Protein AF-A0A0J9SF03-F1 (afdb_monomer_lite)

Foldseek 3Di:
DCACPPLCPDPLFDNPFPLNVLLVLLVPVDPDDDVQLVLLVLQQQDEDDPDPPPPPDGDDDDPPSWRWYWDQDPVVRDTDIFTADPLCSVLLSSLLVCQLCLCVSPVVCPDLLLSLLSSVLSSLVSVVVSQVCPPPDDPPDPRAQAGDPSNQVSSQVSLVVSCPDPSRVVRHRDDGSDDGSVVSVLLVLLQSLLSRQVVLLVPQDPPDPSLQSSLSSLLVVLVSLVVVLQQQKAAAPVGDIDGNPVSRHDNRPVSHSLVSSVSSVHDPVSNDDDPVVSVVVSRPCNVVVVVVVPPQPPDLCRDPVSVVVVVVVVVVVVVVVVVVCVVPPPPVPCPVVVVVVVVVVVVVVVVVVVVVVVVVVVVVVVPVVPPPDDDDDDDDDDDDDDDDDYDDDDDDDDDDDDDDDDDDDDDDPPPPDDSPRDDDDD

Radius of gyration: 48.71 Å; chains: 1; bounding box: 95×118×120 Å

Secondary structure (DSSP, 8-state):
----TTTTT-TTS-TT-HHHHHHHHHHH------HHHHHHHHTTSS-B-SSTT-GGG-----TT---EEEEE-TTT--EEEEE--GGGHHHHHHHHHHHHHHHHHS-S---HHHHHHHHHHHHHHHHHHHTT--TTS-TT----SS--HHHHHHHHHHHHHHHTSTTTTTS-------S-HHHHHHHHHHHHHHHHHHHHHHT--TT-THHHHHHHHHHHHHHHHHHHHHHHEEE-TTS-EEESSTTT----GGG-HHHHHHHTT--TTT-PPP-HHHHHHSBTTHHHHHHHHS----SGGG-HHHHHHHHHHHHHHHHHHHHHHHHHS-GGGGHHHHHHHHHHHHHHHHHHHHHHHHHHHHHGGGTTTTTTS--------------------------PPPPPPPPPP-------------PPP-

Sequence (426 aa):
MNYLENLCDNNEYPNDLPSCEQYKELNDGLNSNTDNDNYCNGICCKDYSYNGENVNKLCKKDVTNTCRVNFYDIDTKEIHNATLTDKYKEPCKKICKKLIKLSTILDDVNNIRDRCSYYNYWALEQLWKTSGTNFDSSPNSNEKNSLTYSDIVILQAVIRGINCKDNVKDKPCCFYFDGTFNEWKKEKYMHDYFKNVDHLRSKHKVGNTENEKYCEYVSKIASLYKDYLSECCTYFFFGYYWDHCPNFFKCNSDLNPYKLLKELNCSDKWLTEYPESLLQSLAIDRDVILRSRIKGCRGLACDPFYMTVLFGFSVLGILLLFFFFYKFTPLGSKANRKERMKREMNHHFEEKAMNHHFEEKSMNRHFEEKEKNRHVGGKEKNRHVGGKEKNRHLEEKERYKPPPKKSPQSQASTSKKRIKIAYHPT

Organism: NCBI:txid1077284

pLDDT: mean 70.15, std 21.51, range [25.48, 95.44]

InterPro domains:
  IPR008780 Plasmodium vivax Vir [PF05795] (81-274)
  IPR008780 Plasmodium vivax Vir [PF05795] (310-372)

Structure (mmCIF, N/CA/C/O backbone):
data_AF-A0A0J9SF03-F1
#
_entry.id   AF-A0A0J9SF03-F1
#
loop_
_atom_site.group_PDB
_atom_site.id
_atom_site.type_symbol
_atom_site.label_atom_id
_atom_site.label_alt_id
_atom_site.label_comp_id
_atom_site.label_asym_id
_atom_site.label_entity_id
_atom_site.label_seq_id
_atom_site.pdbx_PDB_ins_code
_atom_site.Cartn_x
_atom_site.Cartn_y
_atom_site.Cartn_z
_atom_site.occupancy
_atom_site.B_iso_or_equiv
_atom_site.auth_seq_id
_atom_site.auth_comp_id
_atom_site.auth_asym_id
_atom_site.auth_atom_id
_atom_site.pdbx_PDB_model_num
ATOM 1 N N . MET A 1 1 ? 10.248 10.307 12.481 1.00 36.12 1 MET A N 1
ATOM 2 C CA . MET A 1 1 ? 9.916 9.107 13.281 1.00 36.12 1 MET A CA 1
ATOM 3 C C . MET A 1 1 ? 10.087 7.901 12.376 1.00 36.12 1 MET A C 1
ATOM 5 O O . MET A 1 1 ? 9.245 7.686 11.514 1.00 36.12 1 MET A O 1
ATOM 9 N N . ASN A 1 2 ? 11.225 7.211 12.479 1.00 45.84 2 ASN A N 1
ATOM 10 C CA . ASN A 1 2 ? 11.693 6.253 11.472 1.00 45.84 2 ASN A CA 1
ATOM 11 C C . ASN A 1 2 ? 11.526 4.804 11.973 1.00 45.84 2 ASN A C 1
ATOM 13 O O . ASN A 1 2 ? 12.496 4.149 12.321 1.00 45.84 2 ASN A O 1
ATOM 17 N N . TYR A 1 3 ? 10.278 4.346 12.145 1.00 52.41 3 TYR A N 1
ATOM 18 C CA . TYR A 1 3 ? 10.000 3.207 13.040 1.00 52.41 3 TYR A CA 1
ATOM 19 C C . TYR A 1 3 ? 9.856 1.820 12.404 1.00 52.41 3 TYR A C 1
ATOM 21 O O . TYR A 1 3 ? 9.902 0.850 13.148 1.00 52.41 3 TYR A O 1
ATOM 29 N N . LEU A 1 4 ? 9.666 1.690 11.090 1.00 57.53 4 LEU A N 1
ATOM 30 C CA . LEU A 1 4 ? 9.342 0.406 10.433 1.00 57.53 4 LEU A CA 1
ATOM 31 C C . LEU A 1 4 ? 10.281 0.079 9.254 1.00 57.53 4 LEU A C 1
ATOM 33 O O . LEU A 1 4 ? 9.902 -0.641 8.335 1.00 57.53 4 LEU A O 1
ATOM 37 N N . GLU A 1 5 ? 11.491 0.647 9.253 1.00 58.69 5 GLU A N 1
ATOM 38 C CA . GLU A 1 5 ? 12.478 0.469 8.179 1.00 58.69 5 GLU A CA 1
ATOM 39 C C . GLU A 1 5 ? 12.708 -1.017 7.874 1.00 58.69 5 GLU A C 1
ATOM 41 O O . GLU A 1 5 ? 13.071 -1.791 8.758 1.00 58.69 5 GLU A O 1
ATOM 46 N N . ASN A 1 6 ? 12.504 -1.387 6.608 1.00 60.72 6 ASN A N 1
ATOM 47 C CA . ASN A 1 6 ? 12.767 -2.711 6.047 1.00 60.72 6 ASN A CA 1
ATOM 48 C C . ASN A 1 6 ? 12.287 -3.890 6.917 1.00 60.72 6 ASN A C 1
ATOM 50 O O . ASN A 1 6 ? 13.089 -4.733 7.318 1.00 60.72 6 ASN A O 1
ATOM 54 N N . LEU A 1 7 ? 10.968 -3.986 7.129 1.00 67.69 7 LEU A N 1
ATOM 55 C CA . LEU A 1 7 ? 10.276 -5.086 7.830 1.00 67.69 7 LEU A CA 1
ATOM 56 C C . LEU A 1 7 ? 10.801 -6.503 7.501 1.00 67.69 7 LEU A C 1
ATOM 58 O O . LEU A 1 7 ? 10.734 -7.382 8.350 1.00 67.69 7 LEU A O 1
ATOM 62 N N . CYS A 1 8 ? 11.309 -6.703 6.280 1.00 73.12 8 CYS A N 1
ATOM 63 C CA . CYS A 1 8 ? 11.776 -7.984 5.749 1.00 73.12 8 CYS A CA 1
ATOM 64 C C . CYS A 1 8 ? 13.302 -8.092 5.555 1.00 73.12 8 CYS A C 1
ATOM 66 O O . CYS A 1 8 ? 13.782 -9.183 5.262 1.00 73.12 8 CYS A O 1
ATOM 68 N N . ASP A 1 9 ? 14.060 -6.993 5.702 1.00 61.03 9 ASP A N 1
ATOM 69 C CA . ASP A 1 9 ? 15.531 -7.003 5.570 1.00 61.03 9 ASP A CA 1
ATOM 70 C C . ASP A 1 9 ? 16.240 -6.877 6.942 1.00 61.03 9 ASP A C 1
ATOM 72 O O . ASP A 1 9 ? 17.436 -7.150 7.049 1.00 61.03 9 ASP A O 1
ATOM 76 N N . ASN A 1 10 ? 15.523 -6.460 7.999 1.00 58.88 10 ASN A N 1
ATOM 77 C CA . ASN A 1 10 ? 16.078 -6.142 9.319 1.00 58.88 10 ASN A CA 1
ATOM 78 C C . ASN A 1 10 ? 15.694 -7.171 10.402 1.00 58.88 10 ASN A C 1
ATOM 80 O O . ASN A 1 10 ? 14.543 -7.235 10.828 1.00 58.88 10 ASN A O 1
ATOM 84 N N . ASN A 1 11 ? 16.701 -7.844 10.980 1.00 56.94 11 ASN A N 1
ATOM 85 C CA . ASN A 1 11 ? 16.585 -8.810 12.097 1.00 56.94 11 ASN A CA 1
ATOM 86 C C . ASN A 1 11 ? 15.962 -8.256 13.404 1.00 56.94 11 ASN A C 1
ATOM 88 O O . ASN A 1 11 ? 15.808 -8.987 14.388 1.00 56.94 11 ASN A O 1
ATOM 92 N N . GLU A 1 12 ? 15.635 -6.965 13.450 1.00 59.75 12 GLU A N 1
ATOM 93 C CA . GLU A 1 12 ? 14.835 -6.340 14.507 1.00 59.75 12 GLU A CA 1
ATOM 94 C C . GLU A 1 12 ? 13.426 -6.960 14.549 1.00 59.75 12 GLU A C 1
ATOM 96 O O . GLU A 1 12 ? 12.943 -7.330 15.620 1.00 59.75 12 GLU A O 1
ATOM 101 N N . TYR A 1 13 ? 12.825 -7.212 13.383 1.00 66.19 13 TYR A N 1
ATOM 102 C CA . TYR A 1 13 ? 11.465 -7.735 13.239 1.00 66.19 13 TYR A CA 1
ATOM 103 C C . TYR A 1 13 ? 11.397 -9.273 13.126 1.00 66.19 13 TYR A C 1
ATOM 105 O O . TYR A 1 13 ? 12.434 -9.944 13.123 1.00 66.19 13 TYR A O 1
ATOM 113 N N . PRO A 1 14 ? 10.185 -9.865 13.141 1.00 65.62 14 PRO A N 1
ATOM 114 C CA . PRO A 1 14 ? 9.971 -11.268 12.792 1.00 65.62 14 PRO A CA 1
ATOM 115 C C . PRO A 1 14 ? 10.178 -11.484 11.283 1.00 65.62 14 PRO A C 1
ATOM 117 O O . PRO A 1 14 ? 9.471 -10.899 10.465 1.00 65.62 14 PRO A O 1
ATOM 120 N N . ASN A 1 15 ? 11.149 -12.322 10.911 1.00 66.19 15 ASN A N 1
ATOM 121 C CA . ASN A 1 15 ? 11.508 -12.593 9.508 1.00 66.19 15 ASN A CA 1
ATOM 122 C C . ASN A 1 15 ? 10.581 -13.631 8.827 1.00 66.19 15 ASN A C 1
ATOM 124 O O . ASN A 1 15 ? 10.773 -13.963 7.662 1.00 66.19 15 ASN A O 1
ATOM 128 N N . ASP A 1 16 ? 9.605 -14.172 9.556 1.00 79.62 16 ASP A N 1
ATOM 129 C CA . ASP A 1 16 ? 8.704 -15.271 9.182 1.00 79.62 16 ASP A CA 1
ATOM 130 C C . ASP A 1 16 ? 7.303 -14.803 8.733 1.00 79.62 16 ASP A C 1
ATOM 132 O O . ASP A 1 16 ? 6.373 -15.602 8.614 1.00 79.62 16 ASP A O 1
ATOM 136 N N . LEU A 1 17 ? 7.150 -13.502 8.472 1.00 87.94 17 LEU A N 1
ATOM 137 C CA . LEU A 1 17 ? 5.911 -12.884 8.004 1.00 87.94 17 LEU A CA 1
ATOM 138 C C . LEU A 1 17 ? 5.626 -13.224 6.521 1.00 87.94 17 LEU A C 1
ATOM 140 O O . LEU A 1 17 ? 6.503 -12.999 5.685 1.00 87.94 17 LEU A O 1
ATOM 144 N N . PRO A 1 18 ? 4.401 -13.658 6.149 1.00 92.00 18 PRO A N 1
ATOM 145 C CA . PRO A 1 18 ? 4.054 -14.027 4.769 1.00 92.00 18 PRO A CA 1
ATOM 146 C C . PRO A 1 18 ? 4.379 -12.973 3.703 1.00 92.00 18 PRO A C 1
ATOM 148 O O . PRO A 1 18 ? 4.826 -13.318 2.613 1.00 92.00 18 PRO A O 1
ATOM 151 N N . SER A 1 19 ? 4.222 -11.677 4.001 1.00 92.88 19 SER A N 1
ATOM 152 C CA . SER A 1 19 ? 4.590 -10.617 3.049 1.00 92.88 19 SER A CA 1
ATOM 153 C C . SER A 1 19 ? 6.082 -10.624 2.692 1.00 92.88 19 SER A C 1
ATOM 155 O O . SER A 1 19 ? 6.454 -10.218 1.596 1.00 92.88 19 SER A O 1
ATOM 157 N N . CYS A 1 20 ? 6.948 -11.071 3.603 1.00 91.00 20 CYS A N 1
ATOM 158 C CA . CYS A 1 20 ? 8.395 -11.059 3.414 1.00 91.00 20 CYS A CA 1
ATOM 159 C C . CYS A 1 20 ? 8.898 -12.199 2.523 1.00 91.00 20 CYS A C 1
ATOM 161 O O . CYS A 1 20 ? 9.840 -11.989 1.762 1.00 91.00 20 CYS A O 1
ATOM 163 N N . GLU A 1 21 ? 8.237 -13.356 2.543 1.00 91.25 21 GLU A N 1
ATOM 164 C CA . GLU A 1 21 ? 8.481 -14.459 1.603 1.00 91.25 21 GLU A CA 1
ATOM 165 C C . GLU A 1 21 ? 8.217 -14.006 0.155 1.00 91.25 21 GLU A C 1
ATOM 167 O O . GLU A 1 21 ? 9.089 -14.083 -0.709 1.00 91.25 21 GLU A O 1
ATOM 172 N N . GLN A 1 22 ? 7.078 -13.348 -0.053 1.00 93.44 22 GLN A N 1
ATOM 173 C CA . GLN A 1 22 ? 6.644 -12.784 -1.334 1.00 93.44 22 GLN A CA 1
ATOM 174 C C . GLN A 1 22 ? 7.595 -11.687 -1.853 1.00 93.44 22 GLN A C 1
ATOM 176 O O . GLN A 1 22 ? 7.932 -11.627 -3.039 1.00 93.44 22 GLN A O 1
ATOM 181 N N . TYR A 1 23 ? 8.092 -10.816 -0.964 1.00 92.25 23 TYR A N 1
ATOM 182 C CA . TYR A 1 23 ? 9.116 -9.828 -1.328 1.00 92.25 23 TYR A CA 1
ATOM 183 C C . TYR A 1 23 ? 10.484 -10.453 -1.615 1.00 92.25 23 TYR A C 1
ATOM 185 O O . TYR A 1 23 ? 11.217 -9.938 -2.464 1.00 92.25 23 TYR A O 1
ATOM 193 N N . LYS A 1 24 ? 10.825 -11.565 -0.957 1.00 90.62 24 LYS A N 1
ATOM 194 C CA . LYS A 1 24 ? 12.050 -12.317 -1.228 1.00 90.62 24 LYS A CA 1
ATOM 195 C C . LYS A 1 24 ? 12.008 -12.954 -2.618 1.00 90.62 24 LYS A C 1
ATOM 197 O O . LYS A 1 24 ? 12.958 -12.774 -3.368 1.00 90.62 24 LYS A O 1
ATOM 202 N N . GLU A 1 25 ? 10.911 -13.587 -3.024 1.00 91.56 25 GLU A N 1
ATOM 203 C CA . GLU A 1 25 ? 10.752 -14.133 -4.386 1.00 91.56 25 GLU A CA 1
ATOM 204 C C . GLU A 1 25 ? 10.805 -13.029 -5.458 1.00 91.56 25 GLU A C 1
ATOM 206 O O . GLU A 1 25 ? 11.525 -13.131 -6.465 1.00 91.56 25 GLU A O 1
ATOM 211 N N . LEU A 1 26 ? 10.140 -11.896 -5.191 1.00 91.50 26 LEU A N 1
ATOM 212 C CA . LEU A 1 26 ? 10.244 -10.686 -6.011 1.00 91.50 26 LEU A CA 1
ATOM 213 C C . LEU A 1 26 ? 11.665 -10.112 -6.079 1.00 91.50 26 LEU A C 1
ATOM 215 O O . LEU A 1 26 ? 11.984 -9.470 -7.079 1.00 91.50 26 LEU A O 1
ATOM 219 N N . ASN A 1 27 ? 12.553 -10.388 -5.124 1.00 88.56 27 ASN A N 1
ATOM 220 C CA . ASN A 1 27 ? 13.984 -10.104 -5.245 1.00 88.56 27 ASN A CA 1
ATOM 221 C C . ASN A 1 27 ? 14.705 -11.219 -6.034 1.00 88.56 27 ASN A C 1
ATOM 223 O O . ASN A 1 27 ? 15.179 -10.965 -7.148 1.00 88.56 27 ASN A O 1
ATOM 227 N N . ASP A 1 28 ? 14.696 -12.449 -5.520 1.00 85.19 28 ASP A N 1
ATOM 228 C CA . ASP A 1 28 ? 15.527 -13.592 -5.932 1.00 85.19 28 ASP A CA 1
ATOM 229 C C . ASP A 1 28 ? 15.270 -14.086 -7.369 1.00 85.19 28 ASP A C 1
ATOM 231 O O . ASP A 1 28 ? 16.199 -14.533 -8.047 1.00 85.19 28 ASP A O 1
ATOM 235 N N . GLY A 1 29 ? 14.037 -13.976 -7.885 1.00 70.44 29 GLY A N 1
ATOM 236 C CA . GLY A 1 29 ? 13.656 -14.455 -9.224 1.00 70.44 29 GLY A CA 1
ATOM 237 C C . GLY A 1 29 ? 14.235 -13.623 -10.381 1.00 70.44 29 GLY A C 1
ATOM 238 O O . GLY A 1 29 ? 13.490 -12.903 -11.051 1.00 70.44 29 GLY A O 1
ATOM 239 N N . LEU A 1 30 ? 15.561 -13.612 -10.568 1.00 61.56 30 LEU A N 1
ATOM 240 C CA . LEU A 1 30 ? 16.274 -12.647 -11.425 1.00 61.56 30 LEU A CA 1
ATOM 241 C C . LEU A 1 30 ? 17.503 -13.236 -12.161 1.00 61.56 30 LEU A C 1
ATOM 243 O O . LEU A 1 30 ? 18.511 -12.556 -12.318 1.00 61.56 30 LEU A O 1
ATOM 247 N N . ASN A 1 31 ? 17.427 -14.490 -12.633 1.00 53.47 31 ASN A N 1
ATOM 248 C CA . ASN A 1 31 ? 18.585 -15.216 -13.200 1.00 53.47 31 ASN A CA 1
ATOM 249 C C . ASN A 1 31 ? 18.369 -15.915 -14.566 1.00 53.47 31 ASN A C 1
ATOM 251 O O . ASN A 1 31 ? 19.133 -16.805 -14.931 1.00 53.47 31 ASN A O 1
ATOM 255 N N . SER A 1 32 ? 17.377 -15.510 -15.367 1.00 50.91 32 SER A N 1
ATOM 256 C CA . SER A 1 32 ? 17.239 -15.978 -16.761 1.00 50.91 32 SER A CA 1
ATOM 257 C C . SER A 1 32 ? 17.041 -14.817 -17.738 1.00 50.91 32 SER A C 1
ATOM 259 O O . SER A 1 32 ? 16.157 -13.982 -17.543 1.00 50.91 32 SER A O 1
ATOM 261 N N . ASN A 1 33 ? 17.865 -14.775 -18.792 1.00 50.16 33 ASN A N 1
ATOM 262 C CA . ASN A 1 33 ? 17.684 -13.885 -19.940 1.00 50.16 33 ASN A CA 1
ATOM 263 C C . ASN A 1 33 ? 16.804 -14.590 -20.980 1.00 50.16 33 ASN A C 1
ATOM 265 O O . ASN A 1 33 ? 17.191 -15.631 -21.506 1.00 50.16 33 ASN A O 1
ATOM 269 N N . THR A 1 34 ? 15.648 -14.014 -21.294 1.00 55.84 34 THR A N 1
ATOM 270 C CA . THR A 1 34 ? 14.765 -14.443 -22.390 1.00 55.84 34 THR A CA 1
ATOM 271 C C . THR A 1 34 ? 14.487 -13.267 -23.328 1.00 55.84 34 THR A C 1
ATOM 273 O O . THR A 1 34 ? 14.828 -12.125 -23.017 1.00 55.84 34 THR A O 1
ATOM 276 N N . ASP A 1 35 ? 13.827 -13.489 -24.468 1.00 50.31 35 ASP A N 1
ATOM 277 C CA . ASP A 1 35 ? 13.491 -12.400 -25.405 1.00 50.31 35 ASP A CA 1
ATOM 278 C C . ASP A 1 35 ? 12.638 -11.288 -24.779 1.00 50.31 35 ASP A C 1
ATOM 280 O O . ASP A 1 35 ? 12.660 -10.135 -25.211 1.00 50.31 35 ASP A O 1
ATOM 284 N N . ASN A 1 36 ? 11.935 -11.599 -23.692 1.00 53.91 36 ASN A N 1
ATOM 285 C CA . ASN A 1 36 ? 11.199 -10.613 -22.918 1.00 53.91 36 ASN A CA 1
ATOM 286 C C . ASN A 1 36 ? 12.112 -9.635 -22.153 1.00 53.91 36 ASN A C 1
ATOM 288 O O . ASN A 1 36 ? 11.736 -8.473 -21.975 1.00 53.91 36 ASN A O 1
ATOM 292 N N . ASP A 1 37 ? 13.329 -10.043 -21.780 1.00 58.69 37 ASP A N 1
ATOM 293 C CA . ASP A 1 37 ? 14.342 -9.127 -21.253 1.00 58.69 37 ASP A CA 1
ATOM 294 C C . ASP A 1 37 ? 14.852 -8.165 -22.329 1.00 58.69 37 ASP A C 1
ATOM 296 O O . ASP A 1 37 ? 15.180 -7.035 -21.981 1.00 58.69 37 ASP A O 1
ATOM 300 N N . ASN A 1 38 ? 14.855 -8.537 -23.618 1.00 64.88 38 ASN A N 1
ATOM 301 C CA . ASN A 1 38 ? 15.257 -7.629 -24.703 1.00 64.88 38 ASN A CA 1
ATOM 302 C C . ASN A 1 38 ? 14.346 -6.395 -24.787 1.00 64.88 38 ASN A C 1
ATOM 304 O O . ASN A 1 38 ? 14.843 -5.295 -25.013 1.00 64.88 38 ASN A O 1
ATOM 308 N N . TYR A 1 39 ? 13.045 -6.535 -24.502 1.00 69.50 39 TYR A N 1
ATOM 309 C CA . TYR A 1 39 ? 12.138 -5.387 -24.371 1.00 69.50 39 TYR A CA 1
ATOM 310 C C . TYR A 1 39 ? 12.528 -4.489 -23.185 1.00 69.50 39 TYR A C 1
ATOM 312 O O . TYR A 1 39 ? 12.686 -3.285 -23.359 1.00 69.50 39 TYR A O 1
ATOM 320 N N . CYS A 1 40 ? 12.759 -5.053 -21.993 1.00 74.44 40 CYS A N 1
ATOM 321 C CA . CYS A 1 40 ? 13.161 -4.253 -20.827 1.00 74.44 40 CYS A CA 1
ATOM 322 C C . CYS A 1 40 ? 14.573 -3.656 -20.953 1.00 74.44 40 CYS A C 1
ATOM 324 O O . CYS A 1 40 ? 14.842 -2.604 -20.383 1.00 74.44 40 CYS A O 1
ATOM 326 N N . ASN A 1 41 ? 15.469 -4.305 -21.698 1.00 67.56 41 ASN A N 1
ATOM 327 C CA . ASN A 1 41 ? 16.791 -3.788 -22.053 1.00 67.56 41 ASN A CA 1
ATOM 328 C C . ASN A 1 41 ? 16.695 -2.683 -23.130 1.00 67.56 41 ASN A C 1
ATOM 330 O O . ASN A 1 41 ? 17.560 -1.813 -23.176 1.00 67.56 41 ASN A O 1
ATOM 334 N N . GLY A 1 42 ? 15.661 -2.728 -23.982 1.00 58.69 42 GLY A N 1
ATOM 335 C CA . GLY A 1 42 ? 15.333 -1.726 -25.003 1.00 58.69 42 GLY A CA 1
ATOM 336 C C . GLY A 1 42 ? 14.538 -0.523 -24.482 1.00 58.69 42 GLY A C 1
ATOM 337 O O . GLY A 1 42 ? 14.473 0.505 -25.156 1.00 58.69 42 GLY A O 1
ATOM 338 N N . ILE A 1 43 ? 13.996 -0.578 -23.259 1.00 61.88 43 ILE A N 1
ATOM 339 C CA . ILE A 1 43 ? 13.587 0.640 -22.548 1.00 61.88 43 ILE A CA 1
ATOM 340 C C . ILE A 1 43 ? 14.813 1.559 -22.471 1.00 61.88 43 ILE A C 1
ATOM 342 O O . ILE A 1 43 ? 15.905 1.129 -22.104 1.00 61.88 43 ILE A O 1
ATOM 346 N N . CYS A 1 44 ? 14.609 2.830 -22.827 1.00 54.53 44 CYS A N 1
ATOM 347 C CA . CYS A 1 44 ? 15.641 3.843 -23.081 1.00 54.53 44 CYS A CA 1
ATOM 348 C C . CYS A 1 44 ? 16.313 3.827 -24.472 1.00 54.53 44 CYS A C 1
ATOM 350 O O . CYS A 1 44 ? 17.231 4.615 -24.690 1.00 54.53 44 CYS A O 1
ATOM 352 N N . CYS A 1 45 ? 15.848 3.023 -25.438 1.00 45.56 45 CYS A N 1
ATOM 353 C CA . CYS A 1 45 ? 16.320 3.042 -26.832 1.00 45.56 45 CYS A CA 1
ATOM 354 C C . CYS A 1 45 ? 15.284 3.629 -27.816 1.00 45.56 45 CYS A C 1
ATOM 356 O O . CYS A 1 45 ? 14.690 2.903 -28.607 1.00 45.56 45 CYS A O 1
ATOM 358 N N . LYS A 1 46 ? 15.198 4.970 -27.823 1.00 40.16 46 LYS A N 1
ATOM 359 C CA . LYS A 1 46 ? 14.424 5.855 -28.728 1.00 40.16 46 LYS A CA 1
ATOM 360 C C . LYS A 1 46 ? 12.900 5.941 -28.537 1.00 40.16 46 LYS A C 1
ATOM 362 O O . LYS A 1 46 ? 12.186 4.950 -28.498 1.00 40.16 46 LYS A O 1
ATOM 367 N N . ASP A 1 47 ? 12.462 7.198 -28.478 1.00 40.06 47 ASP A N 1
ATOM 368 C CA . ASP A 1 47 ? 11.177 7.802 -28.850 1.00 40.06 47 ASP A CA 1
ATOM 369 C C . ASP A 1 47 ? 9.933 6.903 -28.834 1.00 40.06 47 ASP A C 1
ATOM 371 O O . ASP A 1 47 ? 9.385 6.527 -29.872 1.00 40.06 47 ASP A O 1
ATOM 375 N N . TYR A 1 48 ? 9.405 6.656 -27.634 1.00 44.00 48 TYR A N 1
ATOM 376 C CA . TYR A 1 48 ? 8.020 6.210 -27.493 1.00 44.00 48 TYR A CA 1
ATOM 377 C C . TYR A 1 48 ? 7.069 7.330 -27.949 1.00 44.00 48 TYR A C 1
ATOM 379 O O . TYR A 1 48 ? 7.086 8.432 -27.393 1.00 44.00 48 TYR A O 1
ATOM 387 N N . SER A 1 49 ? 6.232 7.024 -28.943 1.00 41.41 49 SER A N 1
ATOM 388 C CA . SER A 1 49 ? 5.124 7.863 -29.414 1.00 41.41 49 SER A CA 1
ATOM 389 C C . SER A 1 49 ? 3.790 7.258 -28.973 1.00 41.41 49 SER A C 1
ATOM 391 O O . SER A 1 49 ? 3.660 6.040 -28.857 1.00 41.41 49 SER A O 1
ATOM 393 N N . TYR A 1 50 ? 2.791 8.100 -28.708 1.00 39.97 50 TYR A N 1
ATOM 394 C CA . TYR A 1 50 ? 1.590 7.722 -27.947 1.00 39.97 50 TYR A CA 1
ATOM 395 C C . TYR A 1 50 ? 0.539 6.890 -28.718 1.00 39.97 50 TYR A C 1
ATOM 397 O O . TYR A 1 50 ? -0.498 6.536 -28.151 1.00 39.97 50 TYR A O 1
ATOM 405 N N . ASN A 1 51 ? 0.803 6.544 -29.984 1.00 39.78 51 ASN A N 1
ATOM 406 C CA . ASN A 1 51 ? -0.112 5.795 -30.853 1.00 39.78 51 ASN A CA 1
ATOM 407 C C . ASN A 1 51 ? 0.248 4.297 -30.870 1.00 39.78 51 ASN A C 1
ATOM 409 O O . ASN A 1 51 ? 1.331 3.908 -31.309 1.00 39.78 51 ASN A O 1
ATOM 413 N N . GLY A 1 52 ? -0.677 3.452 -30.406 1.00 41.03 52 GLY A N 1
ATOM 414 C CA . GLY A 1 52 ? -0.427 2.063 -29.983 1.00 41.03 52 GLY A CA 1
ATOM 415 C C . GLY A 1 52 ? -0.095 1.009 -31.052 1.00 41.03 52 GLY A C 1
ATOM 416 O O . GLY A 1 52 ? -0.170 -0.173 -30.741 1.00 41.03 52 GLY A O 1
ATOM 417 N N . GLU A 1 53 ? 0.272 1.386 -32.279 1.00 36.12 53 GLU A N 1
ATOM 418 C CA . GLU A 1 53 ? 0.454 0.443 -33.402 1.00 36.12 53 GLU A CA 1
ATOM 419 C C . GLU A 1 53 ? 1.921 0.128 -33.762 1.00 36.12 53 GLU A C 1
ATOM 421 O O . GLU A 1 53 ? 2.172 -0.726 -34.608 1.00 36.12 53 GLU A O 1
ATOM 426 N N . ASN A 1 54 ? 2.919 0.782 -33.147 1.00 38.91 54 ASN A N 1
ATOM 427 C CA . ASN A 1 54 ? 4.335 0.630 -33.540 1.00 38.91 54 ASN A CA 1
ATOM 428 C C . ASN A 1 54 ? 5.312 0.272 -32.401 1.00 38.91 54 ASN A C 1
ATOM 430 O O . ASN A 1 54 ? 6.478 0.663 -32.419 1.00 38.91 54 ASN A O 1
ATOM 434 N N . VAL A 1 55 ? 4.884 -0.574 -31.456 1.00 42.38 55 VAL A N 1
ATOM 435 C CA . VAL A 1 55 ? 5.792 -1.192 -30.459 1.00 42.38 55 VAL A CA 1
ATOM 436 C C . VAL A 1 55 ? 6.898 -2.032 -31.136 1.00 42.38 55 VAL A C 1
ATOM 438 O O . VAL A 1 55 ? 8.019 -2.116 -30.643 1.00 42.38 55 VAL A O 1
ATOM 441 N N . ASN A 1 56 ? 6.626 -2.594 -32.319 1.00 33.16 56 ASN A N 1
ATOM 442 C CA . ASN A 1 56 ? 7.485 -3.568 -33.006 1.00 33.16 56 ASN A CA 1
ATOM 443 C C . ASN A 1 56 ? 8.700 -2.992 -33.778 1.00 33.16 56 ASN A C 1
ATOM 445 O O . ASN A 1 56 ? 9.288 -3.720 -34.580 1.00 33.16 56 ASN A O 1
ATOM 449 N N . LYS A 1 57 ? 9.088 -1.712 -33.616 1.00 38.44 57 LYS A N 1
ATOM 450 C CA . LYS A 1 57 ? 10.108 -1.087 -34.498 1.00 38.44 57 LYS A CA 1
ATOM 451 C C . LYS A 1 57 ? 11.178 -0.186 -33.861 1.00 38.44 57 LYS A C 1
ATOM 453 O O . LYS A 1 57 ? 11.914 0.475 -34.595 1.00 38.44 57 LYS A O 1
ATOM 458 N N . LEU A 1 58 ? 11.342 -0.196 -32.536 1.00 37.59 58 LEU A N 1
ATOM 459 C CA . LEU A 1 58 ? 12.272 0.698 -31.824 1.00 37.59 58 LEU A CA 1
ATOM 460 C C . LEU A 1 58 ? 13.383 -0.049 -31.066 1.00 37.59 58 LEU A C 1
ATOM 462 O O . LEU A 1 58 ? 13.385 -0.136 -29.846 1.00 37.59 58 LEU A O 1
ATOM 466 N N . CYS A 1 59 ? 14.364 -0.574 -31.811 1.00 32.34 59 CYS A N 1
ATOM 467 C CA . CYS A 1 59 ? 15.630 -1.051 -31.236 1.00 32.34 59 CYS A CA 1
ATOM 468 C C . CYS A 1 59 ? 16.822 -0.873 -32.202 1.00 32.34 59 CYS A C 1
ATOM 470 O O . CYS A 1 59 ? 17.520 -1.820 -32.561 1.00 32.34 59 CYS A O 1
ATOM 472 N N . LYS A 1 60 ? 17.088 0.369 -32.633 1.00 33.62 60 LYS A N 1
ATOM 473 C CA . LYS A 1 60 ? 18.394 0.749 -33.208 1.00 33.62 60 LYS A CA 1
ATOM 474 C C . LYS A 1 60 ? 19.204 1.476 -32.141 1.00 33.62 60 LYS A C 1
ATOM 476 O O . LYS A 1 60 ? 18.808 2.578 -31.760 1.00 33.62 60 LYS A O 1
ATOM 481 N N . LYS A 1 61 ? 20.321 0.866 -31.704 1.00 35.94 61 LYS A N 1
ATOM 482 C CA . LYS A 1 61 ? 21.285 1.440 -30.742 1.00 35.94 61 LYS A CA 1
ATOM 483 C C . LYS A 1 61 ? 21.455 2.937 -30.995 1.00 35.94 61 LYS A C 1
ATOM 485 O O . LYS A 1 61 ? 21.869 3.330 -32.084 1.00 35.94 61 LYS A O 1
ATOM 490 N N . ASP A 1 62 ? 21.152 3.742 -29.986 1.00 38.38 62 ASP A N 1
ATOM 491 C CA . ASP A 1 62 ? 21.524 5.148 -29.957 1.00 38.38 62 ASP A CA 1
ATOM 492 C C . ASP A 1 62 ? 22.590 5.342 -28.886 1.00 38.38 62 ASP A C 1
ATOM 494 O O . ASP A 1 62 ? 22.496 4.773 -27.799 1.00 38.38 62 ASP A O 1
ATOM 498 N N . VAL A 1 63 ? 23.629 6.111 -29.203 1.00 43.19 63 VAL A N 1
ATOM 499 C CA . VAL A 1 63 ? 24.844 6.219 -28.369 1.00 43.19 63 VAL A CA 1
ATOM 500 C C . VAL A 1 63 ? 24.587 7.030 -27.081 1.00 43.19 63 VAL A C 1
ATOM 502 O O . VAL A 1 63 ? 25.425 7.093 -26.190 1.00 43.19 63 VAL A O 1
ATOM 505 N N . THR A 1 64 ? 23.403 7.633 -26.969 1.00 46.44 64 THR A N 1
ATOM 506 C CA . THR A 1 64 ? 23.003 8.629 -25.966 1.00 46.44 64 THR A CA 1
ATOM 507 C C . THR A 1 64 ? 22.502 8.047 -24.639 1.00 46.44 64 THR A C 1
ATOM 509 O O . THR A 1 64 ? 22.563 8.737 -23.625 1.00 46.44 64 THR A O 1
ATOM 512 N N . ASN A 1 65 ? 22.002 6.802 -24.607 1.00 53.88 65 ASN A N 1
ATOM 513 C CA . ASN A 1 65 ? 21.469 6.145 -23.396 1.00 53.88 65 ASN A CA 1
ATOM 514 C C . ASN A 1 65 ? 20.354 6.937 -22.647 1.00 53.88 65 ASN A C 1
ATOM 516 O O . ASN A 1 65 ? 20.100 6.717 -21.454 1.00 53.88 65 ASN A O 1
ATOM 520 N N . THR A 1 66 ? 19.676 7.882 -23.312 1.00 56.31 66 THR A N 1
ATOM 521 C CA . THR A 1 66 ? 18.623 8.725 -22.715 1.00 56.31 66 THR A CA 1
ATOM 522 C C . THR A 1 66 ? 17.234 8.120 -22.889 1.00 56.31 66 THR A C 1
ATOM 524 O O . THR A 1 66 ? 16.720 8.060 -24.005 1.00 56.31 66 THR A O 1
ATOM 527 N N . CYS A 1 67 ? 16.572 7.759 -21.787 1.00 66.94 67 CYS A N 1
ATOM 528 C CA . CYS A 1 67 ? 15.161 7.375 -21.818 1.00 66.94 67 CYS A CA 1
ATOM 529 C C . CYS A 1 67 ? 14.302 8.618 -22.035 1.00 66.94 67 CYS A C 1
ATOM 531 O O . CYS A 1 67 ? 14.244 9.476 -21.151 1.00 66.94 67 CYS A O 1
ATOM 533 N N . ARG A 1 68 ? 13.652 8.703 -23.197 1.00 67.25 68 ARG A N 1
ATOM 534 C CA . ARG A 1 68 ? 12.749 9.795 -23.561 1.00 67.25 68 ARG A CA 1
ATOM 535 C C . ARG A 1 68 ? 11.425 9.266 -24.089 1.00 67.25 68 ARG A C 1
ATOM 537 O O . ARG A 1 68 ? 11.378 8.210 -24.719 1.00 67.25 68 ARG A O 1
ATOM 544 N N . VAL A 1 69 ? 10.366 10.010 -23.797 1.00 68.25 69 VAL A N 1
ATOM 545 C CA . VAL A 1 69 ? 8.996 9.756 -24.254 1.00 68.25 69 VAL A CA 1
ATOM 546 C C . VAL A 1 69 ? 8.402 11.094 -24.660 1.00 68.25 69 VAL A C 1
ATOM 548 O O . VAL A 1 69 ? 8.462 12.050 -23.883 1.00 68.25 69 VAL A O 1
ATOM 551 N N . ASN A 1 70 ? 7.807 11.144 -25.848 1.00 69.69 70 ASN A N 1
ATOM 552 C CA . ASN A 1 70 ? 7.095 12.325 -26.313 1.00 69.69 70 ASN A CA 1
ATOM 553 C C . ASN A 1 70 ? 5.617 12.121 -25.969 1.00 69.69 70 ASN A C 1
ATOM 555 O O . ASN A 1 70 ? 4.999 11.153 -26.421 1.00 69.69 70 ASN A O 1
ATOM 559 N N . PHE A 1 71 ? 5.056 13.002 -25.145 1.00 67.88 71 PHE A N 1
ATOM 560 C CA . PHE A 1 71 ? 3.659 12.935 -24.724 1.00 67.88 71 PHE A CA 1
ATOM 561 C C . PHE A 1 71 ? 2.924 14.210 -25.132 1.00 67.88 71 PHE A C 1
ATOM 563 O O . PHE A 1 71 ? 3.503 15.293 -25.162 1.00 67.88 71 PHE A O 1
ATOM 570 N N . TYR A 1 72 ? 1.647 14.067 -25.473 1.00 71.06 72 TYR A N 1
ATOM 571 C CA . TYR A 1 72 ? 0.772 15.198 -25.748 1.00 71.06 72 TYR A CA 1
ATOM 572 C C . TYR A 1 72 ? 0.116 15.637 -24.439 1.00 71.06 72 TYR A C 1
ATOM 574 O O . TYR A 1 72 ? -0.587 14.849 -23.802 1.00 71.06 72 TYR A O 1
ATOM 582 N N . ASP A 1 73 ? 0.366 16.874 -24.034 1.00 70.19 73 ASP A N 1
ATOM 583 C CA . ASP A 1 73 ? -0.278 17.483 -22.879 1.00 70.19 73 ASP A CA 1
ATOM 584 C C . ASP A 1 73 ? -1.665 17.996 -23.301 1.00 70.19 73 ASP A C 1
ATOM 586 O O . ASP A 1 73 ? -1.808 18.752 -24.262 1.00 70.19 73 ASP A O 1
ATOM 590 N N . ILE A 1 74 ? -2.708 17.532 -22.611 1.00 73.56 74 ILE A N 1
ATOM 591 C CA . ILE A 1 74 ? -4.108 17.799 -22.976 1.00 73.56 74 ILE A CA 1
ATOM 592 C C . ILE A 1 74 ? -4.520 19.237 -22.617 1.00 73.56 74 ILE A C 1
ATOM 594 O O . ILE A 1 74 ? -5.366 19.813 -23.308 1.00 73.56 74 ILE A O 1
ATOM 598 N N . ASP A 1 75 ? -3.906 19.820 -21.585 1.00 76.81 75 ASP A N 1
ATOM 599 C CA . ASP A 1 75 ? -4.242 21.143 -21.060 1.00 76.81 75 ASP A CA 1
ATOM 600 C C . ASP A 1 75 ? -3.544 22.254 -21.868 1.00 76.81 75 ASP A C 1
ATOM 602 O O . ASP A 1 75 ? -4.176 23.253 -22.217 1.00 76.81 75 ASP A O 1
ATOM 606 N N . THR A 1 76 ? -2.268 22.066 -22.234 1.00 83.94 76 THR A N 1
ATOM 607 C CA . THR A 1 76 ? -1.502 23.005 -23.088 1.00 83.94 76 THR A CA 1
ATOM 608 C C . THR A 1 76 ? -1.696 22.762 -24.588 1.00 83.94 76 THR A C 1
ATOM 610 O O . THR A 1 76 ? -1.569 23.700 -25.372 1.00 83.94 76 THR A O 1
ATOM 613 N N . LYS A 1 77 ? -2.070 21.536 -24.990 1.00 83.06 77 LYS A N 1
ATOM 614 C CA . LYS A 1 77 ? -2.179 21.058 -26.387 1.00 83.06 77 LYS A CA 1
ATOM 615 C C . LYS A 1 77 ? -0.848 20.973 -27.142 1.00 83.06 77 LYS A C 1
ATOM 617 O O . LYS A 1 77 ? -0.819 21.017 -28.373 1.00 83.06 77 LYS A O 1
ATOM 622 N N . GLU A 1 78 ? 0.250 20.823 -26.412 1.00 81.62 78 GLU A N 1
ATOM 623 C CA . GLU A 1 78 ? 1.610 20.753 -26.949 1.00 81.62 78 GLU A CA 1
ATOM 624 C C . GLU A 1 78 ? 2.211 19.346 -26.795 1.00 81.62 78 GLU A C 1
ATOM 626 O O . GLU A 1 78 ? 1.773 18.540 -25.970 1.00 81.62 78 GLU A O 1
ATOM 631 N N . ILE A 1 79 ? 3.243 19.043 -27.589 1.00 76.25 79 ILE A N 1
ATOM 632 C CA . ILE A 1 79 ? 4.046 17.825 -27.426 1.00 76.25 79 ILE A CA 1
ATOM 633 C C . ILE A 1 79 ? 5.239 18.153 -26.529 1.00 76.25 79 ILE A C 1
ATOM 635 O O . ILE A 1 79 ? 6.097 18.955 -26.896 1.00 76.25 79 ILE A O 1
ATOM 639 N N . HIS A 1 80 ? 5.306 17.492 -25.378 1.00 75.69 80 HIS A N 1
ATOM 640 C CA . HIS A 1 80 ? 6.364 17.649 -24.386 1.00 75.69 80 HIS A CA 1
ATOM 641 C C . HIS A 1 80 ? 7.275 16.419 -24.357 1.00 75.69 80 HIS A C 1
ATOM 643 O O . HIS A 1 80 ? 6.833 15.278 -24.513 1.00 75.69 80 HIS A O 1
ATOM 649 N N . ASN A 1 81 ? 8.566 16.651 -24.114 1.00 77.38 81 ASN A N 1
ATOM 650 C CA . ASN A 1 81 ? 9.589 15.606 -24.109 1.00 77.38 81 ASN A CA 1
ATOM 651 C C . ASN A 1 81 ? 9.964 15.243 -22.664 1.00 77.38 81 ASN A C 1
ATOM 653 O O . ASN A 1 81 ? 10.804 15.903 -22.045 1.00 77.38 81 ASN A O 1
ATOM 657 N N . ALA A 1 82 ? 9.385 14.170 -22.125 1.00 80.00 82 ALA A N 1
ATOM 658 C CA . ALA A 1 82 ? 9.824 13.626 -20.843 1.00 80.00 82 ALA A CA 1
ATOM 659 C C . ALA A 1 82 ? 11.227 13.006 -20.982 1.00 80.00 82 ALA A C 1
ATOM 661 O O . ALA A 1 82 ? 11.541 12.367 -21.987 1.00 80.00 82 ALA A O 1
ATOM 662 N N . THR A 1 83 ? 12.070 13.146 -19.954 1.00 82.19 83 THR A N 1
ATOM 663 C CA . THR A 1 83 ? 13.330 12.393 -19.799 1.00 82.19 83 THR A CA 1
ATOM 664 C C . THR A 1 83 ? 13.366 11.765 -18.406 1.00 82.19 83 THR A C 1
ATOM 666 O O . THR A 1 83 ? 13.047 12.446 -17.435 1.00 82.19 83 THR A O 1
ATOM 669 N N . LEU A 1 84 ? 13.744 10.486 -18.304 1.00 85.56 84 LEU A N 1
ATOM 670 C CA . LEU A 1 84 ? 13.847 9.776 -17.020 1.00 85.56 84 LEU A CA 1
ATOM 671 C C . LEU A 1 84 ? 15.168 10.137 -16.337 1.00 85.56 84 LEU A C 1
ATOM 673 O O . LEU A 1 84 ? 16.232 9.998 -16.949 1.00 85.56 84 LEU A O 1
ATOM 677 N N . THR A 1 85 ? 15.103 10.551 -15.073 1.00 87.50 85 THR A N 1
ATOM 678 C CA . THR A 1 85 ? 16.278 10.873 -14.254 1.00 87.50 85 THR A CA 1
ATOM 679 C C . THR A 1 85 ? 17.214 9.665 -14.177 1.00 87.50 85 THR A C 1
ATOM 681 O O . THR A 1 85 ? 16.764 8.553 -13.899 1.00 87.50 85 THR A O 1
ATOM 684 N N . ASP A 1 86 ? 18.522 9.868 -14.379 1.00 83.44 86 ASP A N 1
ATOM 685 C CA . ASP A 1 86 ? 19.506 8.782 -14.519 1.00 83.44 86 ASP A CA 1
ATOM 686 C C . ASP A 1 86 ? 19.450 7.729 -13.402 1.00 83.44 86 ASP A C 1
ATOM 688 O O . ASP A 1 86 ? 19.496 6.532 -13.691 1.00 83.44 86 ASP A O 1
ATOM 692 N N . LYS A 1 87 ? 19.247 8.148 -12.144 1.00 87.25 87 LYS A N 1
ATOM 693 C CA . LYS A 1 87 ? 19.151 7.219 -11.005 1.00 87.25 87 LYS A CA 1
ATOM 694 C C . LYS A 1 87 ? 17.975 6.238 -11.095 1.00 87.25 87 LYS A C 1
ATOM 696 O O . LYS A 1 87 ? 18.087 5.122 -10.604 1.00 87.25 87 LYS A O 1
ATOM 701 N N . TYR A 1 88 ? 16.879 6.590 -11.770 1.00 88.12 88 TYR A N 1
ATOM 702 C CA . TYR A 1 88 ? 15.707 5.716 -11.910 1.00 88.12 88 TYR A CA 1
ATOM 703 C C . TYR A 1 88 ? 15.760 4.787 -13.136 1.00 88.12 88 TYR A C 1
ATOM 705 O O . TYR A 1 88 ? 14.860 3.964 -13.305 1.00 88.12 88 TYR A O 1
ATOM 713 N N . LYS A 1 89 ? 16.816 4.844 -13.963 1.00 84.62 89 LYS A N 1
ATOM 714 C CA . LYS A 1 89 ? 16.953 3.990 -15.159 1.00 84.62 89 LYS A CA 1
ATOM 715 C C . LYS A 1 89 ? 17.044 2.500 -14.818 1.00 84.62 89 LYS A C 1
ATOM 717 O O . LYS A 1 89 ? 16.294 1.702 -15.376 1.00 84.62 89 LYS A O 1
ATOM 722 N N . GLU A 1 90 ? 17.907 2.118 -13.876 1.00 84.69 90 GLU A N 1
ATOM 723 C CA . GLU A 1 90 ? 18.031 0.715 -13.452 1.00 84.69 90 GLU A CA 1
ATOM 724 C C . GLU A 1 90 ? 16.823 0.215 -12.633 1.00 84.69 90 GLU A C 1
ATOM 726 O O . GLU A 1 90 ? 16.333 -0.876 -12.938 1.00 84.69 90 GLU A O 1
ATOM 731 N N . PRO A 1 91 ? 16.244 0.987 -11.688 1.00 88.94 91 PRO A N 1
ATOM 732 C CA . PRO A 1 91 ? 14.935 0.675 -11.112 1.00 88.94 91 PRO A CA 1
ATOM 733 C C . PRO A 1 91 ? 13.855 0.423 -12.169 1.00 88.94 91 PRO A C 1
ATOM 735 O O . PRO A 1 91 ? 13.204 -0.613 -12.118 1.00 88.94 91 PRO A O 1
ATOM 738 N N . CYS A 1 92 ? 13.714 1.290 -13.177 1.00 88.31 92 CYS A N 1
ATOM 739 C CA . CYS A 1 92 ? 12.740 1.121 -14.262 1.00 88.31 92 CYS A CA 1
ATOM 740 C C . CYS A 1 92 ? 12.932 -0.208 -15.024 1.00 88.31 92 CYS A C 1
ATOM 742 O O . CYS A 1 92 ? 11.968 -0.944 -15.252 1.00 88.31 92 CYS A O 1
ATOM 744 N N . LYS A 1 93 ? 14.181 -0.586 -15.335 1.00 83.94 93 LYS A N 1
ATOM 745 C CA . LYS A 1 93 ? 14.499 -1.890 -15.949 1.00 83.94 93 LYS A CA 1
ATOM 746 C C . LYS A 1 93 ? 14.145 -3.071 -15.040 1.00 83.94 93 LYS A C 1
ATOM 748 O O . LYS A 1 93 ? 13.559 -4.040 -15.524 1.00 83.94 93 LYS A O 1
ATOM 753 N N . LYS A 1 94 ? 14.457 -3.005 -13.738 1.00 88.00 94 LYS A N 1
ATOM 754 C CA . LYS A 1 94 ? 14.081 -4.041 -12.752 1.00 88.00 94 LYS A CA 1
ATOM 755 C C . LYS A 1 94 ? 12.558 -4.197 -12.660 1.00 88.00 94 LYS A C 1
ATOM 757 O O . LYS A 1 94 ? 12.048 -5.309 -1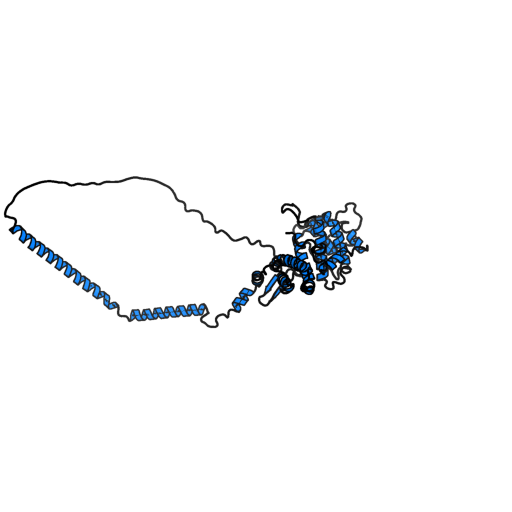2.778 1.00 88.00 94 LYS A O 1
ATOM 762 N N . ILE A 1 95 ? 11.850 -3.076 -12.513 1.00 91.31 95 ILE A N 1
ATOM 763 C CA . ILE A 1 95 ? 10.385 -2.963 -12.462 1.00 91.31 95 ILE A CA 1
ATOM 764 C C . ILE A 1 95 ? 9.751 -3.606 -13.701 1.00 91.31 95 ILE A C 1
ATOM 766 O O . ILE A 1 95 ? 8.841 -4.425 -13.557 1.00 91.31 95 ILE A O 1
ATOM 770 N N . CYS A 1 96 ? 10.285 -3.324 -14.895 1.00 88.31 96 CYS A N 1
ATOM 771 C CA . CYS A 1 96 ? 9.855 -3.960 -16.140 1.00 88.31 96 CYS A CA 1
ATOM 772 C C . CYS A 1 96 ? 10.047 -5.483 -16.126 1.00 88.31 96 CYS A C 1
ATOM 774 O O . CYS A 1 96 ? 9.102 -6.231 -16.386 1.00 88.31 96 CYS A O 1
ATOM 776 N N . LYS A 1 97 ? 11.260 -5.955 -15.802 1.00 86.12 97 LYS A N 1
ATOM 777 C CA . LYS A 1 97 ? 11.602 -7.386 -15.855 1.00 86.12 97 LYS A CA 1
ATOM 778 C C . LYS A 1 97 ? 10.766 -8.218 -14.889 1.00 86.12 97 LYS A C 1
ATOM 780 O O . LYS A 1 97 ? 10.362 -9.323 -15.246 1.00 86.12 97 LYS A O 1
ATOM 785 N N . LYS A 1 98 ? 10.476 -7.680 -13.700 1.00 90.38 98 LYS A N 1
ATOM 786 C CA . LYS A 1 98 ? 9.615 -8.347 -12.720 1.00 90.38 98 LYS A CA 1
ATOM 787 C C . LYS A 1 98 ? 8.151 -8.370 -13.156 1.00 90.38 98 LYS A C 1
ATOM 789 O O . LYS A 1 98 ? 7.565 -9.435 -13.056 1.00 90.38 98 LYS A O 1
ATOM 794 N N . LEU A 1 99 ? 7.586 -7.298 -13.732 1.00 90.62 99 LEU A N 1
ATOM 795 C CA . LEU A 1 99 ? 6.189 -7.323 -14.207 1.00 90.62 99 LEU A CA 1
ATOM 796 C C . LEU A 1 99 ? 5.952 -8.382 -15.290 1.00 90.62 99 LEU A C 1
ATOM 798 O O . LEU A 1 99 ? 4.992 -9.139 -15.207 1.00 90.62 99 LEU A O 1
ATOM 802 N N . ILE A 1 100 ? 6.847 -8.483 -16.280 1.00 87.38 100 ILE A N 1
ATOM 803 C CA . ILE A 1 100 ? 6.699 -9.465 -17.369 1.00 87.38 100 ILE A CA 1
ATOM 804 C C . ILE A 1 100 ? 6.748 -10.914 -16.852 1.00 87.38 100 ILE A C 1
ATOM 806 O O . ILE A 1 100 ? 6.133 -11.796 -17.448 1.00 87.38 100 ILE A O 1
ATOM 810 N N . LYS A 1 101 ? 7.480 -11.160 -15.758 1.00 88.94 101 LYS A N 1
ATOM 811 C CA . LYS A 1 101 ? 7.666 -12.483 -15.139 1.00 88.94 101 LYS A CA 1
ATOM 812 C C . LYS A 1 101 ? 6.785 -12.687 -13.893 1.00 88.94 101 LYS A C 1
ATOM 814 O O . LYS A 1 101 ? 6.873 -13.729 -13.254 1.00 88.94 101 LYS A O 1
ATOM 819 N N . LEU A 1 102 ? 5.926 -11.727 -13.540 1.00 91.50 102 LEU A N 1
ATOM 820 C CA . LEU A 1 102 ? 5.230 -11.670 -12.248 1.00 91.50 102 LEU A CA 1
ATOM 821 C C . LEU A 1 102 ? 4.310 -12.872 -12.003 1.00 91.50 102 LEU A C 1
ATOM 823 O O . LEU A 1 102 ? 4.290 -13.418 -10.907 1.00 91.50 102 LEU A O 1
ATOM 827 N N . SER A 1 103 ? 3.596 -13.315 -13.037 1.00 89.50 103 SER A N 1
ATOM 828 C CA . SER A 1 103 ? 2.731 -14.503 -13.014 1.00 89.50 103 SER A CA 1
ATOM 829 C C . SER A 1 103 ? 3.482 -15.838 -12.905 1.00 89.50 103 SER A C 1
ATOM 831 O O . SER A 1 103 ? 2.831 -16.871 -12.790 1.00 89.50 103 SER A O 1
ATOM 833 N N . THR A 1 104 ? 4.817 -15.819 -12.964 1.00 90.12 104 THR A N 1
ATOM 834 C CA . THR A 1 104 ? 5.718 -16.973 -12.787 1.00 90.12 104 THR A CA 1
ATOM 835 C C . THR A 1 104 ? 6.606 -16.830 -11.547 1.00 90.12 104 THR A C 1
ATOM 837 O O . THR A 1 104 ? 7.154 -17.818 -11.082 1.00 90.12 104 THR A O 1
ATOM 840 N N . ILE A 1 105 ? 6.788 -15.609 -11.030 1.00 91.69 105 ILE A N 1
ATOM 841 C CA . ILE A 1 105 ? 7.529 -15.354 -9.785 1.00 91.69 105 ILE A CA 1
ATOM 842 C C . ILE A 1 105 ? 6.625 -15.562 -8.568 1.00 91.69 105 ILE A C 1
ATOM 844 O O . ILE A 1 105 ? 7.098 -16.106 -7.586 1.00 91.69 105 ILE A O 1
ATOM 848 N N . LEU A 1 106 ? 5.358 -15.138 -8.654 1.00 92.88 106 LEU A N 1
ATOM 849 C CA . LEU A 1 106 ? 4.330 -15.337 -7.628 1.00 92.88 106 LEU A CA 1
ATOM 850 C C . LEU A 1 106 ? 3.173 -16.145 -8.247 1.00 92.88 106 LEU A C 1
ATOM 852 O O . LEU A 1 106 ? 2.118 -15.593 -8.586 1.00 92.88 106 LEU A O 1
ATOM 856 N N . ASP A 1 107 ? 3.393 -17.423 -8.552 1.00 90.19 107 ASP A N 1
ATOM 857 C CA . ASP A 1 107 ? 2.363 -18.296 -9.138 1.00 90.19 107 ASP A CA 1
ATOM 858 C C . ASP A 1 107 ? 1.424 -18.899 -8.072 1.00 90.19 107 ASP A C 1
ATOM 860 O O . ASP A 1 107 ? 0.223 -19.043 -8.323 1.00 90.19 107 ASP A O 1
ATOM 864 N N . ASP A 1 108 ? 1.938 -19.102 -6.859 1.00 90.56 108 ASP A N 1
ATOM 865 C CA . ASP A 1 108 ? 1.225 -19.400 -5.610 1.00 90.56 108 ASP A CA 1
ATOM 866 C C . ASP A 1 108 ? 0.100 -18.390 -5.280 1.00 90.56 108 ASP A C 1
ATOM 868 O O . ASP A 1 108 ? -0.985 -18.775 -4.817 1.00 90.56 108 ASP A O 1
ATOM 872 N N . VAL A 1 109 ? 0.309 -17.095 -5.564 1.00 91.75 109 VAL A N 1
ATOM 873 C CA . VAL A 1 109 ? -0.672 -16.034 -5.303 1.00 91.75 109 VAL A CA 1
ATOM 874 C C . VAL A 1 109 ? -1.799 -16.091 -6.328 1.00 91.75 109 VAL A C 1
ATOM 876 O O . VAL A 1 109 ? -1.857 -15.381 -7.338 1.00 91.75 109 VAL A O 1
ATOM 879 N N . ASN A 1 110 ? -2.761 -16.951 -6.020 1.00 87.25 110 ASN A N 1
ATOM 880 C CA . ASN A 1 110 ? -3.961 -17.186 -6.810 1.00 87.25 110 ASN A CA 1
ATOM 881 C C . ASN A 1 110 ? -4.777 -15.898 -7.044 1.00 87.25 110 ASN A C 1
ATOM 883 O O . ASN A 1 110 ? -5.283 -15.671 -8.146 1.00 87.25 110 ASN A O 1
ATOM 887 N N . ASN A 1 111 ? -4.877 -15.017 -6.041 1.00 90.75 111 ASN A N 1
ATOM 888 C CA . ASN A 1 111 ? -5.602 -13.753 -6.167 1.00 90.75 111 ASN A CA 1
ATOM 889 C C . ASN A 1 111 ? -4.775 -12.713 -6.946 1.00 90.75 111 ASN A C 1
ATOM 891 O O . ASN A 1 111 ? -3.786 -12.174 -6.449 1.00 90.75 111 ASN A O 1
ATOM 895 N N . ILE A 1 112 ? -5.223 -12.378 -8.160 1.00 90.25 112 ILE A N 1
ATOM 896 C CA . ILE A 1 112 ? -4.560 -11.395 -9.029 1.00 90.25 112 ILE A CA 1
ATOM 897 C C . ILE A 1 112 ? -4.352 -10.032 -8.355 1.00 90.25 112 ILE A C 1
ATOM 899 O O . ILE A 1 112 ? -3.279 -9.454 -8.514 1.00 90.25 112 ILE A O 1
ATOM 903 N N . ARG A 1 113 ? -5.318 -9.542 -7.564 1.00 90.06 113 ARG A N 1
ATOM 904 C CA . ARG A 1 113 ? -5.200 -8.252 -6.869 1.00 90.06 113 ARG A CA 1
ATOM 905 C C . ARG A 1 113 ? -4.028 -8.257 -5.895 1.00 90.06 113 ARG A C 1
ATOM 907 O O . ARG A 1 113 ? -3.286 -7.283 -5.832 1.00 90.06 113 ARG A O 1
ATOM 914 N N . ASP A 1 114 ? -3.867 -9.363 -5.180 1.00 91.88 114 ASP A N 1
ATOM 915 C CA . ASP A 1 114 ? -2.862 -9.528 -4.137 1.00 91.88 114 ASP A CA 1
ATOM 916 C C . ASP A 1 114 ? -1.460 -9.662 -4.735 1.00 91.88 114 ASP A C 1
ATOM 918 O O . ASP A 1 114 ? -0.534 -8.990 -4.287 1.00 91.88 114 ASP A O 1
ATOM 922 N N . ARG A 1 115 ? -1.318 -10.427 -5.826 1.00 93.19 115 ARG A N 1
ATOM 923 C CA . ARG A 1 115 ? -0.068 -10.478 -6.600 1.00 93.19 115 ARG A CA 1
ATOM 924 C C . ARG A 1 115 ? 0.322 -9.098 -7.120 1.00 93.19 115 ARG A C 1
ATOM 926 O O . ARG A 1 115 ? 1.487 -8.710 -7.032 1.00 93.19 115 ARG A O 1
ATOM 933 N N . CYS A 1 116 ? -0.648 -8.350 -7.645 1.00 94.25 116 CYS A N 1
ATOM 934 C CA . CYS A 1 116 ? -0.402 -6.985 -8.080 1.00 94.25 116 CYS A CA 1
ATOM 935 C C . CYS A 1 116 ? -0.031 -6.075 -6.902 1.00 94.25 116 CYS A C 1
ATOM 937 O O . CYS A 1 116 ? 0.894 -5.290 -7.051 1.00 94.25 116 CYS A O 1
ATOM 939 N N . SER A 1 117 ? -0.668 -6.171 -5.728 1.00 94.31 117 SER A N 1
ATOM 940 C CA . SER A 1 117 ? -0.342 -5.292 -4.596 1.00 94.31 117 SER A CA 1
ATOM 941 C C . SER A 1 117 ? 1.053 -5.562 -4.016 1.00 94.31 117 SER A C 1
ATOM 943 O O . SER A 1 117 ? 1.779 -4.598 -3.764 1.00 94.31 117 SER A O 1
ATOM 945 N N . TYR A 1 118 ? 1.490 -6.827 -3.922 1.00 94.94 118 TYR A N 1
ATOM 946 C CA . TYR A 1 118 ? 2.890 -7.160 -3.616 1.00 94.94 118 TYR A CA 1
ATOM 947 C C . TYR A 1 118 ? 3.847 -6.518 -4.630 1.00 94.94 118 TYR A C 1
ATOM 949 O O . TYR A 1 118 ? 4.728 -5.745 -4.250 1.00 94.94 118 TYR A O 1
ATOM 957 N N . TYR A 1 119 ? 3.642 -6.768 -5.927 1.00 95.25 119 TYR A N 1
ATOM 958 C CA . TYR A 1 119 ? 4.491 -6.208 -6.979 1.00 95.25 119 TYR A CA 1
ATOM 959 C C . TYR A 1 119 ? 4.515 -4.671 -6.985 1.00 95.25 119 TYR A C 1
ATOM 961 O O . TYR A 1 119 ? 5.588 -4.085 -7.119 1.00 95.25 119 TYR A O 1
ATOM 969 N N . ASN A 1 120 ? 3.367 -4.015 -6.798 1.00 95.12 120 ASN A N 1
ATOM 970 C CA . ASN A 1 120 ? 3.253 -2.559 -6.777 1.00 95.12 120 ASN A CA 1
ATOM 971 C C . ASN A 1 120 ? 4.128 -1.966 -5.664 1.00 95.12 120 ASN A C 1
ATOM 973 O O . ASN A 1 120 ? 4.984 -1.127 -5.941 1.00 95.12 120 ASN A O 1
ATOM 977 N N . TYR A 1 121 ? 3.974 -2.426 -4.416 1.00 94.62 121 TYR A N 1
ATOM 978 C CA . TYR A 1 121 ? 4.756 -1.881 -3.301 1.00 94.62 121 TYR A CA 1
ATOM 979 C C . TYR A 1 121 ? 6.243 -2.255 -3.379 1.00 94.62 121 TYR A C 1
ATOM 981 O O . TYR A 1 121 ? 7.079 -1.433 -3.010 1.00 94.62 121 TYR A O 1
ATOM 989 N N . TRP A 1 122 ? 6.596 -3.409 -3.957 1.00 94.62 122 TRP A N 1
ATOM 990 C CA . TRP A 1 122 ? 7.987 -3.738 -4.299 1.00 94.62 122 TRP A CA 1
ATOM 991 C C . TRP A 1 122 ? 8.566 -2.803 -5.379 1.00 94.62 122 TRP A C 1
ATOM 993 O O . TRP A 1 122 ? 9.713 -2.364 -5.283 1.00 94.62 122 TRP A O 1
ATOM 1003 N N . ALA A 1 123 ? 7.783 -2.460 -6.407 1.00 95.06 123 ALA A N 1
ATOM 1004 C CA . ALA A 1 123 ? 8.212 -1.593 -7.503 1.00 95.06 123 ALA A CA 1
ATOM 1005 C C . ALA A 1 123 ? 8.405 -0.140 -7.043 1.00 95.06 123 ALA A C 1
ATOM 1007 O O . ALA A 1 123 ? 9.403 0.492 -7.395 1.00 95.06 123 ALA A O 1
ATOM 1008 N N . LEU A 1 124 ? 7.492 0.372 -6.211 1.00 93.94 124 LEU A N 1
ATOM 1009 C CA . LEU A 1 124 ? 7.632 1.674 -5.552 1.00 93.94 124 LEU A CA 1
ATOM 1010 C C . LEU A 1 124 ? 8.860 1.692 -4.618 1.00 93.94 124 LEU A C 1
ATOM 1012 O O . LEU A 1 124 ? 9.602 2.677 -4.593 1.00 93.94 124 LEU A O 1
ATOM 1016 N N . GLU A 1 125 ? 9.142 0.581 -3.931 1.00 91.94 125 GLU A N 1
ATOM 1017 C CA . GLU A 1 125 ? 10.319 0.422 -3.072 1.00 91.94 125 GLU A CA 1
ATOM 1018 C C . GLU A 1 125 ? 11.648 0.489 -3.836 1.00 91.94 125 GLU A C 1
ATOM 1020 O O . GLU A 1 125 ? 12.583 1.142 -3.365 1.00 91.94 125 GLU A O 1
ATOM 1025 N N . GLN A 1 126 ? 11.736 -0.083 -5.045 1.00 91.19 126 GLN A N 1
ATOM 1026 C CA . GLN A 1 126 ? 12.931 0.073 -5.889 1.00 91.19 126 GLN A CA 1
ATOM 1027 C C . GLN A 1 126 ? 13.220 1.547 -6.228 1.00 91.19 126 GLN A C 1
ATOM 1029 O O . GLN A 1 126 ? 14.379 1.908 -6.450 1.00 91.19 126 GLN A O 1
ATOM 1034 N N . LEU A 1 127 ? 12.195 2.407 -6.267 1.00 92.62 127 LEU A N 1
ATOM 1035 C CA . LEU A 1 127 ? 12.345 3.837 -6.542 1.00 92.62 127 LEU A CA 1
ATOM 1036 C C . LEU A 1 127 ? 12.805 4.605 -5.295 1.00 92.62 127 LEU A C 1
ATOM 1038 O O . LEU A 1 127 ? 13.802 5.322 -5.388 1.00 92.62 127 LEU A O 1
ATOM 1042 N N . TRP A 1 128 ? 12.163 4.420 -4.131 1.00 89.56 128 TRP A N 1
ATOM 1043 C CA . TRP A 1 128 ? 12.549 5.160 -2.916 1.00 89.56 128 TRP A CA 1
ATOM 1044 C C . TRP A 1 128 ? 13.849 4.661 -2.269 1.00 89.56 128 TRP A C 1
ATOM 1046 O O . TRP A 1 128 ? 14.597 5.460 -1.710 1.00 89.56 128 TRP A O 1
ATOM 1056 N N . LYS A 1 129 ? 14.195 3.368 -2.374 1.00 86.38 129 LYS A N 1
ATOM 1057 C CA . LYS A 1 129 ? 15.536 2.901 -1.962 1.00 86.38 129 LYS A CA 1
ATOM 1058 C C . LYS A 1 129 ? 16.628 3.499 -2.866 1.00 86.38 129 LYS A C 1
ATOM 1060 O O . LYS A 1 129 ? 17.738 3.747 -2.407 1.00 86.38 129 LYS A O 1
ATOM 1065 N N . THR A 1 130 ? 16.303 3.825 -4.122 1.00 84.75 130 THR A N 1
ATOM 1066 C CA . THR A 1 130 ? 17.234 4.465 -5.073 1.00 84.75 130 THR A CA 1
ATOM 1067 C C . THR A 1 130 ? 17.250 5.999 -4.984 1.00 84.75 130 THR A C 1
ATOM 1069 O O . THR A 1 130 ? 18.140 6.632 -5.556 1.00 84.75 130 THR A O 1
ATOM 1072 N N . SER A 1 131 ? 16.332 6.651 -4.256 1.00 77.88 131 SER A N 1
ATOM 1073 C CA . SER A 1 131 ? 16.413 8.108 -4.092 1.00 77.88 131 SER A CA 1
ATOM 1074 C C . SER A 1 131 ? 17.583 8.564 -3.217 1.00 77.88 131 SER A C 1
ATOM 1076 O O . SER A 1 131 ? 17.986 9.710 -3.403 1.00 77.88 131 SER A O 1
ATOM 1078 N N . GLY A 1 132 ? 18.156 7.688 -2.376 1.00 62.88 132 GLY A N 1
ATOM 1079 C CA . GLY A 1 132 ? 19.226 8.003 -1.408 1.00 62.88 132 GLY A CA 1
ATOM 1080 C C . GLY A 1 132 ? 18.710 8.484 -0.044 1.00 62.88 132 GLY A C 1
ATOM 1081 O O . GLY A 1 132 ? 19.491 8.752 0.863 1.00 62.88 132 GLY A O 1
ATOM 1082 N N . THR A 1 133 ? 17.387 8.560 0.097 1.00 55.41 133 THR A N 1
ATOM 1083 C CA . THR A 1 133 ? 16.647 9.175 1.202 1.00 55.41 133 THR A CA 1
ATOM 1084 C C . THR A 1 133 ? 16.612 8.294 2.458 1.00 55.41 133 THR A C 1
ATOM 1086 O O . THR A 1 133 ? 15.547 7.820 2.863 1.00 55.41 133 THR A O 1
ATOM 1089 N N . ASN A 1 134 ? 17.772 8.089 3.087 1.00 48.94 134 ASN A N 1
ATOM 1090 C CA . ASN A 1 134 ? 17.862 7.596 4.463 1.00 48.94 134 ASN A CA 1
ATOM 1091 C C . ASN A 1 134 ? 17.319 8.695 5.391 1.00 48.94 134 ASN A C 1
ATOM 1093 O O . ASN A 1 134 ? 17.941 9.742 5.566 1.00 48.94 134 ASN A O 1
ATOM 1097 N N . PHE A 1 135 ? 16.128 8.488 5.952 1.00 50.84 135 PHE A N 1
ATOM 1098 C CA . PHE A 1 135 ? 15.312 9.550 6.566 1.00 50.84 135 PHE A CA 1
ATOM 1099 C C . PHE A 1 135 ? 15.742 9.948 7.998 1.00 50.84 135 PHE A C 1
ATOM 1101 O O . PHE A 1 135 ? 14.972 10.573 8.732 1.00 50.84 135 PHE A O 1
ATOM 1108 N N . ASP A 1 136 ? 16.953 9.571 8.414 1.00 47.75 136 ASP A N 1
ATOM 1109 C CA . ASP A 1 136 ? 17.396 9.576 9.814 1.00 47.75 136 ASP A CA 1
ATOM 1110 C C . ASP A 1 136 ? 17.781 10.945 10.383 1.00 47.75 136 ASP A C 1
ATOM 1112 O O . ASP A 1 136 ? 17.877 11.089 11.602 1.00 47.75 136 ASP A O 1
ATOM 1116 N N . SER A 1 137 ? 18.009 11.971 9.556 1.00 42.91 137 SER A N 1
ATOM 1117 C CA . SER A 1 137 ? 18.390 13.287 10.086 1.00 42.91 137 SER A CA 1
ATOM 1118 C C . SER A 1 137 ? 17.975 14.489 9.232 1.00 42.91 137 SER A C 1
ATOM 1120 O O . SER A 1 137 ? 18.102 14.504 8.014 1.00 42.91 137 SER A O 1
ATOM 1122 N N . SER A 1 138 ? 17.565 15.543 9.952 1.00 38.28 138 SER A N 1
ATOM 1123 C CA . SER A 1 138 ? 17.226 16.897 9.484 1.00 38.28 138 SER A CA 1
ATOM 1124 C C . SER A 1 138 ? 15.892 17.075 8.730 1.00 38.28 138 SER A C 1
ATOM 1126 O O . SER A 1 138 ? 15.711 16.535 7.645 1.00 38.28 138 SER A O 1
ATOM 1128 N N . PRO A 1 139 ? 14.993 17.961 9.214 1.00 42.41 139 PRO A N 1
ATOM 1129 C CA . PRO A 1 139 ? 13.883 18.505 8.421 1.00 42.41 139 PRO A CA 1
ATOM 1130 C C . PRO A 1 139 ? 14.314 19.410 7.248 1.00 42.41 139 PRO A C 1
ATOM 1132 O O . PRO A 1 139 ? 13.455 19.874 6.504 1.00 42.41 139 PRO A O 1
ATOM 1135 N N . ASN A 1 140 ? 15.616 19.702 7.112 1.00 40.12 140 ASN A N 1
ATOM 1136 C CA . ASN A 1 140 ? 16.155 20.737 6.223 1.00 40.12 140 ASN A CA 1
ATOM 1137 C C . ASN A 1 140 ? 17.014 20.181 5.064 1.00 40.12 140 ASN A C 1
ATOM 1139 O O . ASN A 1 140 ? 17.797 20.932 4.479 1.00 40.12 140 ASN A O 1
ATOM 1143 N N . SER A 1 141 ? 16.923 18.890 4.722 1.00 46.62 141 SER A N 1
ATOM 1144 C CA . SER A 1 141 ? 17.480 18.409 3.451 1.00 46.62 141 SER A CA 1
ATOM 1145 C C . SER A 1 141 ? 16.557 18.823 2.298 1.00 46.62 141 SER A C 1
ATOM 1147 O O . SER A 1 141 ? 15.359 18.556 2.305 1.00 46.62 141 SER A O 1
ATOM 1149 N N . ASN A 1 142 ? 17.107 19.475 1.270 1.00 50.03 142 ASN A N 1
ATOM 1150 C CA . ASN A 1 142 ? 16.345 19.918 0.090 1.00 50.03 142 ASN A CA 1
ATOM 1151 C C . ASN A 1 142 ? 16.034 18.762 -0.892 1.00 50.03 142 ASN A C 1
ATOM 1153 O O . ASN A 1 142 ? 15.907 18.976 -2.100 1.00 50.03 142 ASN A O 1
ATOM 1157 N N . GLU A 1 143 ? 15.960 17.522 -0.401 1.00 56.22 143 GLU A N 1
ATOM 1158 C CA . GLU A 1 143 ? 15.686 16.354 -1.231 1.00 56.22 143 GLU A CA 1
ATOM 1159 C C . GLU A 1 143 ? 14.201 16.261 -1.585 1.00 56.22 143 GLU A C 1
ATOM 1161 O O . GLU A 1 143 ? 13.309 16.351 -0.740 1.00 56.22 143 GLU A O 1
ATOM 1166 N N . LYS A 1 144 ? 13.920 16.039 -2.871 1.00 62.88 144 LYS A N 1
ATOM 1167 C CA . LYS A 1 144 ? 12.555 15.814 -3.343 1.00 62.88 144 LYS A CA 1
ATOM 1168 C C . LYS A 1 144 ? 12.091 14.430 -2.889 1.00 62.88 144 LYS A C 1
ATOM 1170 O O . LYS A 1 144 ? 12.500 13.422 -3.457 1.00 62.88 144 LYS A O 1
ATOM 1175 N N . ASN A 1 145 ? 11.184 14.402 -1.913 1.00 76.38 145 ASN A N 1
ATOM 1176 C CA . ASN A 1 145 ? 10.465 13.218 -1.415 1.00 76.38 145 ASN A CA 1
ATOM 1177 C C . ASN A 1 145 ? 9.454 12.643 -2.446 1.00 76.38 145 ASN A C 1
ATOM 1179 O O . ASN A 1 145 ? 8.393 12.134 -2.091 1.00 76.38 145 ASN A O 1
ATOM 1183 N N . SER A 1 146 ? 9.733 12.786 -3.741 1.00 83.69 146 SER A N 1
ATOM 1184 C CA . SER A 1 146 ? 8.887 12.337 -4.843 1.00 83.69 146 SER A CA 1
ATOM 1185 C C . SER A 1 146 ? 9.707 12.158 -6.119 1.00 83.69 146 SER A C 1
ATOM 1187 O O . SER A 1 146 ? 10.803 12.703 -6.282 1.00 83.69 146 SER A O 1
ATOM 1189 N N . LEU A 1 147 ? 9.116 11.454 -7.079 1.00 90.31 147 LEU A N 1
ATOM 1190 C CA . LEU A 1 147 ? 9.511 11.528 -8.481 1.00 90.31 147 LEU A CA 1
ATOM 1191 C C . LEU A 1 147 ? 9.304 12.943 -9.057 1.00 90.31 147 LEU A C 1
ATOM 1193 O O . LEU A 1 147 ? 8.565 13.759 -8.494 1.00 90.31 147 LEU A O 1
ATOM 1197 N N . THR A 1 148 ? 9.918 13.229 -10.208 1.00 90.88 148 THR A N 1
ATOM 1198 C CA . THR A 1 148 ? 9.479 14.331 -11.078 1.00 90.88 148 THR A CA 1
ATOM 1199 C C . THR A 1 148 ? 8.321 13.879 -11.971 1.00 90.88 148 THR A C 1
ATOM 1201 O O . THR A 1 148 ? 8.130 12.685 -12.203 1.00 90.88 148 THR A O 1
ATOM 1204 N N . TYR A 1 149 ? 7.569 14.832 -12.528 1.00 87.25 149 TYR A N 1
ATOM 1205 C CA . TYR A 1 149 ? 6.502 14.537 -13.490 1.00 87.25 149 TYR A CA 1
ATOM 1206 C C . TYR A 1 149 ? 7.009 13.732 -14.704 1.00 87.25 149 TYR A C 1
ATOM 1208 O O . TYR A 1 149 ? 6.377 12.758 -15.103 1.00 87.25 149 TYR A O 1
ATOM 1216 N N . SER A 1 150 ? 8.199 14.059 -15.223 1.00 85.50 150 SER A N 1
ATOM 1217 C CA . SER A 1 150 ? 8.841 13.316 -16.316 1.00 85.50 150 SER A CA 1
ATOM 1218 C C . SER A 1 150 ? 9.154 11.862 -15.954 1.00 85.50 150 SER A C 1
ATOM 1220 O O . SER A 1 150 ? 8.977 10.979 -16.792 1.00 85.50 150 SER A O 1
ATOM 1222 N N . ASP A 1 151 ? 9.585 11.590 -14.716 1.00 88.81 151 ASP A N 1
ATOM 1223 C CA . ASP A 1 151 ? 9.814 10.213 -14.264 1.00 88.81 151 ASP A CA 1
ATOM 1224 C C . ASP A 1 151 ? 8.484 9.444 -14.179 1.00 88.81 151 ASP A C 1
ATOM 1226 O O . ASP A 1 151 ? 8.399 8.320 -14.670 1.00 88.81 151 ASP A O 1
ATOM 1230 N N . ILE A 1 152 ? 7.440 10.069 -13.610 1.00 89.88 152 ILE A N 1
ATOM 1231 C CA . ILE A 1 152 ? 6.087 9.498 -13.482 1.00 89.88 152 ILE A CA 1
ATOM 1232 C C . ILE A 1 152 ? 5.527 9.124 -14.856 1.00 89.88 152 ILE A C 1
ATOM 1234 O O . ILE A 1 152 ? 5.117 7.982 -15.048 1.00 89.88 152 ILE A O 1
ATOM 1238 N N . VAL A 1 153 ? 5.553 10.043 -15.829 1.00 83.94 153 VAL A N 1
ATOM 1239 C CA . VAL A 1 153 ? 5.042 9.805 -17.192 1.00 83.94 153 VAL A CA 1
ATOM 1240 C C . VAL A 1 153 ? 5.745 8.615 -17.855 1.00 83.94 153 VAL A C 1
ATOM 1242 O O . VAL A 1 153 ? 5.086 7.766 -18.456 1.00 83.94 153 VAL A O 1
ATOM 1245 N N . ILE A 1 154 ? 7.071 8.506 -17.718 1.00 83.94 154 ILE A N 1
ATOM 1246 C CA . ILE A 1 154 ? 7.846 7.426 -18.345 1.00 83.94 154 ILE A CA 1
ATOM 1247 C C . ILE A 1 154 ? 7.610 6.085 -17.646 1.00 83.94 154 ILE A C 1
ATOM 1249 O O . ILE A 1 154 ? 7.394 5.077 -18.320 1.00 83.94 154 ILE A O 1
ATOM 1253 N N . LEU A 1 155 ? 7.605 6.056 -16.311 1.00 88.38 155 LEU A N 1
ATOM 1254 C CA . LEU A 1 155 ? 7.306 4.845 -15.545 1.00 88.38 155 LEU A CA 1
ATOM 1255 C C . LEU A 1 155 ? 5.876 4.356 -15.830 1.00 88.38 155 LEU A C 1
ATOM 1257 O O . LEU A 1 155 ? 5.671 3.168 -16.081 1.00 88.38 155 LEU A O 1
ATOM 1261 N N . GLN A 1 156 ? 4.900 5.265 -15.909 1.00 87.62 156 GLN A N 1
ATOM 1262 C CA . GLN A 1 156 ? 3.518 4.941 -16.268 1.00 87.62 156 GLN A CA 1
ATOM 1263 C C . GLN A 1 156 ? 3.401 4.380 -17.694 1.00 87.62 156 GLN A C 1
ATOM 1265 O O . GLN A 1 156 ? 2.682 3.402 -17.915 1.00 87.62 156 GLN A O 1
ATOM 1270 N N . ALA A 1 157 ? 4.126 4.959 -18.659 1.00 81.62 157 ALA A N 1
ATOM 1271 C CA . ALA A 1 157 ? 4.174 4.469 -20.036 1.00 81.62 157 ALA A CA 1
ATOM 1272 C C . ALA A 1 157 ? 4.790 3.061 -20.127 1.00 81.62 157 ALA A C 1
ATOM 1274 O O . ALA A 1 157 ? 4.264 2.212 -20.848 1.00 81.62 157 ALA A O 1
ATOM 1275 N N . VAL A 1 158 ? 5.845 2.782 -19.352 1.00 83.19 158 VAL A N 1
ATOM 1276 C CA . VAL A 1 158 ? 6.470 1.452 -19.258 1.00 83.19 158 VAL A CA 1
ATOM 1277 C C . VAL A 1 158 ? 5.498 0.417 -18.687 1.00 83.19 158 VAL A C 1
ATOM 1279 O O . VAL A 1 158 ? 5.287 -0.616 -19.324 1.00 83.19 158 VAL A O 1
ATOM 1282 N N . ILE A 1 159 ? 4.857 0.698 -17.545 1.00 86.50 159 ILE A N 1
ATOM 1283 C CA . ILE A 1 159 ? 3.865 -0.206 -16.932 1.00 86.50 159 ILE A CA 1
ATOM 1284 C C . ILE A 1 159 ? 2.695 -0.469 -17.891 1.00 86.50 159 ILE A C 1
ATOM 1286 O O . ILE A 1 159 ? 2.316 -1.623 -18.100 1.00 86.50 159 ILE A O 1
ATOM 1290 N N . ARG A 1 160 ? 2.161 0.573 -18.544 1.00 83.19 160 ARG A N 1
ATOM 1291 C CA . ARG A 1 160 ? 1.099 0.431 -19.554 1.00 83.19 160 ARG A CA 1
ATOM 1292 C C . ARG A 1 160 ? 1.545 -0.440 -20.732 1.00 83.19 160 ARG A C 1
ATOM 1294 O O . ARG A 1 160 ? 0.825 -1.361 -21.098 1.00 83.19 160 ARG A O 1
ATOM 1301 N N . GLY A 1 161 ? 2.723 -0.177 -21.302 1.00 79.31 161 GLY A N 1
ATOM 1302 C CA . GLY A 1 161 ? 3.252 -0.925 -22.447 1.00 79.31 161 GLY A CA 1
ATOM 1303 C C . GLY A 1 161 ? 3.465 -2.412 -22.152 1.00 79.31 161 GLY A C 1
ATOM 1304 O O . GLY A 1 161 ? 3.202 -3.248 -23.011 1.00 79.31 161 GLY A O 1
ATOM 1305 N N . ILE A 1 162 ? 3.869 -2.753 -20.924 1.00 82.62 162 ILE A N 1
ATOM 1306 C CA . ILE A 1 162 ? 4.002 -4.148 -20.485 1.00 82.62 162 ILE A CA 1
ATOM 1307 C C . ILE A 1 162 ? 2.633 -4.813 -20.321 1.00 82.62 162 ILE A C 1
ATOM 1309 O O . ILE A 1 162 ? 2.437 -5.913 -20.828 1.00 82.62 162 ILE A O 1
ATOM 1313 N N . ASN A 1 163 ? 1.680 -4.152 -19.659 1.00 83.62 163 ASN A N 1
ATOM 1314 C CA . ASN A 1 163 ? 0.335 -4.695 -19.441 1.00 83.62 163 ASN A CA 1
ATOM 1315 C C . ASN A 1 163 ? -0.459 -4.912 -20.745 1.00 83.62 163 ASN A C 1
ATOM 1317 O O . ASN A 1 163 ? -1.445 -5.641 -20.737 1.00 83.62 163 ASN A O 1
ATOM 1321 N N . CYS A 1 164 ? -0.024 -4.333 -21.870 1.00 82.44 164 CYS A N 1
ATOM 1322 C CA . CYS A 1 164 ? -0.577 -4.601 -23.201 1.00 82.44 164 CYS A CA 1
ATOM 1323 C C . CYS A 1 164 ? 0.087 -5.779 -23.952 1.00 82.44 164 CYS A C 1
ATOM 1325 O O . CYS A 1 164 ? -0.359 -6.103 -25.051 1.00 82.44 164 CYS A O 1
ATOM 1327 N N . LYS A 1 165 ? 1.139 -6.421 -23.417 1.00 77.88 165 LYS A N 1
ATOM 1328 C CA . LYS A 1 165 ? 1.808 -7.567 -24.066 1.00 77.88 165 LYS A CA 1
ATOM 1329 C C . LYS A 1 165 ? 0.980 -8.847 -23.998 1.00 77.88 165 LYS A C 1
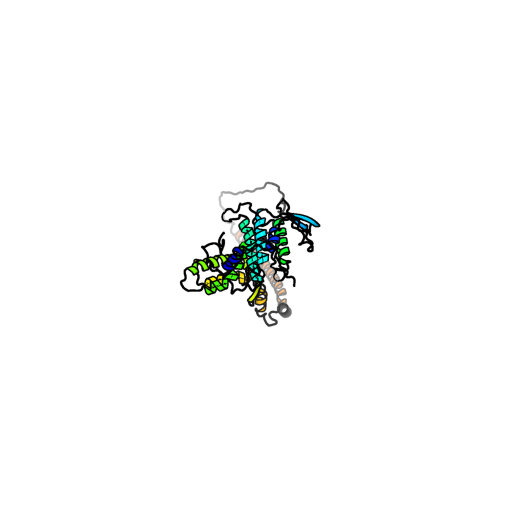ATOM 1331 O O . LYS A 1 165 ? 0.372 -9.132 -22.971 1.00 77.88 165 LYS A O 1
ATOM 1336 N N . ASP A 1 166 ? 1.079 -9.694 -25.022 1.00 75.50 166 ASP A N 1
ATOM 1337 C CA . ASP A 1 166 ? 0.335 -10.960 -25.106 1.00 75.50 166 ASP A CA 1
ATOM 1338 C C . ASP A 1 166 ? 0.512 -11.900 -23.907 1.00 75.50 166 ASP A C 1
ATOM 1340 O O . ASP A 1 166 ? -0.443 -12.561 -23.523 1.00 75.50 166 ASP A O 1
ATOM 1344 N N . ASN A 1 167 ? 1.690 -11.925 -23.275 1.00 76.31 167 ASN A N 1
ATOM 1345 C CA . ASN A 1 167 ? 1.960 -12.777 -22.113 1.00 76.31 167 ASN A CA 1
ATOM 1346 C C . ASN A 1 167 ? 1.609 -12.136 -20.750 1.00 76.31 167 ASN A C 1
ATOM 1348 O O . ASN A 1 167 ? 1.940 -12.710 -19.713 1.00 76.31 167 ASN A O 1
ATOM 1352 N N . VAL A 1 168 ? 0.998 -10.943 -20.744 1.00 81.44 168 VAL A N 1
ATOM 1353 C CA . VAL A 1 168 ? 0.634 -10.174 -19.533 1.00 81.44 168 VAL A CA 1
ATOM 1354 C C . VAL A 1 168 ? -0.820 -9.678 -19.577 1.00 81.44 168 VAL A C 1
ATOM 1356 O O . VAL A 1 168 ? -1.472 -9.630 -18.538 1.00 81.44 168 VAL A O 1
ATOM 1359 N N . LYS A 1 169 ? -1.356 -9.362 -20.765 1.00 79.06 169 LYS A N 1
ATOM 1360 C CA . LYS A 1 169 ? -2.687 -8.761 -20.997 1.00 79.06 169 LYS A CA 1
ATOM 1361 C C . LYS A 1 169 ? -3.866 -9.512 -20.368 1.00 79.06 169 LYS A C 1
ATOM 1363 O O . LYS A 1 169 ? -4.870 -8.886 -20.051 1.00 79.06 169 LYS A O 1
ATOM 1368 N N . ASP A 1 170 ? -3.737 -10.825 -20.169 1.00 82.56 170 ASP A N 1
ATOM 1369 C CA . ASP A 1 170 ? -4.781 -11.668 -19.573 1.00 82.56 170 ASP A CA 1
ATOM 1370 C C . ASP A 1 170 ? -4.813 -11.553 -18.034 1.00 82.56 170 ASP A C 1
ATOM 1372 O O . ASP A 1 170 ? -5.807 -11.904 -17.398 1.00 82.56 170 ASP A O 1
ATOM 1376 N N . LYS A 1 171 ? -3.716 -11.082 -17.417 1.00 84.69 171 LYS A N 1
ATOM 1377 C CA . LYS A 1 171 ? -3.559 -10.870 -15.965 1.00 84.69 171 LYS A CA 1
ATOM 1378 C C . LYS A 1 171 ? -2.709 -9.610 -15.660 1.00 84.69 171 LYS A C 1
ATOM 1380 O O . LYS A 1 171 ? -1.660 -9.734 -15.024 1.00 84.69 171 LYS A O 1
ATOM 1385 N N . PRO A 1 172 ? -3.120 -8.407 -16.107 1.00 87.50 172 PRO A N 1
ATOM 1386 C CA . PRO A 1 172 ? -2.306 -7.198 -16.012 1.00 87.50 172 PRO A CA 1
ATOM 1387 C C . PRO A 1 172 ? -2.291 -6.618 -14.591 1.00 87.50 172 PRO A C 1
ATOM 1389 O O . PRO A 1 172 ? -3.300 -6.647 -13.886 1.00 87.50 172 PRO A O 1
ATOM 1392 N N . CYS A 1 173 ? -1.173 -6.001 -14.202 1.00 90.69 173 CYS A N 1
ATOM 1393 C CA . CYS A 1 173 ? -1.052 -5.246 -12.952 1.00 90.69 173 CYS A CA 1
ATOM 1394 C C . CYS A 1 173 ? -0.890 -3.753 -13.245 1.00 90.69 173 CYS A C 1
ATOM 1396 O O . CYS A 1 173 ? 0.216 -3.231 -13.406 1.00 90.69 173 CYS A O 1
ATOM 1398 N N . CYS A 1 174 ? -2.023 -3.059 -13.345 1.00 85.50 174 CYS A N 1
ATOM 1399 C CA . CYS A 1 174 ? -2.078 -1.610 -13.508 1.00 85.50 174 CYS A CA 1
ATOM 1400 C C . CYS A 1 174 ? -2.019 -0.910 -12.143 1.00 85.50 174 CYS A C 1
ATOM 1402 O O . CYS A 1 174 ? -2.824 -1.195 -11.258 1.00 85.50 174 CYS A O 1
ATOM 1404 N N . PHE A 1 175 ? -1.100 0.041 -11.996 1.00 88.38 175 PHE A N 1
ATOM 1405 C CA . PHE A 1 175 ? -1.005 0.940 -10.844 1.00 88.38 175 PHE A CA 1
ATOM 1406 C C . PHE A 1 175 ? -0.468 2.307 -11.280 1.00 88.38 175 PHE A C 1
ATOM 1408 O O . PHE A 1 175 ? -0.105 2.481 -12.447 1.00 88.38 175 PHE A O 1
ATOM 1415 N N . TYR A 1 176 ? -0.450 3.269 -10.358 1.00 88.12 176 TYR A N 1
ATOM 1416 C CA . TYR A 1 176 ? -0.049 4.651 -10.611 1.00 88.12 176 TYR A CA 1
ATOM 1417 C C . TYR A 1 176 ? 1.069 5.083 -9.663 1.00 88.12 176 TYR A C 1
ATOM 1419 O O . TYR A 1 176 ? 1.052 4.736 -8.482 1.00 88.12 176 TYR A O 1
ATOM 1427 N N . PHE A 1 177 ? 2.014 5.880 -10.164 1.00 90.25 177 PHE A N 1
ATOM 1428 C CA . PHE A 1 177 ? 3.107 6.463 -9.372 1.00 90.25 177 PHE A CA 1
ATOM 1429 C C . PHE A 1 177 ? 2.649 7.752 -8.673 1.00 90.25 177 PHE A C 1
ATOM 1431 O O . PHE A 1 177 ? 3.207 8.832 -8.865 1.00 90.25 177 PHE A O 1
ATOM 1438 N N . ASP A 1 178 ? 1.584 7.625 -7.885 1.00 87.06 178 ASP A N 1
ATOM 1439 C CA . ASP A 1 178 ? 0.795 8.732 -7.350 1.00 87.06 178 ASP A CA 1
ATOM 1440 C C . ASP A 1 178 ? 1.165 9.009 -5.881 1.00 87.06 178 ASP A C 1
ATOM 1442 O O . ASP A 1 178 ? 0.909 8.180 -5.014 1.00 87.06 178 ASP A O 1
ATOM 1446 N N . GLY A 1 179 ? 1.747 10.175 -5.578 1.00 88.06 179 GLY A N 1
ATOM 1447 C CA . GLY A 1 179 ? 2.107 10.585 -4.207 1.00 88.06 179 GLY A CA 1
ATOM 1448 C C . GLY A 1 179 ? 3.614 10.703 -3.942 1.00 88.06 179 GLY A C 1
ATOM 1449 O O . GLY A 1 179 ? 4.421 10.832 -4.863 1.00 88.06 179 GLY A O 1
ATOM 1450 N N . THR A 1 180 ? 3.980 10.725 -2.660 1.00 90.94 180 THR A N 1
ATOM 1451 C CA . THR A 1 180 ? 5.359 10.853 -2.155 1.00 90.94 180 THR A CA 1
ATOM 1452 C C . THR A 1 180 ? 5.938 9.515 -1.696 1.00 90.94 180 THR A C 1
ATOM 1454 O O . THR A 1 180 ? 5.206 8.599 -1.325 1.00 90.94 180 THR A O 1
ATOM 1457 N N . PHE A 1 181 ? 7.269 9.408 -1.628 1.00 90.19 181 PHE A N 1
ATOM 1458 C CA . PHE A 1 181 ? 7.931 8.184 -1.154 1.00 90.19 181 PHE A CA 1
ATOM 1459 C C . PHE A 1 181 ? 7.542 7.827 0.289 1.00 90.19 181 PHE A C 1
ATOM 1461 O O . PHE A 1 181 ? 7.367 6.656 0.617 1.00 90.19 181 PHE A O 1
ATOM 1468 N N . ASN A 1 182 ? 7.347 8.835 1.145 1.00 87.38 182 ASN A N 1
ATOM 1469 C CA . ASN A 1 182 ? 6.850 8.647 2.508 1.00 87.38 182 ASN A CA 1
ATOM 1470 C C . ASN A 1 182 ? 5.402 8.117 2.560 1.00 87.38 182 ASN A C 1
ATOM 1472 O O . ASN A 1 182 ? 5.084 7.323 3.442 1.00 87.38 182 ASN A O 1
ATOM 1476 N N . GLU A 1 183 ? 4.530 8.527 1.633 1.00 90.56 183 GLU A N 1
ATOM 1477 C CA . GLU A 1 183 ? 3.176 7.966 1.519 1.00 90.56 183 GLU A CA 1
ATOM 1478 C C . GLU A 1 183 ? 3.239 6.507 1.050 1.00 90.56 183 GLU A C 1
ATOM 1480 O O . GLU A 1 183 ? 2.685 5.645 1.724 1.00 90.56 183 GLU A O 1
ATOM 1485 N N . TRP A 1 184 ? 4.010 6.185 0.005 1.00 92.19 184 TRP A N 1
ATOM 1486 C CA . TRP A 1 184 ? 4.165 4.801 -0.476 1.00 92.19 184 TRP A CA 1
ATOM 1487 C C . TRP A 1 184 ? 4.767 3.859 0.579 1.00 92.19 184 TRP A C 1
ATOM 1489 O O . TRP A 1 184 ? 4.327 2.719 0.721 1.00 92.19 184 TRP A O 1
ATOM 1499 N N . LYS A 1 185 ? 5.739 4.347 1.362 1.00 90.00 185 LYS A N 1
ATOM 1500 C CA . LYS A 1 185 ? 6.347 3.629 2.495 1.00 90.00 185 LYS A CA 1
ATOM 1501 C C . LYS A 1 185 ? 5.313 3.349 3.597 1.00 90.00 185 LYS A C 1
ATOM 1503 O O . LYS A 1 185 ? 5.250 2.231 4.100 1.00 90.00 185 LYS A O 1
ATOM 1508 N N . LYS A 1 186 ? 4.459 4.328 3.933 1.00 91.38 186 LYS A N 1
ATOM 1509 C CA . LYS A 1 186 ? 3.336 4.156 4.876 1.00 91.38 186 LYS A CA 1
ATOM 1510 C C . LYS A 1 186 ? 2.265 3.185 4.354 1.00 91.38 186 LYS A C 1
ATOM 1512 O O . LYS A 1 186 ? 1.807 2.335 5.117 1.00 91.38 186 LYS A O 1
ATOM 1517 N N . GLU A 1 187 ? 1.882 3.289 3.083 1.00 93.50 187 GLU A N 1
ATOM 1518 C CA . GLU A 1 187 ? 0.913 2.387 2.450 1.00 93.50 187 GLU A CA 1
ATOM 1519 C C . GLU A 1 187 ? 1.411 0.939 2.443 1.00 93.50 187 GLU A C 1
ATOM 1521 O O . GLU A 1 187 ? 0.654 0.047 2.825 1.00 93.50 187 GLU A O 1
ATOM 1526 N N . LYS A 1 188 ? 2.691 0.705 2.103 1.00 93.56 188 LYS A N 1
ATOM 1527 C CA . LYS A 1 188 ? 3.309 -0.627 2.174 1.00 93.56 188 LYS A CA 1
ATOM 1528 C C . LYS A 1 188 ? 3.149 -1.241 3.569 1.00 93.56 188 LYS A C 1
ATOM 1530 O O . LYS A 1 188 ? 2.710 -2.377 3.681 1.00 93.56 188 LYS A O 1
ATOM 1535 N N . TYR A 1 189 ? 3.417 -0.494 4.643 1.00 92.88 189 TYR A N 1
ATOM 1536 C CA . TYR A 1 189 ? 3.266 -1.026 6.006 1.00 92.88 189 TYR A CA 1
ATOM 1537 C C . TYR A 1 189 ? 1.823 -1.413 6.361 1.00 92.88 189 TYR A C 1
ATOM 1539 O O . TYR A 1 189 ? 1.618 -2.395 7.075 1.00 92.88 189 TYR A O 1
ATOM 1547 N N . MET A 1 190 ? 0.826 -0.672 5.865 1.00 95.00 190 MET A N 1
ATOM 1548 C CA . MET A 1 190 ? -0.584 -1.049 6.015 1.00 95.00 190 MET A CA 1
ATOM 1549 C C . MET A 1 190 ? -0.909 -2.303 5.201 1.00 95.00 190 MET A C 1
ATOM 1551 O O . MET A 1 190 ? -1.435 -3.264 5.760 1.00 95.00 190 MET A O 1
ATOM 1555 N N . HIS A 1 191 ? -0.528 -2.329 3.920 1.00 95.19 191 HIS A N 1
ATOM 1556 C CA . HIS A 1 191 ? -0.676 -3.490 3.045 1.00 95.19 191 HIS A CA 1
ATOM 1557 C C . HIS A 1 191 ? -0.109 -4.759 3.698 1.00 95.19 191 HIS A C 1
ATOM 1559 O O . HIS A 1 191 ? -0.839 -5.734 3.874 1.00 95.19 191 HIS A O 1
ATOM 1565 N N . ASP A 1 192 ? 1.155 -4.712 4.122 1.00 94.75 192 ASP A N 1
ATOM 1566 C CA . ASP A 1 192 ? 1.883 -5.839 4.704 1.00 94.75 192 ASP A CA 1
ATOM 1567 C C . ASP A 1 192 ? 1.208 -6.320 5.991 1.00 94.75 192 ASP A C 1
ATOM 1569 O O . ASP A 1 192 ? 0.975 -7.517 6.160 1.00 94.75 192 ASP A O 1
ATOM 1573 N N . TYR A 1 193 ? 0.770 -5.400 6.858 1.00 95.00 193 TYR A N 1
ATOM 1574 C CA . TYR A 1 193 ? -0.027 -5.756 8.032 1.00 95.00 193 TYR A CA 1
ATOM 1575 C C . TYR A 1 193 ? -1.297 -6.543 7.659 1.00 95.00 193 TYR A C 1
ATOM 1577 O O . TYR A 1 193 ? -1.553 -7.599 8.235 1.00 95.00 193 TYR A O 1
ATOM 1585 N N . PHE A 1 194 ? -2.068 -6.100 6.660 1.00 95.44 194 PHE A N 1
ATOM 1586 C CA . PHE A 1 194 ? -3.288 -6.800 6.230 1.00 95.44 194 PHE A CA 1
ATOM 1587 C C . PHE A 1 194 ? -3.047 -8.075 5.402 1.00 95.44 194 PHE A C 1
ATOM 1589 O O . PHE A 1 194 ? -4.031 -8.762 5.088 1.00 95.44 194 PHE A O 1
ATOM 1596 N N . LYS A 1 195 ? -1.792 -8.393 5.051 1.00 94.38 195 LYS A N 1
ATOM 1597 C CA . LYS A 1 195 ? -1.350 -9.719 4.575 1.00 94.38 195 LYS A CA 1
ATOM 1598 C C . LYS A 1 195 ? -0.904 -10.625 5.724 1.00 94.38 195 LYS A C 1
ATOM 1600 O O . LYS A 1 195 ? -1.144 -11.826 5.684 1.00 94.38 195 LYS A O 1
ATOM 1605 N N . ASN A 1 196 ? -0.316 -10.046 6.768 1.00 93.31 196 ASN A N 1
ATOM 1606 C CA . ASN A 1 196 ? 0.270 -10.781 7.888 1.00 93.31 196 ASN A CA 1
ATOM 1607 C C . ASN A 1 196 ? -0.705 -11.027 9.057 1.00 93.31 196 ASN A C 1
ATOM 1609 O O . ASN A 1 196 ? -0.466 -11.926 9.857 1.00 93.31 196 ASN A O 1
ATOM 1613 N N . VAL A 1 197 ? -1.800 -10.264 9.173 1.00 93.69 197 VAL A N 1
ATOM 1614 C CA . VAL A 1 197 ? -2.730 -10.260 10.327 1.00 93.69 197 VAL A CA 1
ATOM 1615 C C . VAL A 1 197 ? -3.193 -11.649 10.789 1.00 93.69 197 VAL A C 1
ATOM 1617 O O . VAL A 1 197 ? -3.167 -11.928 11.988 1.00 93.69 197 VAL A O 1
ATOM 1620 N N . ASP A 1 198 ? -3.545 -12.548 9.872 1.00 92.00 198 ASP A N 1
ATOM 1621 C CA . ASP A 1 198 ? -4.040 -13.883 10.234 1.00 92.00 198 ASP A CA 1
ATOM 1622 C C . ASP A 1 198 ? -2.900 -14.843 10.626 1.00 92.00 198 ASP A C 1
ATOM 1624 O O . ASP A 1 198 ? -3.062 -15.683 11.516 1.00 92.00 198 ASP A O 1
ATOM 1628 N N . HIS A 1 199 ? -1.699 -14.650 10.066 1.00 90.38 199 HIS A N 1
ATOM 1629 C CA . HIS A 1 199 ? -0.487 -15.336 10.520 1.00 90.38 199 HIS A CA 1
ATOM 1630 C C . HIS A 1 199 ? -0.115 -14.884 11.941 1.00 90.38 199 HIS A C 1
ATOM 1632 O O . HIS A 1 199 ? 0.099 -15.728 12.811 1.00 90.38 199 HIS A O 1
ATOM 1638 N N . LEU A 1 200 ? -0.120 -13.572 12.209 1.00 89.94 200 LEU A N 1
ATOM 1639 C CA . LEU A 1 200 ? 0.135 -12.993 13.536 1.00 89.94 200 LEU A CA 1
ATOM 1640 C C . LEU A 1 200 ? -0.816 -13.576 14.592 1.00 89.94 200 LEU A C 1
ATOM 1642 O O . LEU A 1 200 ? -0.373 -13.973 15.665 1.00 89.94 200 LEU A O 1
ATOM 1646 N N . ARG A 1 201 ? -2.108 -13.721 14.269 1.00 88.69 201 ARG A N 1
ATOM 1647 C CA . ARG A 1 201 ? -3.089 -14.392 15.140 1.00 88.69 201 ARG A CA 1
ATOM 1648 C C . ARG A 1 201 ? -2.719 -15.835 15.464 1.00 88.69 201 ARG A C 1
ATOM 1650 O O . ARG A 1 201 ? -2.796 -16.239 16.622 1.00 88.69 201 ARG A O 1
ATOM 1657 N N . SER A 1 202 ? -2.278 -16.608 14.471 1.00 86.12 202 SER A N 1
ATOM 1658 C CA . SER A 1 202 ? -1.880 -18.009 14.681 1.00 86.12 202 SER A CA 1
ATOM 1659 C C . SER A 1 202 ? -0.642 -18.174 15.581 1.00 86.12 202 SER A C 1
ATOM 1661 O O . SER A 1 202 ? -0.422 -19.250 16.140 1.00 86.12 202 SER A O 1
ATOM 1663 N N . LYS A 1 203 ? 0.146 -17.104 15.776 1.00 75.56 203 LYS A N 1
ATOM 1664 C CA . LYS A 1 203 ? 1.315 -17.071 16.671 1.00 75.56 203 LYS A CA 1
ATOM 1665 C C . LYS A 1 203 ? 0.960 -16.890 18.150 1.00 75.56 203 LYS A C 1
ATOM 1667 O O . LYS A 1 203 ? 1.876 -16.904 18.967 1.00 75.56 203 LYS A O 1
ATOM 1672 N N . HIS A 1 204 ? -0.324 -16.794 18.522 1.00 66.12 204 HIS A N 1
ATOM 1673 C CA . HIS A 1 204 ? -0.779 -16.741 19.918 1.00 66.12 204 HIS A CA 1
ATOM 1674 C C . HIS A 1 204 ? -0.337 -17.988 20.718 1.00 66.12 204 HIS A C 1
ATOM 1676 O O . HIS A 1 204 ? -1.074 -18.964 20.886 1.00 66.12 204 HIS A O 1
ATOM 1682 N N . LYS A 1 205 ? 0.869 -17.938 21.288 1.00 61.97 205 LYS A N 1
ATOM 1683 C CA . LYS A 1 205 ? 1.409 -18.923 22.231 1.00 61.97 205 LYS A CA 1
ATOM 1684 C C . LYS A 1 205 ? 1.837 -18.203 23.503 1.00 61.97 205 LYS A C 1
ATOM 1686 O O . LYS A 1 205 ? 2.631 -17.264 23.462 1.00 61.97 205 LYS A O 1
ATOM 1691 N N . VAL A 1 206 ? 1.284 -18.635 24.633 1.00 54.78 206 VAL A N 1
ATOM 1692 C CA . VAL A 1 206 ? 1.562 -18.049 25.951 1.00 54.78 206 VAL A CA 1
ATOM 1693 C C . VAL A 1 206 ? 3.043 -18.246 26.294 1.00 54.78 206 VAL A C 1
ATOM 1695 O O . VAL A 1 206 ? 3.549 -19.361 26.199 1.00 54.78 206 VAL A O 1
ATOM 1698 N N . GLY A 1 207 ? 3.730 -17.172 26.697 1.00 56.38 207 GLY A N 1
ATOM 1699 C CA . GLY A 1 207 ? 5.115 -17.225 27.186 1.00 56.38 207 GLY A CA 1
ATOM 1700 C C . GLY A 1 207 ? 6.228 -17.218 26.127 1.00 56.38 207 GLY A C 1
ATOM 1701 O O . GLY A 1 207 ? 7.381 -17.432 26.486 1.00 56.38 207 GLY A O 1
ATOM 1702 N N . ASN A 1 208 ? 5.927 -16.974 24.848 1.00 63.75 208 ASN A N 1
ATOM 1703 C CA . ASN A 1 208 ? 6.951 -16.848 23.803 1.00 63.75 208 ASN A CA 1
ATOM 1704 C C . ASN A 1 208 ? 7.572 -15.434 23.784 1.00 63.75 208 ASN A C 1
ATOM 1706 O O . ASN A 1 208 ? 6.844 -14.444 23.753 1.00 63.75 208 ASN A O 1
ATOM 1710 N N . THR A 1 209 ? 8.905 -15.326 23.749 1.00 65.00 209 THR A N 1
ATOM 1711 C CA . THR A 1 209 ? 9.622 -14.039 23.662 1.00 65.00 209 THR A CA 1
ATOM 1712 C C . THR A 1 209 ? 9.454 -13.344 22.310 1.00 65.00 209 THR A C 1
ATOM 1714 O O . THR A 1 209 ? 9.515 -12.118 22.243 1.00 65.00 209 THR A O 1
ATOM 1717 N N . GLU A 1 210 ? 9.150 -14.084 21.238 1.00 68.56 210 GLU A N 1
ATOM 1718 C CA . GLU A 1 210 ? 8.802 -13.496 19.935 1.00 68.56 210 GLU A CA 1
ATOM 1719 C C . GLU A 1 210 ? 7.560 -12.592 20.027 1.00 68.56 210 GLU A C 1
ATOM 1721 O O . GLU A 1 210 ? 7.443 -11.626 19.270 1.00 68.56 210 GLU A O 1
ATOM 1726 N N . ASN A 1 211 ? 6.661 -12.845 20.991 1.00 74.94 211 ASN A N 1
ATOM 1727 C CA . ASN A 1 211 ? 5.464 -12.031 21.204 1.00 74.94 211 ASN A CA 1
ATOM 1728 C C . ASN A 1 211 ? 5.818 -10.563 21.474 1.00 74.94 211 ASN A C 1
ATOM 1730 O O . ASN A 1 211 ? 5.084 -9.691 21.023 1.00 74.94 211 ASN A O 1
ATOM 1734 N N . GLU A 1 212 ? 6.943 -10.254 22.131 1.00 82.06 212 GLU A N 1
ATOM 1735 C CA . GLU A 1 212 ? 7.341 -8.858 22.360 1.00 82.06 212 GLU A CA 1
ATOM 1736 C C . GLU A 1 212 ? 7.663 -8.128 21.048 1.00 82.06 212 GLU A C 1
ATOM 1738 O O . GLU A 1 212 ? 7.216 -6.995 20.859 1.00 82.06 212 GLU A O 1
ATOM 1743 N N . LYS A 1 213 ? 8.341 -8.797 20.102 1.00 84.00 213 LYS A N 1
ATOM 1744 C CA . LYS A 1 213 ? 8.590 -8.261 18.752 1.00 84.00 213 LYS A CA 1
ATOM 1745 C C . LYS A 1 213 ? 7.292 -8.073 17.968 1.00 84.00 213 LYS A C 1
ATOM 1747 O O . LYS A 1 213 ? 7.113 -7.046 17.312 1.00 84.00 213 LYS A O 1
ATOM 1752 N N . TYR A 1 214 ? 6.377 -9.041 18.047 1.00 86.56 214 TYR A N 1
ATOM 1753 C CA . TYR A 1 214 ? 5.056 -8.933 17.426 1.00 86.56 214 TYR A CA 1
ATOM 1754 C C . TYR A 1 214 ? 4.248 -7.765 18.021 1.00 86.56 214 TYR A C 1
ATOM 1756 O O . TYR A 1 214 ? 3.682 -6.972 17.270 1.00 86.56 214 TYR A O 1
ATOM 1764 N N . CYS A 1 215 ? 4.251 -7.591 19.344 1.00 88.06 215 CYS A N 1
ATOM 1765 C CA . CYS A 1 215 ? 3.601 -6.472 20.027 1.00 88.06 215 CYS A CA 1
ATOM 1766 C C . CYS A 1 215 ? 4.203 -5.114 19.641 1.00 88.06 215 CYS A C 1
ATOM 1768 O O . CYS A 1 215 ? 3.458 -4.169 19.379 1.00 88.06 215 CYS A O 1
ATOM 1770 N N . GLU A 1 216 ? 5.531 -5.009 19.546 1.00 87.50 216 GLU A N 1
ATOM 1771 C CA . GLU A 1 216 ? 6.201 -3.787 19.099 1.00 87.50 216 GLU A CA 1
ATOM 1772 C C . GLU A 1 216 ? 5.825 -3.424 17.653 1.00 87.50 216 GLU A C 1
ATOM 1774 O O . GLU A 1 216 ? 5.417 -2.289 17.384 1.00 87.50 216 GLU A O 1
ATOM 1779 N N . TYR A 1 217 ? 5.887 -4.392 16.731 1.00 88.38 217 TYR A N 1
ATOM 1780 C CA . TYR A 1 217 ? 5.459 -4.211 15.342 1.00 88.38 217 TYR A CA 1
ATOM 1781 C C . TYR A 1 217 ? 3.991 -3.769 15.250 1.00 88.38 217 TYR A C 1
ATOM 1783 O O . TYR A 1 217 ? 3.689 -2.740 14.641 1.00 88.38 217 TYR A O 1
ATOM 1791 N N . VAL A 1 218 ? 3.072 -4.493 15.897 1.00 91.38 218 VAL A N 1
ATOM 1792 C CA . VAL A 1 218 ? 1.635 -4.193 15.825 1.00 91.38 218 VAL A CA 1
ATOM 1793 C C . VAL A 1 218 ? 1.301 -2.859 16.512 1.00 91.38 218 VAL A C 1
ATOM 1795 O O . VAL A 1 218 ? 0.396 -2.167 16.057 1.00 91.38 218 VAL A O 1
ATOM 1798 N N . SER A 1 219 ? 2.054 -2.416 17.527 1.00 90.75 219 SER A N 1
ATOM 1799 C CA . SER A 1 219 ? 1.861 -1.099 18.164 1.00 90.75 219 SER A CA 1
ATOM 1800 C C . SER A 1 219 ? 2.331 0.066 17.272 1.00 90.75 219 SER A C 1
ATOM 1802 O O . SER A 1 219 ? 1.635 1.083 17.132 1.00 90.75 219 SER A O 1
ATOM 1804 N N . LYS A 1 220 ? 3.455 -0.114 16.559 1.00 88.94 220 LYS A N 1
ATOM 1805 C CA . LYS A 1 220 ? 3.919 0.810 15.505 1.00 88.94 220 LYS A CA 1
ATOM 1806 C C . LYS A 1 220 ? 2.898 0.892 14.355 1.00 88.94 220 LYS A C 1
ATOM 1808 O O . LYS A 1 220 ? 2.575 1.988 13.895 1.00 88.94 220 LYS A O 1
ATOM 1813 N N . ILE A 1 221 ? 2.319 -0.243 13.954 1.00 92.38 221 ILE A N 1
ATOM 1814 C CA . ILE A 1 221 ? 1.228 -0.329 12.969 1.00 92.38 221 ILE A CA 1
ATOM 1815 C C . ILE A 1 221 ? -0.070 0.324 13.473 1.00 92.38 221 ILE A C 1
ATOM 1817 O O . ILE A 1 221 ? -0.685 1.073 12.721 1.00 92.38 221 ILE A O 1
ATOM 1821 N N . ALA A 1 222 ? -0.482 0.108 14.726 1.00 91.88 222 ALA A N 1
ATOM 1822 C CA . ALA A 1 222 ? -1.700 0.690 15.300 1.00 91.88 222 ALA A CA 1
ATOM 1823 C C . ALA A 1 222 ? -1.688 2.223 15.250 1.00 91.88 222 ALA A C 1
ATOM 1825 O O . ALA A 1 222 ? -2.671 2.849 14.846 1.00 91.88 222 ALA A O 1
ATOM 1826 N N . SER A 1 223 ? -0.532 2.812 15.559 1.00 87.75 223 SER A N 1
ATOM 1827 C CA . SER A 1 223 ? -0.300 4.255 15.451 1.00 87.75 223 SER A CA 1
ATOM 1828 C C . SER A 1 223 ? -0.531 4.781 14.026 1.00 87.75 223 SER A C 1
ATOM 1830 O O . SER A 1 223 ? -1.136 5.836 13.859 1.00 87.75 223 SER A O 1
ATOM 1832 N N . LEU A 1 224 ? -0.106 4.036 12.998 1.00 90.19 224 LEU A N 1
ATOM 1833 C CA . LEU A 1 224 ? -0.282 4.404 11.586 1.00 90.19 224 LEU A CA 1
ATOM 1834 C C . LEU A 1 224 ? -1.694 4.099 11.051 1.00 90.19 224 LEU A C 1
ATOM 1836 O O . LEU A 1 224 ? -2.230 4.856 10.244 1.00 90.19 224 LEU A O 1
ATOM 1840 N N . TYR A 1 225 ? -2.324 3.026 11.533 1.00 92.00 225 TYR A N 1
ATOM 1841 C CA . TYR A 1 225 ? -3.701 2.655 11.195 1.00 92.00 225 TYR A CA 1
ATOM 1842 C C . TYR A 1 225 ? -4.685 3.772 11.564 1.00 92.00 225 TYR A C 1
ATOM 1844 O O . TYR A 1 225 ? -5.631 4.028 10.823 1.00 92.00 225 TYR A O 1
ATOM 1852 N N . LYS A 1 226 ? -4.450 4.474 12.682 1.00 88.31 226 LYS A N 1
ATOM 1853 C CA . LYS A 1 226 ? -5.284 5.596 13.141 1.00 88.31 226 LYS A CA 1
ATOM 1854 C C . LYS A 1 226 ? -5.329 6.775 12.161 1.00 88.31 226 LYS A C 1
ATOM 1856 O O . LYS A 1 226 ? -6.393 7.380 12.038 1.00 88.31 226 LYS A O 1
ATOM 1861 N N . ASP A 1 227 ? -4.231 7.078 11.460 1.00 87.12 227 ASP A N 1
ATOM 1862 C CA . ASP A 1 227 ? -4.211 8.106 10.406 1.00 87.12 227 ASP A CA 1
ATOM 1863 C C . ASP A 1 227 ? -5.188 7.705 9.283 1.00 87.12 227 ASP A C 1
ATOM 1865 O O . ASP A 1 227 ? -6.175 8.394 8.997 1.00 87.12 227 ASP A O 1
ATOM 1869 N N . TYR A 1 228 ? -4.937 6.532 8.690 1.00 91.25 228 TYR A N 1
ATOM 1870 C CA . TYR A 1 228 ? -5.662 6.032 7.523 1.00 91.25 228 TYR A CA 1
ATOM 1871 C C . TYR A 1 228 ? -7.118 5.668 7.805 1.00 91.25 228 TYR A C 1
ATOM 1873 O O . TYR A 1 228 ? -7.941 5.818 6.909 1.00 91.25 228 TYR A O 1
ATOM 1881 N N . LEU A 1 229 ? -7.483 5.274 9.029 1.00 89.62 229 LEU A N 1
ATOM 1882 C CA . LEU A 1 229 ? -8.874 4.996 9.411 1.00 89.62 229 LEU A CA 1
ATOM 1883 C C . LEU A 1 229 ? -9.819 6.163 9.065 1.00 89.62 229 LEU A C 1
ATOM 1885 O O . LEU A 1 229 ? -10.975 5.932 8.726 1.00 89.62 229 LEU A O 1
ATOM 1889 N N . SER A 1 230 ? -9.327 7.406 9.118 1.00 83.12 230 SER A N 1
ATOM 1890 C CA . SER A 1 230 ? -10.114 8.602 8.788 1.00 83.12 230 SER A CA 1
ATOM 1891 C C . SER A 1 230 ? -10.147 8.964 7.296 1.00 83.12 230 SER A C 1
ATOM 1893 O O . SER A 1 230 ? -11.121 9.562 6.845 1.00 83.12 230 SER A O 1
ATOM 1895 N N . GLU A 1 231 ? -9.116 8.598 6.526 1.00 87.88 231 GLU A N 1
ATOM 1896 C CA . GLU A 1 231 ? -9.027 8.880 5.082 1.00 87.88 231 GLU A CA 1
ATOM 1897 C C . GLU A 1 231 ? -9.582 7.724 4.222 1.00 87.88 231 GLU A C 1
ATOM 1899 O O . GLU A 1 231 ? -10.072 7.955 3.119 1.00 87.88 231 GLU A O 1
ATOM 1904 N N . CYS A 1 232 ? -9.543 6.488 4.732 1.00 92.94 232 CYS A N 1
ATOM 1905 C CA . CYS A 1 232 ? -9.816 5.262 3.981 1.00 92.94 232 CYS A CA 1
ATOM 1906 C C . CYS A 1 232 ? -11.146 4.574 4.312 1.00 92.94 232 CYS A C 1
ATOM 1908 O O . CYS A 1 232 ? -11.495 3.629 3.606 1.00 92.94 232 CYS A O 1
ATOM 1910 N N . CYS A 1 233 ? -11.882 5.007 5.342 1.00 91.44 233 CYS A N 1
ATOM 1911 C CA . CYS A 1 233 ? -13.086 4.314 5.807 1.00 91.44 233 CYS A CA 1
ATOM 1912 C C . CYS A 1 233 ? -14.316 5.213 5.915 1.00 91.44 233 CYS A C 1
ATOM 1914 O O . CYS A 1 233 ? -14.256 6.385 6.281 1.00 91.44 233 CYS A O 1
ATOM 1916 N N . THR A 1 234 ? -15.478 4.620 5.664 1.00 89.56 234 THR A N 1
ATOM 1917 C CA . THR A 1 234 ? -16.779 5.172 6.054 1.00 89.56 234 THR A CA 1
ATOM 1918 C C . THR A 1 234 ? -17.587 4.060 6.694 1.00 89.56 234 THR A C 1
ATOM 1920 O O . THR A 1 234 ? -17.683 2.975 6.124 1.00 89.56 234 THR A O 1
ATOM 1923 N N . TYR A 1 235 ? -18.151 4.322 7.870 1.00 88.38 235 TYR A N 1
ATOM 1924 C CA . TYR A 1 235 ? -18.967 3.362 8.605 1.00 88.38 235 TYR A CA 1
ATOM 1925 C C . TYR A 1 235 ? -20.440 3.767 8.584 1.00 88.38 235 TYR A C 1
ATOM 1927 O O . TYR A 1 235 ? -20.795 4.931 8.386 1.00 88.38 235 TYR A O 1
ATOM 1935 N N . PHE A 1 236 ? -21.289 2.783 8.850 1.00 87.62 236 PHE A N 1
ATOM 1936 C CA . PHE A 1 236 ? -22.724 2.925 9.034 1.00 87.62 236 PHE A CA 1
ATOM 1937 C C . PHE A 1 236 ? -23.116 2.296 10.378 1.00 87.62 236 PHE A C 1
ATOM 1939 O O . PHE A 1 236 ? -22.521 1.311 10.818 1.00 87.62 236 PHE A O 1
ATOM 1946 N N . PHE A 1 237 ? -24.130 2.843 11.044 1.00 83.06 237 PHE A N 1
ATOM 1947 C CA . PHE A 1 237 ? -24.508 2.537 12.430 1.00 83.06 237 PHE A CA 1
ATOM 1948 C C . PHE A 1 237 ? -24.794 1.049 12.683 1.00 83.06 237 PHE A C 1
ATOM 1950 O O . PHE A 1 237 ? -24.618 0.553 13.794 1.00 83.06 237 PHE A O 1
ATOM 1957 N N . PHE A 1 238 ? -25.251 0.332 11.655 1.00 81.75 238 PHE A N 1
ATOM 1958 C CA . PHE A 1 238 ? -25.553 -1.099 11.707 1.00 81.75 238 PHE A CA 1
ATOM 1959 C C . PHE A 1 238 ? -24.344 -2.008 11.392 1.00 81.75 238 PHE A C 1
ATOM 1961 O O . PHE A 1 238 ? -24.526 -3.201 11.174 1.00 81.75 238 PHE A O 1
ATOM 1968 N N . GLY A 1 239 ? -23.117 -1.472 11.372 1.00 79.81 239 GLY A N 1
ATOM 1969 C CA . GLY A 1 239 ? -21.876 -2.239 11.188 1.00 79.81 239 GLY A CA 1
ATOM 1970 C C . GLY A 1 239 ? -21.448 -2.453 9.732 1.00 79.81 239 GLY A C 1
ATOM 1971 O O . GLY A 1 239 ? -20.404 -3.051 9.486 1.00 79.81 239 GLY A O 1
ATOM 1972 N N . TYR A 1 240 ? -22.214 -1.944 8.764 1.00 86.00 240 TYR A N 1
ATOM 1973 C CA . TYR A 1 240 ? -21.782 -1.871 7.367 1.00 86.00 240 TYR A CA 1
ATOM 1974 C C . TYR A 1 240 ? -20.685 -0.803 7.195 1.00 86.00 240 TYR A C 1
ATOM 1976 O O . TYR A 1 240 ? -20.622 0.158 7.967 1.00 86.00 240 TYR A O 1
ATOM 1984 N N . TYR A 1 241 ? -19.811 -0.968 6.203 1.00 90.12 241 TYR A N 1
ATOM 1985 C CA . TYR A 1 241 ? -18.679 -0.073 5.955 1.00 90.12 241 TYR A CA 1
ATOM 1986 C C . TYR A 1 241 ? -18.259 -0.071 4.478 1.00 90.12 241 TYR A C 1
ATOM 1988 O O . TYR A 1 241 ? -18.591 -0.991 3.728 1.00 90.12 241 TYR A O 1
ATOM 1996 N N . TRP A 1 242 ? -17.494 0.947 4.080 1.00 89.19 242 TRP A N 1
ATOM 1997 C CA . TRP A 1 242 ? -16.836 1.051 2.774 1.00 89.19 242 TRP A CA 1
ATOM 1998 C C . TRP A 1 242 ? -15.320 1.216 2.921 1.00 89.19 242 TRP A C 1
ATOM 2000 O O . TRP A 1 242 ? -14.862 2.066 3.687 1.00 89.19 242 TRP A O 1
ATOM 2010 N N . ASP A 1 243 ? -14.573 0.419 2.150 1.00 92.44 243 ASP A N 1
ATOM 2011 C CA . ASP A 1 243 ? -13.119 0.505 1.987 1.00 92.44 243 ASP A CA 1
ATOM 2012 C C . ASP A 1 243 ? -12.788 1.453 0.815 1.00 92.44 243 ASP A C 1
ATOM 2014 O O . ASP A 1 243 ? -12.931 1.071 -0.347 1.00 92.44 243 ASP A O 1
ATOM 2018 N N . HIS A 1 244 ? -12.320 2.675 1.092 1.00 91.56 244 HIS A N 1
ATOM 2019 C CA . HIS A 1 244 ? -11.908 3.651 0.061 1.00 91.56 244 HIS A CA 1
ATOM 2020 C C . HIS A 1 244 ? -10.450 3.486 -0.390 1.00 91.56 244 HIS A C 1
ATOM 2022 O O . HIS A 1 244 ? -10.088 3.925 -1.480 1.00 91.56 244 HIS A O 1
ATOM 2028 N N . CYS A 1 245 ? -9.622 2.795 0.404 1.00 92.44 245 CYS A N 1
ATOM 2029 C CA . CYS A 1 245 ? -8.229 2.453 0.074 1.00 92.44 245 CYS A CA 1
ATOM 2030 C C . CYS A 1 245 ? -7.988 0.930 -0.103 1.00 92.44 245 CYS A C 1
ATOM 2032 O O . CYS A 1 245 ? -7.013 0.400 0.441 1.00 92.44 245 CYS A O 1
ATOM 2034 N N . PRO A 1 246 ? -8.823 0.182 -0.854 1.00 87.38 246 PRO A N 1
ATOM 2035 C CA . PRO A 1 246 ? -8.892 -1.287 -0.797 1.00 87.38 246 PRO A CA 1
ATOM 2036 C C . PRO A 1 246 ? -7.675 -2.037 -1.384 1.00 87.38 246 PRO A C 1
ATOM 2038 O O . PRO A 1 246 ? -7.708 -3.259 -1.517 1.00 87.38 246 PRO A O 1
ATOM 2041 N N . ASN A 1 247 ? -6.606 -1.329 -1.762 1.00 85.00 247 ASN A N 1
ATOM 2042 C CA . ASN A 1 247 ? -5.324 -1.913 -2.175 1.00 85.00 247 ASN A CA 1
ATOM 2043 C C . ASN A 1 247 ? -4.341 -2.095 -1.004 1.00 85.00 247 ASN A C 1
ATOM 2045 O O . ASN A 1 247 ? -3.458 -2.945 -1.096 1.00 85.00 247 ASN A O 1
ATOM 2049 N N . PHE A 1 248 ? -4.489 -1.318 0.076 1.00 92.50 248 PHE A N 1
ATOM 2050 C CA . PHE A 1 248 ? -3.594 -1.355 1.240 1.00 92.50 248 PHE A CA 1
ATOM 2051 C C . PHE A 1 248 ? -4.302 -1.227 2.593 1.00 92.50 248 PHE A C 1
ATOM 2053 O O . PHE A 1 248 ? -3.660 -1.442 3.615 1.00 92.50 248 PHE A O 1
ATOM 2060 N N . PHE A 1 249 ? -5.595 -0.886 2.635 1.00 94.44 249 PHE A N 1
ATOM 2061 C CA . PHE A 1 249 ? -6.358 -0.746 3.877 1.00 94.44 249 PHE A CA 1
ATOM 2062 C C . PHE A 1 249 ? -7.631 -1.598 3.870 1.00 94.44 249 PHE A C 1
ATOM 2064 O O . PHE A 1 249 ? -8.253 -1.780 2.823 1.00 94.44 249 PHE A O 1
ATOM 2071 N N . LYS A 1 250 ? -8.026 -2.093 5.049 1.00 94.38 250 LYS A N 1
ATOM 2072 C CA . LYS A 1 250 ? -9.296 -2.793 5.290 1.00 94.38 250 LYS A CA 1
ATOM 2073 C C . LYS A 1 250 ? -9.978 -2.185 6.521 1.00 94.38 250 LYS A C 1
ATOM 2075 O O . LYS A 1 250 ? -9.394 -2.145 7.602 1.00 94.38 250 LYS A O 1
ATOM 2080 N N . CYS A 1 251 ? -11.222 -1.751 6.369 1.00 92.06 251 CYS A N 1
ATOM 2081 C CA . CYS A 1 251 ? -12.017 -1.086 7.401 1.00 92.06 251 CYS A CA 1
ATOM 2082 C C . CYS A 1 251 ? -12.771 -2.061 8.317 1.00 92.06 251 CYS A C 1
ATOM 2084 O O . CYS A 1 251 ? -13.384 -1.628 9.294 1.00 92.06 251 CYS A O 1
ATOM 2086 N N . ASN A 1 252 ? -12.708 -3.371 8.059 1.00 91.56 252 ASN A N 1
ATOM 2087 C CA . ASN A 1 252 ? -13.232 -4.377 8.982 1.00 91.56 252 ASN A CA 1
ATOM 2088 C C . ASN A 1 252 ? -12.588 -4.212 10.376 1.00 91.56 252 ASN A C 1
ATOM 2090 O O . ASN A 1 252 ? -11.373 -4.359 10.530 1.00 91.56 252 ASN A O 1
ATOM 2094 N N . SER A 1 253 ? -13.409 -3.939 11.392 1.00 86.06 253 SER A N 1
ATOM 2095 C CA . SER A 1 253 ? -12.983 -3.751 12.783 1.00 86.06 253 SER A CA 1
ATOM 2096 C C . SER A 1 253 ? -12.382 -5.012 13.416 1.00 86.06 253 SER A C 1
ATOM 2098 O O . SER A 1 253 ? -11.620 -4.901 14.376 1.00 86.06 253 SER A O 1
ATOM 2100 N N . ASP A 1 254 ? -12.639 -6.201 12.864 1.00 88.00 254 ASP A N 1
ATOM 2101 C CA . ASP A 1 254 ? -11.956 -7.428 13.275 1.00 88.00 254 ASP A CA 1
ATOM 2102 C C . ASP A 1 254 ? -10.503 -7.500 12.798 1.00 88.00 254 ASP A C 1
ATOM 2104 O O . ASP A 1 254 ? -9.712 -8.217 13.402 1.00 88.00 254 ASP A O 1
ATOM 2108 N N . LEU A 1 255 ? -10.110 -6.758 11.761 1.00 92.75 255 LEU A N 1
ATOM 2109 C CA . LEU A 1 255 ? -8.724 -6.695 11.272 1.00 92.75 255 LEU A CA 1
ATOM 2110 C C . LEU A 1 255 ? -7.957 -5.511 11.878 1.00 92.75 255 LEU A C 1
ATOM 2112 O O . LEU A 1 255 ? -7.027 -4.983 11.277 1.00 92.75 255 LEU A O 1
ATOM 2116 N N . ASN A 1 256 ? -8.389 -5.043 13.049 1.00 90.44 256 ASN A N 1
ATOM 2117 C CA . ASN A 1 256 ? -7.856 -3.850 13.680 1.00 90.44 256 ASN A CA 1
ATOM 2118 C C . ASN A 1 256 ? -6.627 -4.172 14.564 1.00 90.44 256 ASN A C 1
ATOM 2120 O O . ASN A 1 256 ? -6.718 -5.029 15.450 1.00 90.44 256 ASN A O 1
ATOM 2124 N N . PRO A 1 257 ? -5.491 -3.465 14.414 1.00 93.44 257 PRO A N 1
ATOM 2125 C CA . PRO A 1 257 ? -4.263 -3.764 15.154 1.00 93.44 257 PRO A CA 1
ATOM 2126 C C . PRO A 1 257 ? -4.388 -3.526 16.665 1.00 93.44 257 PRO A C 1
ATOM 2128 O O . PRO A 1 257 ? -3.787 -4.259 17.444 1.00 93.44 257 PRO A O 1
ATOM 2131 N N . TYR A 1 258 ? -5.229 -2.587 17.113 1.00 91.44 258 TYR A N 1
ATOM 2132 C CA . TYR A 1 258 ? -5.508 -2.392 18.541 1.00 91.44 258 TYR A CA 1
ATOM 2133 C C . TYR A 1 258 ? -6.282 -3.569 19.156 1.00 91.44 258 TYR A C 1
ATOM 2135 O O . TYR A 1 258 ? -6.149 -3.844 20.350 1.00 91.44 258 TYR A O 1
ATOM 2143 N N . LYS A 1 259 ? -7.091 -4.273 18.350 1.00 90.00 259 LYS A N 1
ATOM 2144 C CA . LYS A 1 259 ? -7.732 -5.532 18.746 1.00 90.00 259 LYS A CA 1
ATOM 2145 C C . LYS A 1 259 ? -6.685 -6.648 18.807 1.00 90.00 259 LYS A C 1
ATOM 2147 O O . LYS A 1 259 ? -6.602 -7.340 19.817 1.00 90.00 259 LYS A O 1
ATOM 2152 N N . LEU A 1 260 ? -5.827 -6.744 17.787 1.00 91.19 260 LEU A N 1
ATOM 2153 C CA . LEU A 1 260 ? -4.752 -7.738 17.718 1.00 91.19 260 LEU A CA 1
ATOM 2154 C C . LEU A 1 260 ? -3.756 -7.633 18.889 1.00 91.19 260 LEU A C 1
ATOM 2156 O O . LEU A 1 260 ? -3.361 -8.660 19.421 1.00 91.19 260 LEU A O 1
ATOM 2160 N N . LEU A 1 261 ? -3.392 -6.429 19.349 1.00 90.69 261 LEU A N 1
ATOM 2161 C CA . LEU A 1 261 ? -2.539 -6.255 20.540 1.00 90.69 261 LEU A CA 1
ATOM 2162 C C . LEU A 1 261 ? -3.136 -6.903 21.801 1.00 90.69 261 LEU A C 1
ATOM 2164 O O . LEU A 1 261 ? -2.410 -7.475 22.613 1.00 90.69 261 LEU A O 1
ATOM 2168 N N . LYS A 1 262 ? -4.462 -6.829 21.962 1.00 88.25 262 LYS A N 1
ATOM 2169 C CA . LYS A 1 262 ? -5.175 -7.465 23.079 1.00 88.25 262 LYS A CA 1
ATOM 2170 C C . LYS A 1 262 ? -5.276 -8.974 22.877 1.00 88.25 262 LYS A C 1
ATOM 2172 O O . LYS A 1 262 ? -5.036 -9.720 23.818 1.00 88.25 262 LYS A O 1
ATOM 2177 N N . GLU A 1 263 ? -5.571 -9.418 21.654 1.00 87.69 263 GLU A N 1
ATOM 2178 C CA . GLU A 1 263 ? -5.573 -10.840 21.287 1.00 87.69 263 GLU A CA 1
ATOM 2179 C C . GLU A 1 263 ? -4.194 -11.484 21.543 1.00 87.69 263 GLU A C 1
ATOM 2181 O O . GLU A 1 263 ? -4.131 -12.565 22.108 1.00 87.69 263 GLU A O 1
ATOM 2186 N N . LEU A 1 264 ? -3.084 -10.805 21.237 1.00 86.19 264 LEU A N 1
ATOM 2187 C CA . LEU A 1 264 ? -1.715 -11.286 21.484 1.00 86.19 264 LEU A CA 1
ATOM 2188 C C . LEU A 1 264 ? -1.269 -11.245 22.962 1.00 86.19 264 LEU A C 1
ATOM 2190 O O . LEU A 1 264 ? -0.159 -11.679 23.264 1.00 86.19 264 LEU A O 1
ATOM 2194 N N . ASN A 1 265 ? -2.110 -10.764 23.888 1.00 85.25 265 ASN A N 1
ATOM 2195 C CA . ASN A 1 265 ? -1.774 -10.538 25.303 1.00 85.25 265 ASN A CA 1
ATOM 2196 C C . ASN A 1 265 ? -0.544 -9.622 25.495 1.00 85.25 265 ASN A C 1
ATOM 2198 O O . ASN A 1 265 ? 0.307 -9.868 26.352 1.00 85.25 265 ASN A O 1
ATOM 2202 N N . CYS A 1 266 ? -0.436 -8.563 24.686 1.00 86.88 266 CYS A N 1
ATOM 2203 C CA . CYS A 1 266 ? 0.644 -7.588 24.802 1.00 86.88 266 CYS A CA 1
ATOM 2204 C C . CYS A 1 266 ? 0.601 -6.836 26.140 1.00 86.88 266 CYS A C 1
ATOM 2206 O O . CYS A 1 266 ? -0.465 -6.427 26.597 1.00 86.88 266 CYS A O 1
ATOM 2208 N N . SER A 1 267 ? 1.774 -6.603 26.736 1.00 85.38 267 SER A N 1
ATOM 2209 C CA . SER A 1 267 ? 1.912 -5.815 27.966 1.00 85.38 267 SER A CA 1
ATOM 2210 C C . SER A 1 267 ? 1.524 -4.344 27.765 1.00 85.38 267 SER A C 1
ATOM 2212 O O . SER A 1 267 ? 1.647 -3.801 26.664 1.00 85.38 267 SER A O 1
ATOM 2214 N N . ASP A 1 268 ? 1.101 -3.679 28.847 1.00 83.25 268 ASP A N 1
ATOM 2215 C CA . ASP A 1 268 ? 0.521 -2.323 28.823 1.00 83.25 268 ASP A CA 1
ATOM 2216 C C . ASP A 1 268 ? 1.401 -1.272 28.124 1.00 83.25 268 ASP A C 1
ATOM 2218 O O . ASP A 1 268 ? 0.883 -0.349 27.502 1.00 83.25 268 ASP A O 1
ATOM 2222 N N . LYS A 1 269 ? 2.732 -1.455 28.137 1.00 85.50 269 LYS A N 1
ATOM 2223 C CA . LYS A 1 269 ? 3.713 -0.655 27.375 1.00 85.50 269 LYS A CA 1
ATOM 2224 C C . LYS A 1 269 ? 3.333 -0.498 25.894 1.00 85.50 269 LYS A C 1
ATOM 2226 O O . LYS A 1 269 ? 3.595 0.546 25.301 1.00 85.50 269 LYS A O 1
ATOM 2231 N N . TRP A 1 270 ? 2.775 -1.545 25.291 1.00 82.75 270 TRP A N 1
ATOM 2232 C CA . TRP A 1 270 ? 2.442 -1.607 23.867 1.00 82.75 270 TRP A CA 1
ATOM 2233 C C . TRP A 1 270 ? 0.973 -1.277 23.576 1.00 82.75 270 TRP A C 1
ATOM 2235 O O . TRP A 1 270 ? 0.639 -0.992 22.421 1.00 82.75 270 TRP A O 1
ATOM 2245 N N . LEU A 1 271 ? 0.104 -1.308 24.593 1.00 80.50 271 LEU A N 1
ATOM 2246 C CA . LEU A 1 271 ? -1.329 -1.045 24.468 1.00 80.50 271 LEU A CA 1
ATOM 2247 C C . LEU A 1 271 ? -1.588 0.457 24.296 1.00 80.50 271 LEU A C 1
ATOM 2249 O O . LEU A 1 271 ? -1.705 1.217 25.254 1.00 80.50 271 LEU A O 1
ATOM 2253 N N . THR A 1 272 ? -1.710 0.889 23.044 1.00 72.50 272 THR A N 1
ATOM 2254 C CA . THR A 1 272 ? -2.117 2.257 22.708 1.00 72.50 272 THR A CA 1
ATOM 2255 C C . THR A 1 272 ? -3.630 2.440 22.869 1.00 72.50 272 THR A C 1
ATOM 2257 O O . THR A 1 272 ? -4.417 1.517 22.643 1.00 72.50 272 THR A O 1
ATOM 2260 N N . GLU A 1 273 ? -4.062 3.640 23.270 1.00 77.19 273 GLU A N 1
ATOM 2261 C CA . GLU A 1 273 ? -5.482 3.937 23.492 1.00 77.19 273 GLU A CA 1
ATOM 2262 C C . GLU A 1 273 ? -6.283 3.814 22.185 1.00 77.19 273 GLU A C 1
ATOM 2264 O O . GLU A 1 273 ? -5.967 4.452 21.173 1.00 77.19 273 GLU A O 1
ATOM 2269 N N . TYR A 1 274 ? -7.336 2.992 22.212 1.00 72.88 274 TYR A N 1
ATOM 2270 C CA . TYR A 1 274 ? -8.196 2.781 21.054 1.00 72.88 274 TYR A CA 1
ATOM 2271 C C . TYR A 1 274 ? -9.024 4.041 20.767 1.00 72.88 274 TYR A C 1
ATOM 2273 O O . TYR A 1 274 ? -9.742 4.498 21.657 1.00 72.88 274 TYR A O 1
ATOM 2281 N N . PRO A 1 275 ? -8.992 4.604 19.544 1.00 71.56 275 PRO A N 1
ATOM 2282 C CA . PRO A 1 275 ? -9.724 5.823 19.218 1.00 71.56 275 PRO A CA 1
ATOM 2283 C C . PRO A 1 275 ? -11.216 5.528 18.976 1.00 71.56 275 PRO A C 1
ATOM 2285 O O . PRO A 1 275 ? -11.737 5.715 17.878 1.00 71.56 275 PRO A O 1
ATOM 2288 N N . GLU A 1 276 ? -11.927 5.061 20.004 1.00 74.44 276 GLU A N 1
ATOM 2289 C CA . GLU A 1 276 ? -13.341 4.678 19.907 1.00 74.44 276 GLU A CA 1
ATOM 2290 C C . GLU A 1 276 ? -14.224 5.859 19.472 1.00 74.44 276 GLU A C 1
ATOM 2292 O O . GLU A 1 276 ? -15.117 5.708 18.640 1.00 74.44 276 GLU A O 1
ATOM 2297 N N . SER A 1 277 ? -13.911 7.064 19.955 1.00 75.12 277 SER A N 1
ATOM 2298 C CA . SER A 1 277 ? -14.562 8.315 19.550 1.00 75.12 277 SER A CA 1
ATOM 2299 C C . SER A 1 277 ? -14.406 8.631 18.056 1.00 75.12 277 SER A C 1
ATOM 2301 O O . SER A 1 277 ? -15.332 9.188 17.467 1.00 75.12 277 SER A O 1
ATOM 2303 N N . LEU A 1 278 ? -13.294 8.230 17.425 1.00 75.38 278 LEU A N 1
ATOM 2304 C CA . LEU A 1 278 ? -13.074 8.368 15.981 1.00 75.38 278 LEU A CA 1
ATOM 2305 C C . LEU A 1 278 ? -13.939 7.372 15.199 1.00 75.38 278 LEU A C 1
ATOM 2307 O O . LEU A 1 278 ? -14.616 7.759 14.250 1.00 75.38 278 LEU A O 1
ATOM 2311 N N . LEU A 1 279 ? -13.991 6.106 15.628 1.00 73.38 279 LEU A N 1
ATOM 2312 C CA . LEU A 1 279 ? -14.876 5.110 15.011 1.00 73.38 279 LEU A CA 1
ATOM 2313 C C . LEU A 1 279 ? -16.349 5.551 15.107 1.00 73.38 279 LEU A C 1
ATOM 2315 O O . LEU A 1 279 ? -17.097 5.479 14.134 1.00 73.38 279 LEU A O 1
ATOM 2319 N N . GLN A 1 280 ? -16.742 6.095 16.262 1.00 74.19 280 GLN A N 1
ATOM 2320 C CA . GLN A 1 280 ? -18.069 6.661 16.498 1.00 74.19 280 GLN A CA 1
ATOM 2321 C C . GLN A 1 280 ? -18.373 7.927 15.667 1.00 74.19 280 GLN A C 1
ATOM 2323 O O . GLN A 1 280 ? -19.552 8.219 15.455 1.00 74.19 280 GLN A O 1
ATOM 2328 N N . SER A 1 281 ? -17.363 8.682 15.210 1.00 75.94 281 SER A N 1
ATOM 2329 C CA . SER A 1 281 ? -17.543 9.865 14.348 1.00 75.94 281 SER A CA 1
ATOM 2330 C C . SER A 1 281 ? -17.518 9.549 12.850 1.00 75.94 281 SER A C 1
ATOM 2332 O O . SER A 1 281 ? -18.051 10.321 12.060 1.00 75.94 281 SER A O 1
ATOM 2334 N N . LEU A 1 282 ? -16.922 8.421 12.450 1.00 79.00 282 LEU A N 1
ATOM 2335 C CA . LEU A 1 282 ? -16.886 7.947 11.057 1.00 79.00 282 LEU A CA 1
ATOM 2336 C C . LEU A 1 282 ? -18.174 7.210 10.630 1.00 79.00 282 LEU A C 1
ATOM 2338 O O . LEU A 1 282 ? -18.308 6.829 9.466 1.00 79.00 282 LEU A O 1
ATOM 2342 N N . ALA A 1 283 ? -19.119 7.018 11.557 1.00 84.00 283 ALA A N 1
ATOM 2343 C CA . ALA A 1 283 ? -20.449 6.468 11.303 1.00 84.00 283 ALA A CA 1
ATOM 2344 C C . ALA A 1 283 ? -21.410 7.563 10.792 1.00 84.00 283 ALA A C 1
ATOM 2346 O O . ALA A 1 283 ? -22.080 8.233 11.580 1.00 84.00 283 ALA A O 1
ATOM 2347 N N . ILE A 1 284 ? -21.463 7.773 9.472 1.00 84.69 284 ILE A N 1
ATOM 2348 C CA . ILE A 1 284 ? -22.075 8.972 8.854 1.00 84.69 284 ILE A CA 1
ATOM 2349 C C . ILE A 1 284 ? -23.599 9.088 9.031 1.00 84.69 284 ILE A C 1
ATOM 2351 O O . ILE A 1 284 ? -24.158 10.181 8.974 1.00 84.69 284 ILE A O 1
ATOM 2355 N N . ASP A 1 285 ? -24.279 7.970 9.267 1.00 82.81 285 ASP A N 1
ATOM 2356 C CA . ASP A 1 285 ? -25.723 7.858 9.490 1.00 82.81 285 ASP A CA 1
ATOM 2357 C C . ASP A 1 285 ? -26.107 7.864 10.984 1.00 82.81 285 ASP A C 1
ATOM 2359 O O . ASP A 1 285 ? -27.297 7.889 11.317 1.00 82.81 285 ASP A O 1
ATOM 2363 N N . ARG A 1 286 ? -25.122 7.871 11.898 1.00 83.31 286 ARG A N 1
ATOM 2364 C CA . ARG A 1 286 ? -25.319 7.710 13.347 1.00 83.31 286 ARG A CA 1
ATOM 2365 C C . ARG A 1 286 ? -26.313 8.704 13.923 1.00 83.31 286 ARG A C 1
ATOM 2367 O O . ARG A 1 286 ? -27.244 8.300 14.614 1.00 83.31 286 ARG A O 1
ATOM 2374 N N . ASP A 1 287 ? -26.145 9.985 13.619 1.00 81.94 287 ASP A N 1
ATOM 2375 C CA . ASP A 1 287 ? -27.027 11.046 14.110 1.00 81.94 287 ASP A CA 1
ATOM 2376 C C . ASP A 1 287 ? -28.460 10.892 13.583 1.00 81.94 287 ASP A C 1
ATOM 2378 O O . ASP A 1 287 ? -29.422 11.111 14.318 1.00 81.94 287 ASP A O 1
ATOM 2382 N N . VAL A 1 288 ? -28.616 10.463 12.327 1.00 84.69 288 VAL A N 1
ATOM 2383 C CA . VAL A 1 288 ? -29.924 10.232 11.693 1.00 84.69 288 VAL A CA 1
ATOM 2384 C C . VAL A 1 288 ? -30.627 9.035 12.337 1.00 84.69 288 VAL A C 1
ATOM 2386 O O . VAL A 1 288 ? -31.815 9.108 12.651 1.00 84.69 288 VAL A O 1
ATOM 2389 N N . ILE A 1 289 ? -29.892 7.952 12.599 1.00 84.12 289 ILE A N 1
ATOM 2390 C CA . ILE A 1 289 ? -30.430 6.726 13.201 1.00 84.12 289 ILE A CA 1
ATOM 2391 C C . ILE A 1 289 ? -30.695 6.893 14.699 1.00 84.12 289 ILE A C 1
ATOM 2393 O O . ILE A 1 289 ? -31.691 6.376 15.200 1.00 84.12 289 ILE A O 1
ATOM 2397 N N . LEU A 1 290 ? -29.883 7.661 15.428 1.00 82.62 290 LEU A N 1
ATOM 2398 C CA . LEU A 1 290 ? -30.199 8.033 16.808 1.00 82.62 290 LEU A CA 1
ATOM 2399 C C . LEU A 1 290 ? -31.457 8.914 16.863 1.00 82.62 290 LEU A C 1
ATOM 2401 O O . LEU A 1 290 ? -32.345 8.641 17.669 1.00 82.62 290 LEU A O 1
ATOM 2405 N N . ARG A 1 291 ? -31.602 9.895 15.959 1.00 79.38 291 ARG A N 1
ATOM 2406 C CA . ARG A 1 291 ? -32.811 10.736 15.857 1.00 79.38 291 ARG A CA 1
ATOM 2407 C C . ARG A 1 291 ? -34.067 9.957 15.457 1.00 79.38 291 ARG A C 1
ATOM 2409 O O . ARG A 1 291 ? -35.139 10.309 15.932 1.00 79.38 291 ARG A O 1
ATOM 2416 N N . SER A 1 292 ? -33.961 8.903 14.643 1.00 74.88 292 SER A N 1
ATOM 2417 C CA . SER A 1 292 ? -35.109 8.048 14.290 1.00 74.88 292 SER A CA 1
ATOM 2418 C C . SER A 1 292 ? -35.432 6.980 15.347 1.00 74.88 292 SER A C 1
ATOM 2420 O O . SER A 1 292 ? -36.584 6.561 15.467 1.00 74.88 292 SER A O 1
ATOM 2422 N N . ARG A 1 293 ? -34.439 6.557 16.147 1.00 69.62 293 ARG A N 1
ATOM 2423 C CA . ARG A 1 293 ? -34.611 5.642 17.294 1.00 69.62 293 ARG A CA 1
ATOM 2424 C C . ARG A 1 293 ? -35.106 6.334 18.560 1.00 69.62 293 ARG A C 1
ATOM 2426 O O . ARG A 1 293 ? -35.772 5.682 19.367 1.00 69.62 293 ARG A O 1
ATOM 2433 N N . ILE A 1 294 ? -34.841 7.632 18.733 1.00 63.47 294 ILE A N 1
ATOM 2434 C CA . ILE A 1 294 ? -35.653 8.474 19.615 1.00 63.47 294 ILE A CA 1
ATOM 2435 C C . ILE A 1 294 ? -37.083 8.357 19.090 1.00 63.47 294 ILE A C 1
ATOM 2437 O O . ILE A 1 294 ? -37.410 8.876 18.025 1.00 63.47 294 ILE A O 1
ATOM 2441 N N . LYS A 1 295 ? -37.936 7.625 19.818 1.00 56.56 295 LYS A N 1
ATOM 2442 C CA . LYS A 1 295 ? -39.351 7.482 19.469 1.00 56.56 295 LYS A CA 1
ATOM 2443 C C . LYS A 1 295 ? -39.973 8.874 19.487 1.00 56.56 295 LYS A C 1
ATOM 2445 O O . LYS A 1 295 ? -40.307 9.371 20.562 1.00 56.56 295 LYS A O 1
ATOM 2450 N N . GLY A 1 296 ? -40.125 9.474 18.304 1.00 53.69 296 GLY A N 1
ATOM 2451 C CA . GLY A 1 296 ? -40.858 10.720 18.120 1.00 53.69 296 GLY A CA 1
ATOM 2452 C C . GLY A 1 296 ? -42.179 10.611 18.870 1.00 53.69 296 GLY A C 1
ATOM 2453 O O . GLY A 1 296 ? -42.931 9.657 18.656 1.00 53.69 296 GLY A O 1
ATOM 2454 N N . CYS A 1 297 ? -42.373 11.513 19.829 1.00 60.09 297 CYS A N 1
ATOM 2455 C CA . CYS A 1 297 ? -43.438 11.452 20.821 1.00 60.09 297 CYS A CA 1
ATOM 2456 C C . CYS A 1 297 ? -44.797 11.225 20.136 1.00 60.09 297 CYS A C 1
ATOM 2458 O O . CYS A 1 297 ? -45.287 12.070 19.388 1.00 60.09 297 CYS A O 1
ATOM 2460 N N . ARG A 1 298 ? -45.375 10.033 20.340 1.00 56.22 298 ARG A N 1
ATOM 2461 C CA . ARG A 1 298 ? -46.562 9.571 19.607 1.00 56.22 298 ARG A CA 1
ATOM 2462 C C . ARG A 1 298 ? -47.837 10.151 20.215 1.00 56.22 298 ARG A C 1
ATOM 2464 O O . ARG A 1 298 ? -48.520 9.486 20.986 1.00 56.22 298 ARG A O 1
ATOM 2471 N N . GLY A 1 299 ? -48.147 11.388 19.846 1.00 60.84 299 GLY A N 1
ATOM 2472 C CA . GLY A 1 299 ? -49.390 12.073 20.188 1.00 60.84 299 GLY A CA 1
ATOM 2473 C C . GLY A 1 299 ? -49.373 13.528 19.723 1.00 60.84 299 GLY A C 1
ATOM 2474 O O . GLY A 1 299 ? -48.308 14.090 19.475 1.00 60.84 299 GLY A O 1
ATOM 2475 N N . LEU A 1 300 ? -50.550 14.159 19.641 1.00 61.28 300 LEU A N 1
ATOM 2476 C CA . LEU A 1 300 ? -50.677 15.548 19.175 1.00 61.28 300 LEU A CA 1
ATOM 2477 C C . LEU A 1 300 ? -49.890 16.546 20.048 1.00 61.28 300 LEU A C 1
ATOM 2479 O O . LEU A 1 300 ? -49.466 17.588 19.564 1.00 61.28 300 LEU A O 1
ATOM 2483 N N . ALA A 1 301 ? -49.618 16.198 21.311 1.00 62.22 301 ALA A N 1
ATOM 2484 C CA . ALA A 1 301 ? -48.865 17.017 22.266 1.00 62.22 301 ALA A CA 1
ATOM 2485 C C . ALA A 1 301 ? -47.397 17.303 21.874 1.00 62.22 301 ALA A C 1
ATOM 2487 O O . ALA A 1 301 ? -46.705 18.023 22.588 1.00 62.22 301 ALA A O 1
ATOM 2488 N N . CYS A 1 302 ? -46.907 16.731 20.771 1.00 68.44 302 CYS A N 1
ATOM 2489 C CA . CYS A 1 302 ? -45.540 16.911 20.286 1.00 68.44 302 CYS A CA 1
ATOM 2490 C C . CYS A 1 302 ? -45.462 17.362 18.817 1.00 68.44 302 CYS A C 1
ATOM 2492 O O . CYS A 1 302 ? -44.372 17.410 18.249 1.00 68.44 302 CYS A O 1
ATOM 2494 N N . ASP A 1 303 ? -46.597 17.733 18.218 1.00 73.88 303 ASP A N 1
ATOM 2495 C CA . ASP A 1 303 ? -46.635 18.521 16.987 1.00 73.88 303 ASP A CA 1
ATOM 2496 C C . ASP A 1 303 ? -46.496 20.019 17.351 1.00 73.88 303 ASP A C 1
ATOM 2498 O O . ASP A 1 303 ? -47.339 20.546 18.092 1.00 73.88 303 ASP A O 1
ATOM 2502 N N . PRO A 1 304 ? -45.460 20.735 16.860 1.00 76.56 304 PRO A N 1
ATOM 2503 C CA . PRO A 1 304 ? -45.293 22.166 17.111 1.00 76.56 304 PRO A CA 1
ATOM 2504 C C . PRO A 1 304 ? -46.492 23.012 16.667 1.00 76.56 304 PRO A C 1
ATOM 2506 O O . PRO A 1 304 ? -46.802 24.012 17.318 1.00 76.56 304 PRO A O 1
ATOM 2509 N N . PHE A 1 305 ? -47.187 22.620 15.594 1.00 80.25 305 PHE A N 1
ATOM 2510 C CA . PHE A 1 305 ? -48.384 23.308 15.117 1.00 80.25 305 PHE A CA 1
ATOM 2511 C C . PHE A 1 305 ? -49.540 23.124 16.103 1.00 80.25 305 PHE A C 1
ATOM 2513 O O . PHE A 1 305 ? -50.113 24.113 16.560 1.00 80.25 305 PHE A O 1
ATOM 2520 N N . TYR A 1 306 ? -49.824 21.885 16.518 1.00 82.81 306 TYR A N 1
ATOM 2521 C CA . TYR A 1 306 ? -50.879 21.604 17.495 1.00 82.81 306 TYR A CA 1
ATOM 2522 C C . TYR A 1 306 ? -50.630 22.295 18.841 1.00 82.81 306 TYR A C 1
ATOM 2524 O O . TYR A 1 306 ? -51.545 22.908 19.386 1.00 82.81 306 TYR A O 1
ATOM 2532 N N . MET A 1 307 ? -49.398 22.270 19.362 1.00 82.00 307 MET A N 1
ATOM 2533 C CA . MET A 1 307 ? -49.080 22.941 20.630 1.00 82.00 307 MET A CA 1
ATOM 2534 C C . MET A 1 307 ? -49.158 24.471 20.522 1.00 82.00 307 MET A C 1
ATOM 2536 O O . MET A 1 307 ? -49.647 25.118 21.449 1.00 82.00 307 MET A O 1
ATOM 2540 N N . THR A 1 308 ? -48.776 25.055 19.381 1.00 85.81 308 THR A N 1
ATOM 2541 C CA . THR A 1 308 ? -48.968 26.494 19.113 1.00 85.81 308 THR A CA 1
ATOM 2542 C C . THR A 1 308 ? -50.456 26.859 19.067 1.00 85.81 308 THR A C 1
ATOM 2544 O O . THR A 1 308 ? -50.878 27.837 19.687 1.00 85.81 308 THR A O 1
ATOM 2547 N N . VAL A 1 309 ? -51.272 26.048 18.387 1.00 89.31 309 VAL A N 1
ATOM 2548 C CA . VAL A 1 309 ? -52.728 26.231 18.277 1.00 89.31 309 VAL A CA 1
ATOM 2549 C C . VAL A 1 309 ? -53.420 26.072 19.637 1.00 89.31 309 VAL A C 1
ATOM 2551 O O . VAL A 1 309 ? -54.243 26.909 20.007 1.00 89.31 309 VAL A O 1
ATOM 2554 N N . LEU A 1 310 ? -53.057 25.054 20.422 1.00 87.38 310 LEU A N 1
ATOM 2555 C CA . LEU A 1 310 ? -53.624 24.796 21.751 1.00 87.38 310 LEU A CA 1
ATOM 2556 C C . LEU A 1 310 ? -53.254 25.899 22.753 1.00 87.38 310 LEU A C 1
ATOM 2558 O O . LEU A 1 310 ? -54.113 26.342 23.522 1.00 87.38 310 LEU A O 1
ATOM 2562 N N . PHE A 1 311 ? -52.017 26.405 22.711 1.00 88.81 311 PHE A N 1
ATOM 2563 C CA . PHE A 1 311 ? -51.616 27.576 23.493 1.00 88.81 311 PHE A CA 1
ATOM 2564 C C . PHE A 1 311 ? -52.406 28.826 23.075 1.00 88.81 311 PHE A C 1
ATOM 2566 O O . PHE A 1 311 ? -52.942 29.525 23.934 1.00 88.81 311 PHE A O 1
ATOM 2573 N N . GLY A 1 312 ? -52.567 29.061 21.767 1.00 92.75 312 GLY A N 1
ATOM 2574 C CA . GLY A 1 312 ? -53.378 30.157 21.229 1.00 92.75 312 GLY A CA 1
ATOM 2575 C C . GLY A 1 312 ? -54.831 30.121 21.714 1.00 92.75 312 GLY A C 1
ATOM 2576 O O . GLY A 1 312 ? -55.328 31.117 22.239 1.00 92.75 312 GLY A O 1
ATOM 2577 N N . PHE A 1 313 ? -55.496 28.964 21.631 1.00 91.75 313 PHE A N 1
ATOM 2578 C CA . PHE A 1 313 ? -56.852 28.791 22.165 1.00 91.75 313 PHE A CA 1
ATOM 2579 C C . PHE A 1 313 ? -56.919 28.948 23.690 1.00 91.75 313 PHE A C 1
ATOM 2581 O O . PHE A 1 313 ? -57.877 29.535 24.191 1.00 91.75 313 PHE A O 1
ATOM 2588 N N . SER A 1 314 ? -55.899 28.500 24.429 1.00 91.75 314 SER A N 1
ATOM 2589 C CA . SER A 1 314 ? -55.829 28.696 25.885 1.00 91.75 314 SER A CA 1
ATOM 2590 C C . SER A 1 314 ? -55.749 30.183 26.254 1.00 91.75 314 SER A C 1
ATOM 2592 O O . SER A 1 314 ? -56.494 30.648 27.116 1.00 91.75 314 SER A O 1
ATOM 2594 N N . VAL A 1 315 ? -54.905 30.955 25.558 1.00 94.75 315 VAL A N 1
ATOM 2595 C CA . VAL A 1 315 ? -54.789 32.412 25.748 1.00 94.75 315 VAL A CA 1
ATOM 2596 C C . VAL A 1 315 ? -56.094 33.123 25.376 1.00 94.75 315 VAL A C 1
ATOM 2598 O O . VAL A 1 315 ? -56.564 33.961 26.144 1.00 94.75 315 VAL A O 1
ATOM 2601 N N . LEU A 1 316 ? -56.728 32.762 24.255 1.00 93.75 316 LEU A N 1
ATOM 2602 C CA . LEU A 1 316 ? -58.029 33.319 23.859 1.00 93.75 316 LEU A CA 1
ATOM 2603 C C . LEU A 1 316 ? -59.127 33.015 24.890 1.00 93.75 316 LEU A C 1
ATOM 2605 O O . LEU A 1 316 ? -59.888 33.913 25.246 1.00 93.75 316 LEU A O 1
ATOM 2609 N N . GLY A 1 317 ? -59.182 31.791 25.424 1.00 93.62 317 GLY A N 1
ATOM 2610 C CA . GLY A 1 317 ? -60.115 31.414 26.490 1.00 93.62 317 GLY A CA 1
ATOM 2611 C C . GLY A 1 317 ? -59.917 32.236 27.768 1.00 93.62 317 GLY A C 1
ATOM 2612 O O . GLY A 1 317 ? -60.885 32.741 28.336 1.00 93.62 317 GLY A O 1
ATOM 2613 N N . ILE A 1 318 ? -58.664 32.450 28.181 1.00 93.38 318 ILE A N 1
ATOM 2614 C CA . ILE A 1 318 ? -58.317 33.294 29.334 1.00 93.38 318 ILE A CA 1
ATOM 2615 C C . ILE A 1 318 ? -58.728 34.758 29.098 1.00 93.38 318 ILE A C 1
ATOM 2617 O O . ILE A 1 318 ? -59.320 35.378 29.982 1.00 93.38 318 ILE A O 1
ATOM 2621 N N . LEU A 1 319 ? -58.483 35.311 27.905 1.00 91.31 319 LEU A N 1
ATOM 2622 C CA . LEU A 1 319 ? -58.897 36.676 27.552 1.00 91.31 319 LEU A CA 1
ATOM 2623 C C . LEU A 1 319 ? -60.426 36.836 27.526 1.00 91.31 319 LEU A C 1
ATOM 2625 O O . LEU A 1 319 ? -60.939 37.849 28.004 1.00 91.31 319 LEU A O 1
ATOM 2629 N N . LEU A 1 320 ? -61.164 35.835 27.035 1.00 88.69 320 LEU A N 1
ATOM 2630 C CA . LEU A 1 320 ? -62.629 35.818 27.080 1.00 88.69 320 LEU A CA 1
ATOM 2631 C C . LEU A 1 320 ? -63.150 35.775 28.523 1.00 88.69 320 LEU A C 1
ATOM 2633 O O . LEU A 1 320 ? -64.042 36.549 28.867 1.00 88.69 320 LEU A O 1
ATOM 2637 N N . LEU A 1 321 ? -62.565 34.942 29.391 1.00 86.06 321 LEU A N 1
ATOM 2638 C CA . LEU A 1 321 ? -62.899 34.920 30.819 1.00 86.06 321 LEU A CA 1
ATOM 2639 C C . LEU A 1 321 ? -62.646 36.286 31.474 1.00 86.06 321 LEU A C 1
ATOM 2641 O O . LEU A 1 321 ? -63.530 36.801 32.158 1.00 86.06 321 LEU A O 1
ATOM 2645 N N . PHE A 1 322 ? -61.500 36.926 31.212 1.00 85.50 322 PHE A N 1
ATOM 2646 C CA . PHE A 1 322 ? -61.237 38.286 31.693 1.00 85.50 322 PHE A CA 1
ATOM 2647 C C . PHE A 1 322 ? -62.236 39.316 31.150 1.00 85.50 322 PHE A C 1
ATOM 2649 O O . PHE A 1 322 ? -62.637 40.200 31.903 1.00 85.50 322 PHE A O 1
ATOM 2656 N N . PHE A 1 323 ? -62.693 39.202 29.899 1.00 81.75 323 PHE A N 1
ATOM 2657 C CA . PHE A 1 323 ? -63.736 40.073 29.349 1.00 81.75 323 PHE A CA 1
ATOM 2658 C C . PHE A 1 323 ? -65.084 39.892 30.065 1.00 81.75 323 PHE A C 1
ATOM 2660 O O . PHE A 1 323 ? -65.727 40.884 30.416 1.00 81.75 323 PHE A O 1
ATOM 2667 N N . PHE A 1 324 ? -65.492 38.650 30.354 1.00 80.00 324 PHE A N 1
ATOM 2668 C CA . PHE A 1 324 ? -66.691 38.383 31.153 1.00 80.00 324 PHE A CA 1
ATOM 2669 C C . PHE A 1 324 ? -66.552 38.937 32.579 1.00 80.00 324 PHE A C 1
ATOM 2671 O O . PHE A 1 324 ? -67.423 39.688 33.020 1.00 80.00 324 PHE A O 1
ATOM 2678 N N . PHE A 1 325 ? -65.446 38.667 33.279 1.00 76.50 325 PHE A N 1
ATOM 2679 C CA . PHE A 1 325 ? -65.223 39.220 34.619 1.00 76.50 325 PHE A CA 1
ATOM 2680 C C . PHE A 1 325 ? -65.152 40.751 34.616 1.00 76.50 325 PHE A C 1
ATOM 2682 O O . PHE A 1 325 ? -65.756 41.374 35.483 1.00 76.50 325 PHE A O 1
ATOM 2689 N N . TYR A 1 326 ? -64.507 41.382 33.634 1.00 74.44 326 TYR A N 1
ATOM 2690 C CA . TYR A 1 326 ? -64.490 42.840 33.491 1.00 74.44 326 TYR A CA 1
ATOM 2691 C C . TYR A 1 326 ? -65.899 43.418 33.285 1.00 74.44 326 TYR A C 1
ATOM 2693 O O . TYR A 1 326 ? -66.262 44.396 33.936 1.00 74.44 326 TYR A O 1
ATOM 2701 N N . LYS A 1 327 ? -66.718 42.794 32.427 1.00 74.38 327 LYS A N 1
ATOM 2702 C CA . LYS A 1 327 ? -68.079 43.262 32.124 1.00 74.38 327 LYS A CA 1
ATOM 2703 C C . LYS A 1 327 ? -69.069 43.060 33.278 1.00 74.38 327 LYS A C 1
ATOM 2705 O O . LYS A 1 327 ? -69.995 43.857 33.411 1.00 74.38 327 LYS A O 1
ATOM 2710 N N . PHE A 1 328 ? -68.891 42.020 34.095 1.00 63.06 328 PHE A N 1
ATOM 2711 C CA . PHE A 1 328 ? -69.827 41.656 35.167 1.00 63.06 328 PHE A CA 1
ATOM 2712 C C . PHE A 1 328 ? -69.335 41.965 36.596 1.00 63.06 328 PHE A C 1
ATOM 2714 O O . PHE A 1 328 ? -70.113 41.833 37.538 1.00 63.06 328 PHE A O 1
ATOM 2721 N N . THR A 1 329 ? -68.098 42.443 36.789 1.00 60.75 329 THR A N 1
ATOM 2722 C CA . THR A 1 329 ? -67.608 42.906 38.103 1.00 60.75 329 THR A CA 1
ATOM 2723 C C . THR A 1 329 ? -67.913 44.402 38.301 1.00 60.75 329 THR A C 1
ATOM 2725 O O . THR A 1 329 ? -67.343 45.233 37.591 1.00 60.75 329 THR A O 1
ATOM 2728 N N . PRO A 1 330 ? -68.739 44.810 39.288 1.00 57.47 330 PRO A N 1
ATOM 2729 C CA . PRO A 1 330 ? -69.242 46.185 39.421 1.00 57.47 330 PRO A CA 1
ATOM 2730 C C . PRO A 1 330 ? -68.239 47.172 40.065 1.00 57.47 330 PRO A C 1
ATOM 2732 O O . PRO A 1 330 ? -68.544 47.888 41.025 1.00 57.47 330 PRO A O 1
ATOM 2735 N N . LEU A 1 331 ? -67.025 47.265 39.514 1.00 54.94 331 LEU A N 1
ATOM 2736 C CA . LEU A 1 331 ? -65.985 48.207 39.958 1.00 54.94 331 LEU A CA 1
ATOM 2737 C C . LEU A 1 331 ? -66.244 49.672 39.547 1.00 54.94 331 LEU A C 1
ATOM 2739 O O . LEU A 1 331 ? -65.566 50.572 40.044 1.00 54.94 331 LEU A O 1
ATOM 2743 N N . GLY A 1 332 ? -67.274 49.938 38.734 1.00 55.34 332 GLY A N 1
ATOM 2744 C CA . GLY A 1 332 ? -67.709 51.290 38.349 1.00 55.34 332 GLY A CA 1
ATOM 2745 C C . GLY A 1 332 ? -68.245 52.168 39.495 1.00 55.34 332 GLY A C 1
ATOM 2746 O O . GLY A 1 332 ? -68.411 53.370 39.321 1.00 55.34 332 GLY A O 1
ATOM 2747 N N . SER A 1 333 ? -68.478 51.611 40.688 1.00 55.28 333 SER A N 1
ATOM 2748 C CA . SER A 1 333 ? -69.059 52.329 41.838 1.00 55.28 333 SER A CA 1
ATOM 2749 C C . SER A 1 333 ? -68.082 53.228 42.618 1.00 55.28 333 SER A C 1
ATOM 2751 O O . SER A 1 333 ? -68.510 54.028 43.452 1.00 55.28 333 SER A O 1
ATOM 2753 N N . LYS A 1 334 ? -66.764 53.127 42.384 1.00 57.03 334 LYS A N 1
ATOM 2754 C CA . LYS A 1 334 ? -65.742 53.811 43.210 1.00 57.03 334 LYS A CA 1
ATOM 2755 C C . LYS A 1 334 ? -65.347 55.222 42.750 1.00 57.03 334 LYS A C 1
ATOM 2757 O O . LYS A 1 334 ? -64.676 55.912 43.515 1.00 57.03 334 LYS A O 1
ATOM 2762 N N . ALA A 1 335 ? -65.772 55.678 41.568 1.00 56.66 335 ALA A N 1
ATOM 2763 C CA . ALA A 1 335 ? -65.427 57.010 41.054 1.00 56.66 335 ALA A CA 1
ATOM 2764 C C . ALA A 1 335 ? -66.011 58.140 41.928 1.00 56.66 335 ALA A C 1
ATOM 2766 O O . ALA A 1 335 ? -65.265 58.902 42.546 1.00 56.66 335 ALA A O 1
ATOM 2767 N N . ASN A 1 336 ? -67.339 58.182 42.075 1.00 55.06 336 ASN A N 1
ATOM 2768 C CA . ASN A 1 336 ? -68.054 59.277 42.749 1.00 55.06 336 ASN A CA 1
ATOM 2769 C C . ASN A 1 336 ? -67.701 59.403 44.246 1.00 55.06 336 ASN A C 1
ATOM 2771 O O . ASN A 1 336 ? -67.783 60.488 44.822 1.00 55.06 336 ASN A O 1
ATOM 2775 N N . ARG A 1 337 ? -67.246 58.314 44.889 1.00 58.44 337 ARG A N 1
ATOM 2776 C CA . ARG A 1 337 ? -66.800 58.339 46.295 1.00 58.44 337 ARG A CA 1
ATOM 2777 C C . ARG A 1 337 ? -65.527 59.175 46.491 1.00 58.44 337 ARG A C 1
ATOM 2779 O O . ARG A 1 337 ? -65.346 59.749 47.562 1.00 58.44 337 ARG A O 1
ATOM 2786 N N . LYS A 1 338 ? -64.666 59.275 45.468 1.00 59.44 338 LYS A N 1
ATOM 2787 C CA . LYS A 1 338 ? -63.386 60.002 45.538 1.00 59.44 338 LYS A CA 1
ATOM 2788 C C . LYS A 1 338 ? -63.556 61.521 45.436 1.00 59.44 338 LYS A C 1
ATOM 2790 O O . LYS A 1 338 ? -62.782 62.249 46.048 1.00 59.44 338 LYS A O 1
ATOM 2795 N N . GLU A 1 339 ? -64.568 62.004 44.715 1.00 63.56 339 GLU A N 1
ATOM 2796 C CA . GLU A 1 339 ? -64.905 63.434 44.690 1.00 63.56 339 GLU A CA 1
ATOM 2797 C C . GLU A 1 339 ? -65.508 63.914 46.010 1.00 63.56 339 GLU A C 1
ATOM 2799 O O . GLU A 1 339 ? -65.077 64.938 46.538 1.00 63.56 339 GLU A O 1
ATOM 2804 N N . ARG A 1 340 ? -66.483 63.174 46.557 1.00 58.94 340 ARG A N 1
ATOM 2805 C CA . ARG A 1 340 ? -67.191 63.566 47.784 1.00 58.94 340 ARG A CA 1
ATOM 2806 C C . ARG A 1 340 ? -66.221 63.789 48.951 1.00 58.94 340 ARG A C 1
ATOM 2808 O O . ARG A 1 340 ? -66.205 64.870 49.534 1.00 58.94 340 ARG A O 1
ATOM 2815 N N . MET A 1 341 ? -65.332 62.822 49.179 1.00 62.25 341 MET A N 1
ATOM 2816 C CA . MET A 1 341 ? -64.306 62.882 50.227 1.00 62.25 341 MET A CA 1
ATOM 2817 C C . MET A 1 341 ? -63.324 64.056 50.039 1.00 62.25 341 MET A C 1
ATOM 2819 O O . MET A 1 341 ? -62.772 64.569 51.008 1.00 62.25 341 MET A O 1
ATOM 2823 N N . LYS A 1 342 ? -63.124 64.524 48.797 1.00 68.75 342 LYS A N 1
ATOM 2824 C CA . LYS A 1 342 ? -62.267 65.679 48.490 1.00 68.75 342 LYS A CA 1
ATOM 2825 C C . LYS A 1 342 ? -62.934 67.012 48.856 1.00 68.75 342 LYS A C 1
ATOM 2827 O O . LYS A 1 342 ? -62.245 67.924 49.297 1.00 68.75 342 LYS A O 1
ATOM 2832 N N . ARG A 1 343 ? -64.262 67.116 48.713 1.00 66.56 343 ARG A N 1
ATOM 2833 C CA . ARG A 1 343 ? -65.044 68.300 49.130 1.00 66.56 343 ARG A CA 1
ATOM 2834 C C . ARG A 1 343 ? -65.135 68.389 50.656 1.00 66.56 343 ARG A C 1
ATOM 2836 O O . ARG A 1 343 ? -64.909 69.454 51.216 1.00 66.56 343 ARG A O 1
ATOM 2843 N N . GLU A 1 344 ? -65.371 67.253 51.314 1.00 67.06 344 GLU A N 1
ATOM 2844 C CA . GLU A 1 344 ? -65.403 67.133 52.781 1.00 67.06 344 GLU A CA 1
ATOM 2845 C C . GLU A 1 344 ? -64.046 67.518 53.418 1.00 67.06 344 GLU A C 1
ATOM 2847 O O . GLU A 1 344 ? -64.013 68.222 54.425 1.00 67.06 344 GLU A O 1
ATOM 2852 N N . MET A 1 345 ? -62.916 67.155 52.792 1.00 66.25 345 MET A N 1
ATOM 2853 C CA . MET A 1 345 ? -61.575 67.515 53.280 1.00 66.25 345 MET A CA 1
ATOM 2854 C C . MET A 1 345 ? -61.240 69.013 53.152 1.00 66.25 345 MET A C 1
ATOM 2856 O O . MET A 1 345 ? -60.613 69.563 54.056 1.00 66.25 345 MET A O 1
ATOM 2860 N N . ASN A 1 346 ? -61.649 69.683 52.065 1.00 68.69 346 ASN A N 1
ATOM 2861 C CA . ASN A 1 346 ? -61.420 71.126 51.898 1.00 68.69 346 ASN A CA 1
ATOM 2862 C C . ASN A 1 346 ? -62.162 71.943 52.967 1.00 68.69 346 ASN A C 1
ATOM 2864 O O . ASN A 1 346 ? -61.562 72.800 53.612 1.00 68.69 346 ASN A O 1
ATOM 2868 N N . HIS A 1 347 ? -63.439 71.628 53.199 1.00 66.94 347 HIS A N 1
ATOM 2869 C CA . HIS A 1 347 ? -64.286 72.359 54.145 1.00 66.94 347 HIS A CA 1
ATOM 2870 C C . HIS A 1 347 ? -63.737 72.302 55.584 1.00 66.94 347 HIS A C 1
ATOM 2872 O O . HIS A 1 347 ? -63.805 73.283 56.323 1.00 66.94 347 HIS A O 1
ATOM 2878 N N . HIS A 1 348 ? -63.131 71.171 55.963 1.00 69.62 348 HIS A N 1
ATOM 2879 C CA . HIS A 1 348 ? -62.498 70.986 57.272 1.00 69.62 348 HIS A CA 1
ATOM 2880 C C . HIS A 1 348 ? -61.128 71.695 57.395 1.00 69.62 348 HIS A C 1
ATOM 2882 O O . HIS A 1 348 ? -60.660 71.969 58.502 1.00 69.62 348 HIS A O 1
ATOM 2888 N N . PHE A 1 349 ? -60.475 72.019 56.271 1.00 68.88 349 PHE A N 1
ATOM 2889 C CA . PHE A 1 349 ? -59.255 72.835 56.245 1.00 68.88 349 PHE A CA 1
ATOM 2890 C C . PHE A 1 349 ? -59.562 74.328 56.426 1.00 68.88 349 PHE A C 1
ATOM 2892 O O . PHE A 1 349 ? -58.884 74.999 57.202 1.00 68.88 349 PHE A O 1
ATOM 2899 N N . GLU A 1 350 ? -60.601 74.831 55.755 1.00 67.94 350 GLU A N 1
ATOM 2900 C CA . GLU A 1 350 ? -61.055 76.226 55.868 1.00 67.94 350 GLU A CA 1
ATOM 2901 C C . GLU A 1 350 ? -61.551 76.543 57.291 1.00 67.94 350 GLU A C 1
ATOM 2903 O O . GLU A 1 350 ? -61.152 77.549 57.878 1.00 67.94 350 GLU A O 1
ATOM 2908 N N . GLU A 1 351 ? -62.317 75.632 57.897 1.00 69.75 351 GLU A N 1
ATOM 2909 C CA . GLU A 1 351 ? -62.755 75.721 59.297 1.00 69.75 351 GLU A CA 1
ATOM 2910 C C . GLU A 1 351 ? -61.570 75.814 60.280 1.00 69.75 351 GLU A C 1
ATOM 2912 O O . GLU A 1 351 ? -61.549 76.676 61.161 1.00 69.75 351 GLU A O 1
ATOM 2917 N N . LYS A 1 352 ? -60.536 74.978 60.104 1.00 68.25 352 LYS A N 1
ATOM 2918 C CA . LYS A 1 352 ? -59.329 75.019 60.949 1.00 68.25 352 LYS A CA 1
ATOM 2919 C C . LYS A 1 352 ? -58.526 76.308 60.779 1.00 68.25 352 LYS A C 1
ATOM 2921 O O . LYS A 1 352 ? -58.033 76.837 61.774 1.00 68.25 352 LYS A O 1
ATOM 2926 N N . ALA A 1 353 ? -58.415 76.827 59.556 1.00 68.38 353 ALA A N 1
ATOM 2927 C CA . ALA A 1 353 ? -57.742 78.098 59.297 1.00 68.38 353 ALA A CA 1
ATOM 2928 C C . ALA A 1 353 ? -58.471 79.278 59.969 1.00 68.38 353 ALA A C 1
ATOM 2930 O O . ALA A 1 353 ? -57.831 80.133 60.582 1.00 68.38 353 ALA A O 1
ATOM 2931 N N . MET A 1 354 ? -59.808 79.292 59.915 1.00 68.12 354 MET A N 1
ATOM 2932 C CA . MET A 1 354 ? -60.626 80.317 60.568 1.00 68.12 354 MET A CA 1
ATOM 2933 C C . MET A 1 354 ? -60.508 80.266 62.100 1.00 68.12 354 MET A C 1
ATOM 2935 O O . MET A 1 354 ? -60.345 81.310 62.734 1.00 68.12 354 MET A O 1
ATOM 2939 N N . ASN A 1 355 ? -60.526 79.068 62.693 1.00 65.50 355 ASN A N 1
ATOM 2940 C CA . ASN A 1 355 ? -60.427 78.898 64.146 1.00 65.50 355 ASN A CA 1
ATOM 2941 C C . ASN A 1 355 ? -59.044 79.302 64.690 1.00 65.50 355 ASN A C 1
ATOM 2943 O O . ASN A 1 355 ? -58.975 80.046 65.667 1.00 65.50 355 ASN A O 1
ATOM 2947 N N . HIS A 1 356 ? -57.948 78.924 64.018 1.00 61.09 356 HIS A N 1
ATOM 2948 C CA . HIS A 1 356 ? -56.591 79.331 64.421 1.00 61.09 356 HIS A CA 1
ATOM 2949 C C . HIS A 1 356 ? -56.422 80.863 64.415 1.00 61.09 356 HIS A C 1
ATOM 2951 O O . HIS A 1 356 ? -55.817 81.437 65.322 1.00 61.09 356 HIS A O 1
ATOM 2957 N N . HIS A 1 357 ? -57.012 81.551 63.430 1.00 62.78 357 HIS A N 1
ATOM 2958 C CA . HIS A 1 357 ? -56.986 83.015 63.361 1.00 62.78 357 HIS A CA 1
ATOM 2959 C C . HIS A 1 357 ? -57.816 83.677 64.487 1.00 62.78 357 HIS A C 1
ATOM 2961 O O . HIS A 1 357 ? -57.536 84.816 64.879 1.00 62.78 357 HIS A O 1
ATOM 2967 N N . PHE A 1 358 ? -58.813 82.980 65.044 1.00 62.66 358 PHE A N 1
ATOM 2968 C CA . PHE A 1 358 ? -59.562 83.433 66.219 1.00 62.66 358 PHE A CA 1
ATOM 2969 C C . PHE A 1 358 ? -58.771 83.259 67.526 1.00 62.66 358 PHE A C 1
ATOM 2971 O O . PHE A 1 358 ? -58.753 84.190 68.334 1.00 62.66 358 PHE A O 1
ATOM 2978 N N . GLU A 1 359 ? -58.083 82.128 67.714 1.00 61.38 359 GLU A N 1
ATOM 2979 C CA . GLU A 1 359 ? -57.280 81.841 68.918 1.00 61.38 359 GLU A CA 1
ATOM 2980 C C . GLU A 1 359 ? -56.052 82.759 69.040 1.00 61.38 359 GLU A C 1
ATOM 2982 O O . GLU A 1 359 ? -55.812 83.357 70.091 1.00 61.38 359 GLU A O 1
ATOM 2987 N N . GLU A 1 360 ? -55.315 82.981 67.949 1.00 59.94 360 GLU A N 1
ATOM 2988 C CA . GLU A 1 360 ? -54.187 83.927 67.928 1.00 59.94 360 GLU A CA 1
ATOM 2989 C C . GLU A 1 360 ? -54.639 85.351 68.316 1.00 59.94 360 GLU A C 1
ATOM 2991 O O . GLU A 1 360 ? -53.979 86.071 69.076 1.00 59.94 360 GLU A O 1
ATOM 2996 N N . LYS A 1 361 ? -55.845 85.732 67.876 1.00 60.44 361 LYS A N 1
ATOM 2997 C CA . LYS A 1 361 ? -56.469 87.027 68.170 1.00 60.44 361 LYS A CA 1
ATOM 2998 C C . LYS A 1 361 ? -57.128 87.091 69.554 1.00 60.44 361 LYS A C 1
ATOM 3000 O O . LYS A 1 361 ? -57.461 88.191 69.999 1.00 60.44 361 LYS A O 1
ATOM 3005 N N . SER A 1 362 ? -57.343 85.980 70.262 1.00 59.00 362 SER A N 1
ATOM 3006 C CA . SER A 1 362 ? -57.704 86.004 71.691 1.00 59.00 362 SER A CA 1
ATOM 3007 C C . SER A 1 362 ? -56.463 86.069 72.578 1.00 59.00 362 SER A C 1
ATOM 3009 O O . SER A 1 362 ? -56.443 86.847 73.527 1.00 59.00 362 SER A O 1
ATOM 3011 N N . MET A 1 363 ? -55.408 85.327 72.231 1.00 54.41 363 MET A N 1
ATOM 3012 C CA . MET A 1 363 ? -54.178 85.235 73.018 1.00 54.41 363 MET A CA 1
ATOM 3013 C C . MET A 1 363 ? -53.405 86.562 73.079 1.00 54.41 363 MET A C 1
ATOM 3015 O O . MET A 1 363 ? -53.053 87.005 74.172 1.00 54.41 363 MET A O 1
ATOM 3019 N N . ASN A 1 364 ? -53.226 87.259 71.949 1.00 53.81 364 ASN A N 1
ATOM 3020 C CA . ASN A 1 364 ? -52.484 88.531 71.922 1.00 53.81 364 ASN A CA 1
ATOM 3021 C C . ASN A 1 364 ? -53.152 89.644 72.756 1.00 53.81 364 ASN A C 1
ATOM 3023 O O . ASN A 1 364 ? -52.464 90.400 73.439 1.00 53.81 364 ASN A O 1
ATOM 3027 N N . ARG A 1 365 ? -54.493 89.690 72.805 1.00 51.84 365 ARG A N 1
ATOM 3028 C CA . ARG A 1 365 ? -55.234 90.642 73.661 1.00 51.84 365 ARG A CA 1
ATOM 3029 C C . ARG A 1 365 ? -55.064 90.376 75.159 1.00 51.84 365 ARG A C 1
ATOM 3031 O O . ARG A 1 365 ? -55.330 91.268 75.955 1.00 51.84 365 ARG A O 1
ATOM 3038 N N . HIS A 1 366 ? -54.615 89.183 75.550 1.00 50.62 366 HIS A N 1
ATOM 3039 C CA . HIS A 1 366 ? -54.422 88.826 76.955 1.00 50.62 366 HIS A CA 1
ATOM 3040 C C . HIS A 1 366 ? -53.025 89.183 77.500 1.00 50.62 366 HIS A C 1
ATOM 3042 O O . HIS A 1 366 ? -52.812 89.117 78.713 1.00 50.62 366 HIS A O 1
ATOM 3048 N N . PHE A 1 367 ? -52.086 89.565 76.621 1.00 49.75 367 PHE A N 1
ATOM 3049 C CA . PHE A 1 367 ? -50.714 89.949 76.978 1.00 49.75 367 PHE A CA 1
ATOM 3050 C C . PHE A 1 367 ? -50.558 91.464 77.195 1.00 49.75 367 PHE A C 1
ATOM 3052 O O . PHE A 1 367 ? -49.951 91.881 78.182 1.00 49.75 367 PHE A O 1
ATOM 3059 N N . GLU A 1 368 ? -51.172 92.294 76.339 1.00 50.09 368 GLU A N 1
ATOM 3060 C CA . GLU A 1 368 ? -51.061 93.767 76.397 1.00 50.09 368 GLU A CA 1
ATOM 3061 C C . GLU A 1 368 ? -51.565 94.384 77.719 1.00 50.09 368 GLU A C 1
ATOM 3063 O O . GLU A 1 368 ? -51.150 95.481 78.097 1.00 50.09 368 GLU A O 1
ATOM 3068 N N . GLU A 1 369 ? -52.422 93.675 78.460 1.00 49.00 369 GLU A N 1
ATOM 3069 C CA . GLU A 1 369 ? -52.956 94.120 79.754 1.00 49.00 369 GLU A CA 1
ATOM 3070 C C . GLU A 1 369 ? -51.971 93.926 80.929 1.00 49.00 369 GLU A C 1
ATOM 3072 O O . GLU A 1 369 ? -52.129 94.553 81.978 1.00 49.00 369 GLU A O 1
ATOM 3077 N N . LYS A 1 370 ? -50.922 93.096 80.780 1.00 49.53 370 LYS A N 1
ATOM 3078 C CA . LYS A 1 370 ? -50.004 92.743 81.885 1.00 49.53 370 LYS A CA 1
ATOM 3079 C C . LYS A 1 370 ? -48.642 93.439 81.865 1.00 49.53 370 LYS A C 1
ATOM 3081 O O . LYS A 1 370 ? -48.031 93.562 82.925 1.00 49.53 370 LYS A O 1
ATOM 3086 N N . GLU A 1 371 ? -48.176 93.947 80.726 1.00 47.28 371 GLU A N 1
ATOM 3087 C CA . GLU A 1 371 ? -46.801 94.471 80.590 1.00 47.28 371 GLU A CA 1
ATOM 3088 C C . GLU A 1 371 ? -46.632 95.984 80.849 1.00 47.28 371 GLU A C 1
ATOM 3090 O O . GLU A 1 371 ? -45.572 96.560 80.615 1.00 47.28 371 GLU A O 1
ATOM 3095 N N . LYS A 1 372 ? -47.649 96.650 81.414 1.00 41.94 372 LYS A N 1
ATOM 3096 C CA . LYS A 1 372 ? -47.592 98.083 81.776 1.00 41.94 372 LYS A CA 1
ATOM 3097 C C . LYS A 1 372 ? -47.056 98.386 83.185 1.00 41.94 372 LYS A C 1
ATOM 3099 O O . LYS A 1 372 ? -47.176 99.517 83.651 1.00 41.94 372 LYS A O 1
ATOM 3104 N N . ASN A 1 373 ? -46.442 97.412 83.864 1.00 40.41 373 ASN A N 1
ATOM 3105 C CA . ASN A 1 373 ? -45.881 97.576 85.210 1.00 40.41 373 ASN A CA 1
ATOM 3106 C C . ASN A 1 373 ? -44.366 97.285 85.273 1.00 40.41 373 ASN A C 1
ATOM 3108 O O . ASN A 1 373 ? -43.953 96.137 85.383 1.00 40.41 373 ASN A O 1
ATOM 3112 N N . ARG A 1 374 ? -43.581 98.374 85.350 1.00 35.72 374 ARG A N 1
ATOM 3113 C CA . ARG A 1 374 ? -42.138 98.477 8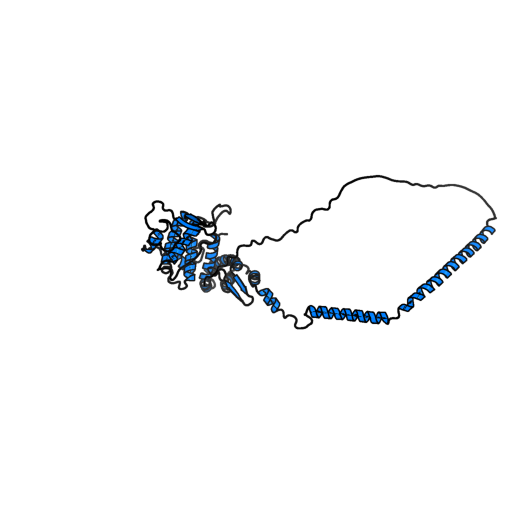5.682 1.00 35.72 374 ARG A CA 1
ATOM 3114 C C . ARG A 1 374 ? -41.088 97.978 84.660 1.00 35.72 374 ARG A C 1
ATOM 3116 O O . ARG A 1 374 ? -40.847 96.794 84.478 1.00 35.72 374 ARG A O 1
ATOM 3123 N N . HIS A 1 375 ? -40.357 98.968 84.126 1.00 35.53 375 HIS A N 1
ATOM 3124 C CA . HIS A 1 375 ? -38.977 98.912 83.601 1.00 35.53 375 HIS A CA 1
ATOM 3125 C C . HIS A 1 375 ? -37.981 98.245 84.607 1.00 35.53 375 HIS A C 1
ATOM 3127 O O . HIS A 1 375 ? -38.339 98.066 85.768 1.00 35.53 375 HIS A O 1
ATOM 3133 N N . VAL A 1 376 ? -36.714 97.896 84.297 1.00 33.09 376 VAL A N 1
ATOM 3134 C CA . VAL A 1 376 ? -35.580 98.762 83.860 1.00 33.09 376 VAL A CA 1
ATOM 3135 C C . VAL A 1 376 ? -34.351 97.932 83.394 1.00 33.09 376 VAL A C 1
ATOM 3137 O O . VAL A 1 376 ? -33.946 97.025 84.108 1.00 33.09 376 VAL A O 1
ATOM 3140 N N . GLY A 1 377 ? -33.654 98.370 82.324 1.00 28.77 377 GLY A N 1
ATOM 3141 C CA . GLY A 1 377 ? -32.168 98.473 82.305 1.00 28.77 377 GLY A CA 1
ATOM 3142 C C . GLY A 1 377 ? -31.283 97.451 81.545 1.00 28.77 377 GLY A C 1
ATOM 3143 O O . GLY A 1 377 ? -31.342 96.261 81.807 1.00 28.77 377 GLY A O 1
ATOM 3144 N N . GLY A 1 378 ? -30.339 97.968 80.727 1.00 29.77 378 GLY A N 1
ATOM 3145 C CA . GLY A 1 378 ? -29.134 97.273 80.186 1.00 29.77 378 GLY A CA 1
ATOM 3146 C C . GLY A 1 378 ? -29.371 96.390 78.939 1.00 29.77 378 GLY A C 1
ATOM 3147 O O . GLY A 1 378 ? -30.303 95.605 78.938 1.00 29.77 378 GLY A O 1
ATOM 3148 N N . LYS A 1 379 ? -28.696 96.499 77.775 1.00 30.22 379 LYS A N 1
ATOM 3149 C CA . LYS A 1 379 ? -27.255 96.614 77.394 1.00 30.22 379 LYS A CA 1
ATOM 3150 C C . LYS A 1 379 ? -26.416 95.371 77.776 1.00 30.22 379 LYS A C 1
ATOM 3152 O O . LYS A 1 379 ? -26.478 94.964 78.923 1.00 30.22 379 LYS A O 1
ATOM 3157 N N . GLU A 1 380 ? -25.585 94.768 76.904 1.00 32.47 380 GLU A N 1
ATOM 3158 C CA . GLU A 1 380 ? -25.115 95.164 75.552 1.00 32.47 380 GLU A CA 1
ATOM 3159 C C . GLU A 1 380 ? -24.468 93.997 74.742 1.00 32.47 380 GLU A C 1
ATOM 3161 O O . GLU A 1 380 ? -23.844 93.142 75.360 1.00 32.47 380 GLU A O 1
ATOM 3166 N N . LYS A 1 381 ? -24.450 94.082 73.386 1.00 36.12 381 LYS A N 1
ATOM 3167 C CA . LYS A 1 381 ? -23.561 93.344 72.420 1.00 36.12 381 LYS A CA 1
ATOM 3168 C C . LYS A 1 381 ? -23.721 91.793 72.393 1.00 36.12 381 LYS A C 1
ATOM 3170 O O . LYS A 1 381 ? -24.286 91.224 73.309 1.00 36.12 381 LYS A O 1
ATOM 3175 N N . ASN A 1 382 ? -23.310 90.995 71.390 1.00 34.72 382 ASN A N 1
ATOM 3176 C CA . ASN A 1 382 ? -22.658 91.112 70.055 1.00 34.72 382 ASN A CA 1
ATOM 3177 C C . ASN A 1 382 ? -22.997 89.796 69.268 1.00 34.72 382 ASN A C 1
ATOM 3179 O O . ASN A 1 382 ? -23.387 88.835 69.920 1.00 34.72 382 ASN A O 1
ATOM 3183 N N . ARG A 1 383 ? -22.845 89.560 67.948 1.00 32.78 383 ARG A N 1
ATOM 3184 C CA . ARG A 1 383 ? -22.489 90.309 66.709 1.00 32.78 383 ARG A CA 1
ATOM 3185 C C . ARG A 1 383 ? -23.074 89.517 65.493 1.00 32.78 383 ARG A C 1
ATOM 3187 O O . ARG A 1 383 ? -23.759 88.523 65.714 1.00 32.78 383 ARG A O 1
ATOM 3194 N N . HIS A 1 384 ? -22.835 89.899 64.227 1.00 32.50 384 HIS A N 1
ATOM 3195 C CA . HIS A 1 384 ? -23.422 89.232 63.035 1.00 32.50 384 HIS A CA 1
ATOM 3196 C C . HIS A 1 384 ? -22.560 89.370 61.744 1.00 32.50 384 HIS A C 1
ATOM 3198 O O . HIS A 1 384 ? -21.570 90.099 61.777 1.00 32.50 384 HIS A O 1
ATOM 3204 N N . VAL A 1 385 ? -23.009 88.760 60.620 1.00 41.47 385 VAL A N 1
ATOM 3205 C CA . VAL A 1 385 ? -22.476 88.819 59.219 1.00 41.47 385 VAL A CA 1
ATOM 3206 C C . VAL A 1 385 ? -21.188 87.992 58.969 1.00 41.47 385 VAL A C 1
ATOM 3208 O O . VAL A 1 385 ? -20.319 87.963 59.829 1.00 41.47 385 VAL A O 1
ATOM 3211 N N . GLY A 1 386 ? -20.959 87.306 57.830 1.00 31.97 386 GLY A N 1
ATOM 3212 C CA . GLY A 1 386 ? -21.764 87.029 56.611 1.00 31.97 386 GLY A CA 1
ATOM 3213 C C . GLY A 1 386 ? -20.866 86.745 55.372 1.00 31.97 386 GLY A C 1
ATOM 3214 O O . GLY A 1 386 ? -19.648 86.816 55.499 1.00 31.97 386 GLY A O 1
ATOM 3215 N N . GLY A 1 387 ? -21.415 86.458 54.172 1.00 32.03 387 GLY A N 1
ATOM 3216 C CA . GLY A 1 387 ? -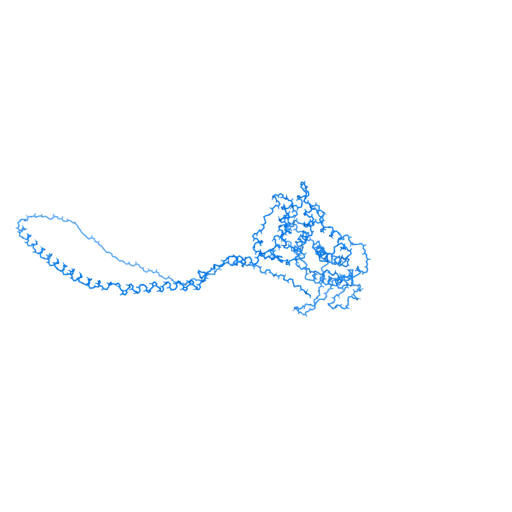20.606 86.400 52.924 1.00 32.03 387 GLY A CA 1
ATOM 3217 C C . GLY A 1 387 ? -21.234 85.735 51.675 1.00 32.03 387 GLY A C 1
ATOM 3218 O O . GLY A 1 387 ? -22.091 84.866 51.794 1.00 32.03 387 GLY A O 1
ATOM 3219 N N . LYS A 1 388 ? -20.785 86.142 50.471 1.00 31.39 388 LYS A N 1
ATOM 3220 C CA . LYS A 1 388 ? -21.074 85.583 49.118 1.00 31.39 388 LYS A CA 1
ATOM 3221 C C . LYS A 1 388 ? -19.768 85.582 48.283 1.00 31.39 388 LYS A C 1
ATOM 3223 O O . LYS A 1 388 ? -18.908 86.392 48.601 1.00 31.39 388 LYS A O 1
ATOM 3228 N N . GLU A 1 389 ? -19.637 84.788 47.202 1.00 32.69 389 GLU A N 1
ATOM 3229 C CA . GLU A 1 389 ? -19.728 85.251 45.783 1.00 32.69 389 GLU A CA 1
ATOM 3230 C C . GLU A 1 389 ? -19.423 84.169 44.694 1.00 32.69 389 GLU A C 1
ATOM 3232 O O . GLU A 1 389 ? -20.008 83.095 44.787 1.00 32.69 389 GLU A O 1
ATOM 3237 N N . LYS A 1 390 ? -18.678 84.456 43.600 1.00 32.78 390 LYS A N 1
ATOM 3238 C CA . LYS A 1 390 ? -18.978 84.010 42.205 1.00 32.78 390 LYS A CA 1
ATOM 3239 C C . LYS A 1 390 ? -17.798 83.495 41.326 1.00 32.78 390 LYS A C 1
ATOM 3241 O O . LYS A 1 390 ? -16.727 84.087 41.340 1.00 32.78 390 LYS A O 1
ATOM 3246 N N . ASN A 1 391 ? -18.163 82.640 40.348 1.00 31.30 391 ASN A N 1
ATOM 3247 C CA . ASN A 1 391 ? -17.764 82.602 38.907 1.00 31.30 391 ASN A CA 1
ATOM 3248 C C . ASN A 1 391 ? -16.399 82.071 38.372 1.00 31.30 391 ASN A C 1
ATOM 3250 O O . ASN A 1 391 ? -15.340 82.317 38.934 1.00 31.30 391 ASN A O 1
ATOM 3254 N N . ARG A 1 392 ? -16.492 81.584 37.104 1.00 31.50 392 ARG A N 1
ATOM 3255 C CA . ARG A 1 392 ? -15.464 81.345 36.042 1.00 31.50 392 ARG A CA 1
ATOM 3256 C C . ARG A 1 392 ? -14.604 80.058 36.159 1.00 31.50 392 ARG A C 1
ATOM 3258 O O . ARG A 1 392 ? -14.531 79.492 37.237 1.00 31.50 392 ARG A O 1
ATOM 3265 N N . HIS A 1 393 ? -14.007 79.499 35.085 1.00 30.22 393 HIS A N 1
ATOM 3266 C CA . HIS A 1 393 ? -13.753 79.997 33.706 1.00 30.22 393 HIS A CA 1
ATOM 3267 C C . HIS A 1 393 ? -13.901 78.911 32.592 1.00 30.22 393 HIS A C 1
ATOM 3269 O O . HIS A 1 393 ? -14.131 77.741 32.874 1.00 30.22 393 HIS A O 1
ATOM 3275 N N . LEU A 1 394 ? -13.761 79.352 31.334 1.00 29.97 394 LEU A N 1
ATOM 3276 C CA . LEU A 1 394 ? -13.572 78.628 30.047 1.00 29.97 394 LEU A CA 1
ATOM 3277 C C . LEU A 1 394 ? -12.187 77.896 29.992 1.00 29.97 394 LEU A C 1
ATOM 3279 O O . LEU A 1 394 ? -11.341 78.256 30.808 1.00 29.97 394 LEU A O 1
ATOM 3283 N N . GLU A 1 395 ? -11.804 76.942 29.111 1.00 30.83 395 GLU A N 1
ATOM 3284 C CA . GLU A 1 395 ? -12.344 76.279 27.878 1.00 30.83 395 GLU A CA 1
ATOM 3285 C C . GLU A 1 395 ? -11.489 74.984 27.558 1.00 30.83 395 GLU A C 1
ATOM 3287 O O . GLU A 1 395 ? -10.748 74.575 28.447 1.00 30.83 395 GLU A O 1
ATOM 3292 N N . GLU A 1 396 ? -11.469 74.225 26.432 1.00 28.64 396 GLU A N 1
ATOM 3293 C CA . GLU A 1 396 ? -12.005 74.358 25.048 1.00 28.64 396 GLU A CA 1
ATOM 3294 C C . GLU A 1 396 ? -12.325 72.997 24.301 1.00 28.64 396 GLU A C 1
ATOM 3296 O O . GLU A 1 396 ? -13.018 72.138 24.841 1.00 28.64 396 GLU A O 1
ATOM 3301 N N . LYS A 1 397 ? -11.888 72.829 23.027 1.00 28.03 397 LYS A N 1
ATOM 3302 C CA . LYS A 1 397 ? -12.159 71.791 21.989 1.00 28.03 397 LYS A CA 1
ATOM 3303 C C . LYS A 1 397 ? -11.608 70.365 22.237 1.00 28.03 397 LYS A C 1
ATOM 3305 O O . LYS A 1 397 ? -10.465 70.219 22.644 1.00 28.03 397 LYS A O 1
ATOM 3310 N N . GLU A 1 398 ? -12.301 69.337 21.707 1.00 29.91 398 GLU A N 1
ATOM 3311 C CA . GLU A 1 398 ? -11.903 68.654 20.442 1.00 29.91 398 GLU A CA 1
ATOM 3312 C C . GLU A 1 398 ? -12.998 67.739 19.833 1.00 29.91 398 GLU A C 1
ATOM 3314 O O . GLU A 1 398 ? -14.064 67.540 20.413 1.00 29.91 398 GLU A O 1
ATOM 3319 N N . ARG A 1 399 ? -12.789 67.255 18.591 1.00 26.98 399 ARG A N 1
ATOM 3320 C CA . ARG A 1 399 ? -13.802 66.558 17.763 1.00 26.98 399 ARG A CA 1
ATOM 3321 C C . ARG A 1 399 ? -13.657 65.034 17.792 1.00 26.98 399 ARG A C 1
ATOM 3323 O O . ARG A 1 399 ? -12.719 64.493 17.214 1.00 26.98 399 ARG A O 1
ATOM 3330 N N . TYR A 1 400 ? -14.655 64.331 18.327 1.00 30.19 400 TYR A N 1
ATOM 3331 C CA . TYR A 1 400 ? -14.686 62.864 18.312 1.00 30.19 400 TYR A CA 1
ATOM 3332 C C . TYR A 1 400 ? -15.304 62.298 17.018 1.00 30.19 400 TYR A C 1
ATOM 3334 O O . TYR A 1 400 ? -16.464 62.567 16.704 1.00 30.19 400 TYR A O 1
ATOM 3342 N N . LYS A 1 401 ? -14.550 61.472 16.278 1.00 33.72 401 LYS A N 1
ATOM 3343 C CA . LYS A 1 401 ? -15.093 60.571 15.241 1.00 33.72 401 LYS A CA 1
ATOM 3344 C C . LYS A 1 401 ? -15.390 59.203 15.877 1.00 33.72 401 LYS A C 1
ATOM 3346 O O . LYS A 1 401 ? -14.536 58.716 16.616 1.00 33.72 401 LYS A O 1
ATOM 3351 N N . PRO A 1 402 ? -16.524 58.541 15.582 1.00 38.31 402 PRO A N 1
ATOM 3352 C CA . PRO A 1 402 ? -16.762 57.180 16.061 1.00 38.31 402 PRO A CA 1
ATOM 3353 C C . PRO A 1 402 ? -15.753 56.182 15.444 1.00 38.31 402 PRO A C 1
ATOM 3355 O O . PRO A 1 402 ? -15.382 56.337 14.276 1.00 38.31 402 PRO A O 1
ATOM 3358 N N . PRO A 1 403 ? -15.293 55.168 16.203 1.00 34.97 403 PRO A N 1
ATOM 3359 C CA . PRO A 1 403 ? -14.213 54.269 15.789 1.00 34.97 403 PRO A CA 1
ATOM 3360 C C . PRO A 1 403 ? -14.643 53.208 14.752 1.00 34.97 403 PRO A C 1
ATOM 3362 O O . PRO A 1 403 ? -15.830 52.890 14.635 1.00 34.97 403 PRO A O 1
ATOM 3365 N N . PRO A 1 404 ? -13.688 52.617 14.003 1.00 30.42 404 PRO A N 1
ATOM 3366 C CA . PRO A 1 404 ? -13.973 51.609 12.984 1.00 30.42 404 PRO A CA 1
ATOM 3367 C C . PRO A 1 404 ? -14.436 50.265 13.570 1.00 30.42 404 PRO A C 1
ATOM 3369 O O . PRO A 1 404 ? -14.059 49.867 14.674 1.00 30.42 404 PRO A O 1
ATOM 3372 N N . LYS A 1 405 ? -15.229 49.531 12.779 1.00 28.36 405 LYS A N 1
ATOM 3373 C CA . LYS A 1 405 ? -15.737 48.191 13.112 1.00 28.36 405 LYS A CA 1
ATOM 3374 C C . LYS A 1 405 ? -14.581 47.196 13.285 1.00 28.36 405 LYS A C 1
ATOM 3376 O O . LYS A 1 405 ? -13.775 47.039 12.371 1.00 28.36 405 LYS A O 1
ATOM 3381 N N . LYS A 1 406 ? -14.546 46.469 14.407 1.00 29.98 406 LYS A N 1
ATOM 3382 C CA . LYS A 1 406 ? -13.698 45.274 14.559 1.00 29.98 406 LYS A CA 1
ATOM 3383 C C . LYS A 1 406 ? -14.377 44.062 13.917 1.00 29.98 406 LYS A C 1
ATOM 3385 O O . LYS A 1 406 ? -15.582 43.876 14.070 1.00 29.98 406 LYS A O 1
ATOM 3390 N N . SER A 1 407 ? -13.601 43.251 13.207 1.00 26.94 407 SER A N 1
ATOM 3391 C CA . SER A 1 407 ? -14.025 41.967 12.645 1.00 26.94 407 SER A CA 1
ATOM 3392 C C . SER A 1 407 ? -14.020 40.852 13.706 1.00 26.94 407 SER A C 1
ATOM 3394 O O . SER A 1 407 ? -13.230 40.916 14.651 1.00 26.94 407 SER A O 1
ATOM 3396 N N . PRO A 1 408 ? -14.850 39.802 13.556 1.00 29.61 408 PRO A N 1
ATOM 3397 C CA . PRO A 1 408 ? -14.690 38.563 14.315 1.00 29.61 408 PRO A CA 1
ATOM 3398 C C . PRO A 1 408 ? -13.386 37.848 13.932 1.00 29.61 408 PRO A C 1
ATOM 3400 O O . PRO A 1 408 ? -13.028 37.793 12.755 1.00 29.61 408 PRO A O 1
ATOM 3403 N N . GLN A 1 409 ? -12.696 37.270 14.917 1.00 25.89 409 GLN A N 1
ATOM 3404 C CA . GLN A 1 409 ? -11.587 36.336 14.690 1.00 25.89 409 GLN A CA 1
ATOM 3405 C C . GLN A 1 409 ? -12.078 34.875 14.664 1.00 25.89 409 GLN A C 1
ATOM 3407 O O . GLN A 1 409 ? -13.223 34.581 15.000 1.00 25.89 409 GLN A O 1
ATOM 3412 N N . SER A 1 410 ? -11.171 33.973 14.273 1.00 25.52 410 SER A N 1
ATOM 3413 C CA . SER A 1 410 ? -11.290 32.507 14.316 1.00 25.52 410 SER A CA 1
ATOM 3414 C C . SER A 1 410 ? -12.495 31.879 13.599 1.00 25.52 410 SER A C 1
ATOM 3416 O O . SER A 1 410 ? -13.501 31.528 14.209 1.00 25.52 410 SER A O 1
ATOM 3418 N N . GLN A 1 411 ? -12.291 31.541 12.326 1.00 27.33 411 GLN A N 1
ATOM 3419 C CA . GLN A 1 411 ? -12.577 30.178 11.873 1.00 27.33 411 GLN A CA 1
ATOM 3420 C C . GLN A 1 411 ? -11.244 29.524 11.497 1.00 27.33 411 GLN A C 1
ATOM 3422 O O . GLN A 1 411 ? -10.404 30.155 10.856 1.00 27.33 411 GLN A O 1
ATOM 3427 N N . ALA A 1 412 ? -11.018 28.289 11.946 1.00 25.98 412 ALA A N 1
ATOM 3428 C CA . ALA A 1 412 ? -9.811 27.549 11.599 1.00 25.98 412 ALA A CA 1
ATOM 3429 C C . ALA A 1 412 ? -9.869 27.132 10.123 1.00 25.98 412 ALA A C 1
ATOM 3431 O O . ALA A 1 412 ? -10.883 26.605 9.666 1.00 25.98 412 ALA A O 1
ATOM 3432 N N . SER A 1 413 ? -8.778 27.346 9.384 1.00 25.48 413 SER A N 1
ATOM 3433 C CA . SER A 1 413 ? -8.665 26.879 8.001 1.00 25.48 413 SER A CA 1
ATOM 3434 C C . SER A 1 413 ? -8.534 25.356 7.984 1.00 25.48 413 SER A C 1
ATOM 3436 O O . SER A 1 413 ? -7.441 24.811 8.148 1.00 25.48 413 SER A O 1
ATOM 3438 N N . THR A 1 414 ? -9.650 24.651 7.802 1.00 28.23 414 THR A N 1
ATOM 3439 C CA . THR A 1 414 ? -9.621 23.232 7.452 1.00 28.23 414 THR A CA 1
ATOM 3440 C C . THR A 1 414 ? -9.073 23.104 6.036 1.00 28.23 414 THR A C 1
ATOM 3442 O O . THR A 1 414 ? -9.726 23.462 5.054 1.00 28.23 414 THR A O 1
ATOM 3445 N N . SER A 1 415 ? -7.840 22.606 5.930 1.00 28.27 415 SER A N 1
ATOM 3446 C CA 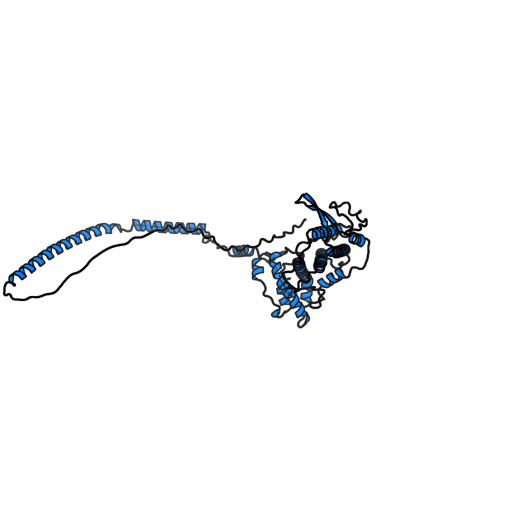. SER A 1 415 ? -7.214 22.331 4.639 1.00 28.27 415 SER A CA 1
ATOM 3447 C C . SER A 1 415 ? -8.079 21.345 3.857 1.00 28.27 415 SER A C 1
ATOM 3449 O O . SER A 1 415 ? -8.168 20.167 4.207 1.00 28.27 415 SER A O 1
ATOM 3451 N N . LYS A 1 416 ? -8.721 21.823 2.785 1.00 31.34 416 LYS A N 1
ATOM 3452 C CA . LYS A 1 416 ? -9.430 20.975 1.823 1.00 31.34 416 LYS A CA 1
ATOM 3453 C C . LYS A 1 416 ? -8.412 20.195 0.984 1.00 31.34 416 LYS A C 1
ATOM 3455 O O . LYS A 1 416 ? -8.216 20.492 -0.195 1.00 31.34 416 LYS A O 1
ATOM 3460 N N . LYS A 1 417 ? -7.778 19.179 1.588 1.00 36.34 417 LYS A N 1
ATOM 3461 C CA . LYS A 1 417 ? -7.157 18.078 0.838 1.00 36.34 417 LYS A CA 1
ATOM 3462 C C . LYS A 1 417 ? -8.184 17.578 -0.187 1.00 36.34 417 LYS A C 1
ATOM 3464 O O . LYS A 1 417 ? -9.355 17.387 0.146 1.00 36.34 417 LYS A O 1
ATOM 3469 N N . ARG A 1 418 ? -7.760 17.385 -1.438 1.00 27.03 418 ARG A N 1
ATOM 3470 C CA . ARG A 1 418 ? -8.622 16.805 -2.477 1.00 27.03 418 ARG A CA 1
ATOM 3471 C C . ARG A 1 418 ? -8.966 15.368 -2.086 1.00 27.03 418 ARG A C 1
ATOM 3473 O O . ARG A 1 418 ? -8.058 14.559 -1.925 1.00 27.03 418 ARG A O 1
ATOM 3480 N N . ILE A 1 419 ? -10.256 15.045 -2.006 1.00 28.47 419 ILE A N 1
ATOM 3481 C CA . ILE A 1 419 ? -10.708 13.651 -1.966 1.00 28.47 419 ILE A CA 1
ATOM 3482 C C . ILE A 1 419 ? -10.352 13.035 -3.325 1.00 28.47 419 ILE A C 1
ATOM 3484 O O . ILE A 1 419 ? -10.918 13.430 -4.347 1.00 28.47 419 ILE A O 1
ATOM 3488 N N . LYS A 1 420 ? -9.398 12.098 -3.356 1.00 31.66 420 LYS A N 1
ATOM 3489 C CA . LYS A 1 420 ? -9.107 11.297 -4.552 1.00 31.66 420 LYS A CA 1
ATOM 3490 C C . LYS A 1 420 ? -10.191 10.229 -4.706 1.00 31.66 420 LYS A C 1
ATOM 3492 O O . LYS A 1 420 ? -10.034 9.110 -4.231 1.00 31.66 420 LYS A O 1
ATOM 3497 N N . ILE A 1 421 ? -11.299 10.578 -5.357 1.00 29.33 421 ILE A N 1
ATOM 3498 C CA . ILE 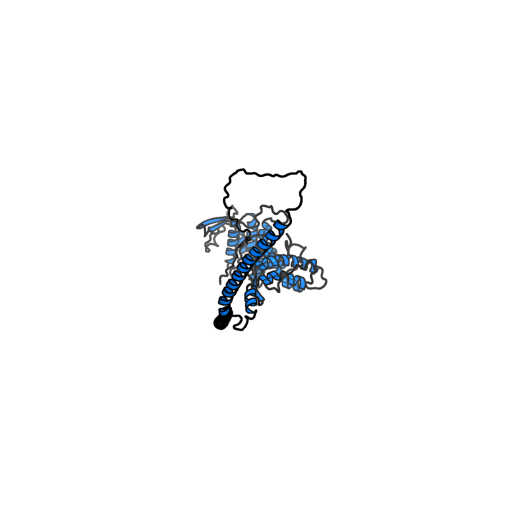A 1 421 ? -12.315 9.593 -5.745 1.00 29.33 421 ILE A CA 1
ATOM 3499 C C . ILE A 1 421 ? -11.738 8.751 -6.887 1.00 29.33 421 ILE A C 1
ATOM 3501 O O . ILE A 1 421 ? -11.625 9.226 -8.018 1.00 29.33 421 ILE A O 1
ATOM 3505 N N . ALA A 1 422 ? -11.364 7.507 -6.590 1.00 31.16 422 ALA A N 1
ATOM 3506 C CA . ALA A 1 422 ? -11.001 6.533 -7.609 1.00 31.16 422 ALA A CA 1
ATOM 3507 C C . ALA A 1 422 ? -12.270 6.082 -8.349 1.00 31.16 422 ALA A C 1
ATOM 3509 O O . ALA A 1 422 ? -13.108 5.376 -7.790 1.00 31.16 422 ALA A O 1
ATOM 3510 N N . TYR A 1 423 ? -12.423 6.498 -9.606 1.00 27.59 423 TYR A N 1
ATOM 3511 C CA . TYR A 1 423 ? -13.480 5.977 -10.469 1.00 27.59 423 TYR A CA 1
ATOM 3512 C C . TYR A 1 423 ? -13.121 4.565 -10.932 1.00 27.59 423 TYR A C 1
ATOM 3514 O O . TYR A 1 423 ? -12.072 4.360 -11.540 1.00 27.59 423 TYR A O 1
ATOM 3522 N N . HIS A 1 424 ? -14.020 3.611 -10.697 1.00 30.91 424 HIS A N 1
ATOM 3523 C CA . HIS A 1 424 ? -14.010 2.332 -11.399 1.00 30.91 424 HIS A CA 1
ATOM 3524 C C . HIS A 1 424 ? -14.613 2.511 -12.801 1.00 30.91 424 HIS A C 1
ATOM 3526 O O . HIS A 1 424 ? -15.770 2.926 -12.900 1.00 30.91 424 HIS A O 1
ATOM 3532 N N . PRO A 1 425 ? -13.895 2.157 -13.880 1.00 31.36 425 PRO A N 1
ATOM 3533 C CA . PRO A 1 425 ? -14.535 1.700 -15.103 1.00 31.36 425 PRO A CA 1
ATOM 3534 C C . PRO A 1 425 ? -15.202 0.345 -14.826 1.00 31.36 425 PRO A C 1
ATOM 3536 O O . PRO A 1 425 ? -14.595 -0.518 -14.185 1.00 31.36 425 PRO A O 1
ATOM 3539 N N . THR A 1 426 ? -16.434 0.182 -15.301 1.00 36.00 426 THR A N 1
ATOM 3540 C CA . THR A 1 426 ? -17.132 -1.109 -15.441 1.00 36.00 426 THR A CA 1
ATOM 3541 C C . THR A 1 426 ? -16.868 -1.710 -16.810 1.00 36.00 426 THR A C 1
ATOM 3543 O O . THR A 1 426 ? -16.948 -0.915 -17.774 1.00 36.00 426 THR A O 1
#